Protein AF-0000000076018151 (afdb_homodimer)

Secondary structure (DSSP, 8-state):
----------B-GGGEEEEEEEEEETTEEEEEEEETTTTEEEEEEEEPTT--HHHHHHHHHHT-STTBPPEEEEEEE--SSS-SS-EEEEEEE--TT-BHHHHHHHHTSPPPHHHHHHHHHHHHHHHHHHHHTT---S--SGGGEEE-TT--EEE-STT-HHHHHHHHTT--SS---GGGGGGG--GGGGSTT----HHHHHHHHHHHHHHHHH-S-TTTT--HHHHHHHHHHT-----TT--TTSSTTHHHHHHHHHHHT-SSGGGSPPHHHHHHHHHHHHHTTHHHHHHHHHHHHHHHHHHHHHHHHHT-/----------B-GGGEEEEEEEEEETTEEEEEEEETTTTEEEEEEEEPTT--HHHHHHHHHHT-STTBPPEEEEEEE--SSS-SS-EEEEEEE--TT-BHHHHHHHHTSPPPHHHHHHHHHHHHHHHHHHHHTT---S--SGGGEEE-TT--EEE-STT-HHHHHHHHTT--SS---GGGGGGG--GGGGSTT----HHHHHHHHHHHHHHHHH-S-TTTT--HHHHHHHHHHT-----TT--TTSSTTHHHHHHHHHHHT-SSGGGSPPHHHHHHHHHHHHHTTHHHHHHHHHHHHHHHHHHHHHHHHHT-

pLDDT: mean 86.9, std 18.67, range [20.64, 98.94]

Organism: Dicentrarchus labrax (NCBI:txid13489)

Sequence (624 aa):
SLHICCPSQPVGNESLDKWELLGSGGFGEVYKVRHKDFGFDVAIKILRDGVCAVSLADHMKEASCEFVLRLYALYHGCPPIRETALQQGIVMEYMRRGSVQSLLDYLRGPPPWPLTFRLAHEVALGMNFLHIKKLIHHDLKPSNVLLSDELHAKIADFGLSRVSTSALNSNRETTGVDGGSYKYMPPEAFEASYKPCRAFDRYSYGILLWSIVTGKDPYSVADYSLVALRIPMGDRPDLEEIDQTKADGLEEIVKLMKSCWDKTPSARPEFKECLEVTENVLSKHRKGIRVAVNRILKRLVLLLHFISENEISLHICCPSQPVGNESLDKWELLGSGGFGEVYKVRHKDFGFDVAIKILRDGVCAVSLADHMKEASCEFVLRLYALYHGCPPIRETALQQGIVMEYMRRGSVQSLLDYLRGPPPWPLTFRLAHEVALGMNFLHIKKLIHHDLKPSNVLLSDELHAKIADFGLSRVSTSALNSNRETTGVDGGSYKYMPPEAFEASYKPCRAFDRYSYGILLWSIVTGKDPYSVADYSLVALRIPMGDRPDLEEIDQTKADGLEEIVKLMKSCWDKTPSARPEFKECLEVTENVLSKHRKGIRVAVNRILKRLVLLLHFISENEI

Nearest PDB structures (foldseek):
  4u44-assembly3_B  TM=7.809E-01  e=8.963E-16  Homo sapiens
  4zk5-assembly1_B  TM=7.636E-01  e=6.836E-16  Homo sapiens
  4u43-assembly1_B  TM=7.525E-01  e=1.717E-15  Homo sapiens
  4obp-assembly3_B  TM=7.554E-01  e=1.626E-15  Homo sapiens
  4obq-assembly1_B  TM=7.460E-01  e=1.626E-15  Homo sapiens

Foldseek 3Di:
DPPPVPAPDADEPVQWADWDWDDAWPFATKTWIDRNVVRGIWIKGWGDPQDDQVVVLVLQVLLDDPQAWHWDGKHWYDDPVDDDDITIITITHDAPQAWQLVLLVVVVWAFDPLLLLQQLQSNLVSLLSCVVSVFAFLQDARNQWGQHLLGHTHGHRGPRCVSCVVVCVPPVPPVPVIDLRLLLFALQVLDPPDDDDNLRVLSSSLQRSVCNQTSDRFPVVDDNVRSNPVRLVPDDGDCVVRPQPPAPLSVVSNVLSCQSRDNDSVSRDRSVVVNVSSVVRSVVCVVCSSVSSVVSSVVVVVVVVVVVVVVD/DPPPVPAPDADECVQWADWDWDDAWPFATKTWIDRNVVRGIWIKGWGDPQDDQVVVLVLQVLLDDPQAWHWDGKHWYDDPVDDDDITITTITHDAPQAWQLVLLVVVVWAFDPLLLLQQLQSNLVSLLSCVVSVFAFLQDAGNQWGQHLLGHTHGHRGPRCVSCVVVCVPPVPPVPVPDLRLLLAALQVLDPPDDDDNLRVLSSSLQRSVCNQTSDRFPVVDDNVRSNPVRLVPDDGDCVVRPQPPAPLSVVSNVLSCQSRDNDSVSRDRSVVVNVSSVVRSVRCVVCSSVSSVVSSVVVVVVVVVVVVVVD

Radius of gyration: 25.61 Å; Cα contacts (8 Å, |Δi|>4): 1040; chains: 2; bounding box: 66×76×64 Å

Solvent-accessible surface area (backbone atoms only — not comparable to full-atom values): 33864 Å² total; per-residue (Å²): 131,80,78,63,77,68,71,78,75,57,47,42,57,90,45,49,44,76,78,39,82,71,48,73,57,95,58,29,38,33,27,40,28,34,29,65,75,60,69,47,65,28,24,37,37,38,48,39,90,86,60,55,50,65,60,51,49,52,52,36,63,70,44,52,47,91,21,25,52,49,63,71,43,43,31,45,34,52,57,85,90,48,70,98,54,81,41,49,19,40,30,25,66,53,49,85,57,39,20,49,40,57,47,24,62,71,60,71,23,41,61,54,65,35,44,39,34,43,41,53,29,33,48,35,38,24,51,31,45,30,46,75,70,71,42,56,42,72,59,55,40,44,75,32,27,29,17,38,93,78,63,48,38,20,44,44,78,56,57,55,50,71,57,40,54,71,55,46,70,67,61,68,82,79,52,62,79,63,87,66,52,77,70,31,55,41,46,63,66,71,41,90,85,54,71,93,55,67,48,42,41,34,17,7,46,18,51,38,48,50,25,47,70,59,24,48,68,65,63,73,87,53,52,67,71,55,46,60,55,38,35,60,74,64,59,69,74,79,62,81,82,58,66,48,80,77,41,86,49,40,52,58,50,53,52,47,27,54,39,19,51,38,84,50,55,89,71,28,58,54,42,68,59,48,38,57,54,31,49,55,35,27,65,76,28,58,85,44,27,63,59,37,45,49,55,51,51,56,54,54,51,51,47,54,51,47,49,58,54,67,75,97,132,82,78,65,76,69,73,78,74,56,46,41,56,90,44,47,44,76,78,39,82,72,47,74,56,95,58,30,38,34,26,40,29,35,29,65,74,62,69,46,66,26,22,36,38,39,48,39,89,88,59,57,51,66,60,52,50,51,52,35,62,71,44,51,46,90,23,24,54,49,62,72,42,43,31,46,34,53,55,86,91,47,70,98,53,79,42,48,18,40,30,26,66,54,49,86,58,39,20,49,39,56,46,23,61,71,60,72,24,43,62,55,65,36,45,36,35,44,42,54,29,32,48,35,40,25,52,30,44,29,46,76,70,73,44,57,44,74,60,54,40,43,75,32,26,30,17,39,95,79,62,46,37,20,44,43,77,56,56,56,50,70,56,40,55,69,54,48,70,68,60,69,81,78,53,60,79,62,89,64,54,77,72,31,56,40,44,62,69,70,41,90,83,54,70,91,53,66,48,43,42,32,17,7,45,16,49,38,48,51,25,46,69,58,24,48,67,65,62,73,86,53,52,67,71,54,46,60,55,38,36,60,73,63,60,69,76,80,62,82,80,58,65,48,81,79,42,85,48,40,52,60,50,54,51,48,27,54,41,18,50,39,82,51,54,89,69,29,58,55,42,68,59,50,40,57,54,30,49,56,34,29,65,76,28,57,86,44,28,65,58,39,43,50,54,52,51,57,53,55,52,52,47,54,52,49,48,57,52,65,73,96

Structure (mmCIF, N/CA/C/O backbone):
data_AF-0000000076018151-model_v1
#
loop_
_entity.id
_entity.type
_entity.pdbx_description
1 polymer 'Protein kinase domain-containing protein'
#
loop_
_atom_site.group_PDB
_atom_site.id
_atom_site.type_symbol
_atom_site.label_atom_id
_atom_site.label_alt_id
_atom_site.label_comp_id
_atom_site.label_asym_id
_atom_site.label_entity_id
_atom_site.label_seq_id
_atom_site.pdbx_PDB_ins_code
_atom_site.Cartn_x
_atom_site.Cartn_y
_atom_site.Cartn_z
_atom_site.occupancy
_atom_site.B_iso_or_equiv
_atom_site.auth_seq_id
_atom_site.auth_comp_id
_atom_site.auth_asym_id
_atom_site.auth_atom_id
_atom_site.pdbx_PDB_model_num
ATOM 1 N N . SER A 1 1 ? 2.973 23.438 -25.719 1 20.64 1 SER A N 1
ATOM 2 C CA . SER A 1 1 ? 4.184 22.922 -25.109 1 20.64 1 SER A CA 1
ATOM 3 C C . SER A 1 1 ? 3.902 21.625 -24.359 1 20.64 1 SER A C 1
ATOM 5 O O . SER A 1 1 ? 3.072 21.594 -23.438 1 20.64 1 SER A O 1
ATOM 7 N N . LEU A 1 2 ? 3.891 20.5 -25.016 1 21.12 2 LEU A N 1
ATOM 8 C CA . LEU A 1 2 ? 3.619 19.094 -24.672 1 21.12 2 LEU A CA 1
ATOM 9 C C . LEU A 1 2 ? 4.359 18.688 -23.406 1 21.12 2 LEU A C 1
ATOM 11 O O . LEU A 1 2 ? 5.594 18.703 -23.375 1 21.12 2 LEU A O 1
ATOM 15 N N . HIS A 1 3 ? 3.91 19.031 -22.281 1 27.03 3 HIS A N 1
ATOM 16 C CA . HIS A 1 3 ? 4.531 18.703 -21 1 27.03 3 HIS A CA 1
ATOM 17 C C . HIS A 1 3 ? 5.031 17.266 -20.969 1 27.03 3 HIS A C 1
ATOM 19 O O . HIS A 1 3 ? 4.238 16.328 -21.078 1 27.03 3 HIS A O 1
ATOM 25 N N . ILE A 1 4 ? 6.051 16.984 -21.719 1 27.95 4 ILE A N 1
ATOM 26 C CA . ILE A 1 4 ? 6.848 15.766 -21.641 1 27.95 4 ILE A CA 1
ATOM 27 C C . ILE A 1 4 ? 6.969 15.312 -20.188 1 27.95 4 ILE A C 1
ATOM 29 O O . ILE A 1 4 ? 7.414 16.078 -19.328 1 27.95 4 ILE A O 1
ATOM 33 N N . CYS A 1 5 ? 6.074 14.523 -19.766 1 34.31 5 CYS A N 1
ATOM 34 C CA . CYS A 1 5 ? 6.281 13.922 -18.453 1 34.31 5 CYS A CA 1
ATOM 35 C C . CYS A 1 5 ? 7.758 13.664 -18.203 1 34.31 5 CYS A C 1
ATOM 37 O O . CYS A 1 5 ? 8.398 12.922 -18.938 1 34.31 5 CYS A O 1
ATOM 39 N N . CYS A 1 6 ? 8.578 14.617 -18.078 1 36.34 6 CYS A N 1
ATOM 40 C CA . CYS A 1 6 ? 9.977 14.383 -17.719 1 36.34 6 CYS A CA 1
ATOM 41 C C . CYS A 1 6 ? 10.109 13.133 -16.859 1 36.34 6 CYS A C 1
ATOM 43 O O . CYS A 1 6 ? 9.453 13.008 -15.82 1 36.34 6 CYS A O 1
ATOM 45 N N . PRO A 1 7 ? 10.469 11.984 -17.391 1 48.41 7 PRO A N 1
ATOM 46 C CA . PRO A 1 7 ? 10.773 10.797 -16.578 1 48.41 7 PRO A CA 1
ATOM 47 C C . PRO A 1 7 ? 11.461 11.133 -15.266 1 48.41 7 PRO A C 1
ATOM 49 O O . PRO A 1 7 ? 12.258 12.07 -15.203 1 48.41 7 PRO A O 1
ATOM 52 N N . SER A 1 8 ? 10.773 11.016 -14.078 1 62.09 8 SER A N 1
ATOM 53 C CA . SER A 1 8 ? 11.438 11.203 -12.797 1 62.09 8 SER A CA 1
ATOM 54 C C . SER A 1 8 ? 12.898 10.781 -12.859 1 62.09 8 SER A C 1
ATOM 56 O O . SER A 1 8 ? 13.242 9.812 -13.539 1 62.09 8 SER A O 1
ATOM 58 N N . GLN A 1 9 ? 13.859 11.664 -12.656 1 77.19 9 GLN A N 1
ATOM 59 C CA . GLN A 1 9 ? 15.297 11.422 -12.562 1 77.19 9 GLN A CA 1
ATOM 60 C C . GLN A 1 9 ? 15.594 10.133 -11.805 1 77.19 9 GLN A C 1
ATOM 62 O O . GLN A 1 9 ? 15.016 9.883 -10.742 1 77.19 9 GLN A O 1
ATOM 67 N N . PRO A 1 10 ? 16.344 9.312 -12.477 1 90.06 10 PRO A N 1
ATOM 68 C CA . PRO A 1 10 ? 16.703 8.078 -11.781 1 90.06 10 PRO A CA 1
ATOM 69 C C . PRO A 1 10 ? 17.422 8.336 -10.461 1 90.06 10 PRO A C 1
ATOM 71 O O . PRO A 1 10 ? 18.016 9.398 -10.273 1 90.06 10 PRO A O 1
ATOM 74 N N . VAL A 1 11 ? 17.297 7.457 -9.594 1 94.25 11 VAL A N 1
ATOM 75 C CA . VAL A 1 11 ? 17.984 7.508 -8.297 1 94.25 11 VAL A CA 1
ATOM 76 C C . VAL A 1 11 ? 19.438 7.078 -8.453 1 94.25 11 VAL A C 1
ATOM 78 O O . VAL A 1 11 ? 19.719 6.074 -9.109 1 94.25 11 VAL A O 1
ATOM 81 N N . GLY A 1 12 ? 20.344 7.887 -7.965 1 93.69 12 GLY A N 1
ATOM 82 C CA . GLY A 1 12 ? 21.766 7.559 -7.965 1 93.69 12 GLY A CA 1
ATOM 83 C C . GLY A 1 12 ? 22.297 7.207 -6.59 1 93.69 12 GLY A C 1
ATOM 84 O O . GLY A 1 12 ? 21.562 7.273 -5.602 1 93.69 12 GLY A O 1
ATOM 85 N N . ASN A 1 13 ? 23.516 6.844 -6.551 1 93.31 13 ASN A N 1
ATOM 86 C CA . ASN A 1 13 ? 24.156 6.379 -5.324 1 93.31 13 ASN A CA 1
ATOM 87 C C . ASN A 1 13 ? 24.172 7.469 -4.254 1 93.31 13 ASN A C 1
ATOM 89 O O . ASN A 1 13 ? 24.188 7.168 -3.057 1 93.31 13 ASN A O 1
ATOM 93 N N . GLU A 1 14 ? 24.109 8.688 -4.648 1 92.88 14 GLU A N 1
ATOM 94 C CA . GLU A 1 14 ? 24.219 9.805 -3.717 1 92.88 14 GLU A CA 1
ATOM 95 C C . GLU A 1 14 ? 23.062 9.82 -2.727 1 92.88 14 GLU A C 1
ATOM 97 O O . GLU A 1 14 ? 23.188 10.336 -1.613 1 92.88 14 GLU A O 1
ATOM 102 N N . SER A 1 15 ? 21.969 9.195 -3.127 1 94.88 15 SER A N 1
ATOM 103 C CA . SER A 1 15 ? 20.781 9.203 -2.285 1 94.88 15 SER A CA 1
ATOM 104 C C . SER A 1 15 ? 20.641 7.895 -1.514 1 94.88 15 SER A C 1
ATOM 106 O O . SER A 1 15 ? 19.641 7.684 -0.817 1 94.88 15 SER A O 1
ATOM 108 N N . LEU A 1 16 ? 21.641 7.059 -1.622 1 96.06 16 LEU A N 1
ATOM 109 C CA . LEU A 1 16 ? 21.469 5.691 -1.134 1 96.06 16 LEU A CA 1
ATOM 110 C C . LEU A 1 16 ? 22.594 5.324 -0.157 1 96.06 16 LEU A C 1
ATOM 112 O O . LEU A 1 16 ? 23.734 5.746 -0.327 1 96.06 16 LEU A O 1
ATOM 116 N N . ASP A 1 17 ? 22.219 4.547 0.859 1 94.75 17 ASP A N 1
ATOM 117 C CA . ASP A 1 17 ? 23.188 4.055 1.83 1 94.75 17 ASP A CA 1
ATOM 118 C C . ASP A 1 17 ? 22.75 2.713 2.41 1 94.75 17 ASP A C 1
ATOM 120 O O . ASP A 1 17 ? 21.672 2.211 2.088 1 94.75 17 ASP A O 1
ATOM 124 N N . LYS A 1 18 ? 23.703 1.979 3.09 1 95.25 18 LYS A N 1
ATOM 125 C CA . LYS A 1 18 ? 23.438 0.753 3.836 1 95.25 18 LYS A CA 1
ATOM 126 C C . LYS A 1 18 ? 22.938 -0.353 2.918 1 95.25 18 LYS A C 1
ATOM 128 O O . LYS A 1 18 ? 21.891 -0.958 3.182 1 95.25 18 LYS A O 1
ATOM 133 N N . TRP A 1 19 ? 23.719 -0.643 1.956 1 94.94 19 TRP A N 1
ATOM 134 C CA . TRP A 1 19 ? 23.375 -1.682 0.994 1 94.94 19 TRP A CA 1
ATOM 135 C C . TRP A 1 19 ? 23.5 -3.068 1.614 1 94.94 19 TRP A C 1
ATOM 137 O O . TRP A 1 19 ? 24.531 -3.387 2.219 1 94.94 19 TRP A O 1
ATOM 147 N N . GLU A 1 20 ? 22.484 -3.871 1.544 1 94.81 20 GLU A N 1
ATOM 148 C CA . GLU A 1 20 ? 22.484 -5.266 1.973 1 94.81 20 GLU A CA 1
ATOM 149 C C . GLU A 1 20 ? 21.953 -6.18 0.875 1 94.81 20 GLU A C 1
ATOM 151 O O . GLU A 1 20 ? 20.844 -5.977 0.374 1 94.81 20 GLU A O 1
ATOM 156 N N . LEU A 1 21 ? 22.656 -7.16 0.492 1 92.69 21 LEU A N 1
ATOM 157 C CA . LEU A 1 21 ? 22.219 -8.109 -0.529 1 92.69 21 LEU A CA 1
ATOM 158 C C . LEU A 1 21 ? 21.109 -9.008 0.003 1 92.69 21 LEU A C 1
ATOM 160 O O . LEU A 1 21 ? 21.281 -9.656 1.041 1 92.69 21 LEU A O 1
ATOM 164 N N . LEU A 1 22 ? 20.016 -8.961 -0.625 1 91.81 22 LEU A N 1
ATOM 165 C CA . LEU A 1 22 ? 18.891 -9.805 -0.232 1 91.81 22 LEU A CA 1
ATOM 166 C C . LEU A 1 22 ? 18.922 -11.141 -0.969 1 91.81 22 LEU A C 1
ATOM 168 O O . LEU A 1 22 ? 18.578 -12.172 -0.398 1 91.81 22 LEU A O 1
ATOM 172 N N . GLY A 1 23 ? 19.203 -11.078 -2.234 1 86.44 23 GLY A N 1
ATOM 173 C CA . GLY A 1 23 ? 19.25 -12.297 -3.023 1 86.44 23 GLY A CA 1
ATOM 174 C C . GLY A 1 23 ? 19.625 -12.055 -4.473 1 86.44 23 GLY A C 1
ATOM 175 O O . GLY A 1 23 ? 19.797 -10.906 -4.891 1 86.44 23 GLY A O 1
ATOM 176 N N . SER A 1 24 ? 19.906 -13.18 -5.098 1 83.19 24 SER A N 1
ATOM 177 C CA . SER A 1 24 ? 20.25 -13.164 -6.516 1 83.19 24 SER A CA 1
ATOM 178 C C . SER A 1 24 ? 19.453 -14.211 -7.285 1 83.19 24 SER A C 1
ATOM 180 O O . SER A 1 24 ? 19.062 -15.242 -6.73 1 83.19 24 SER A O 1
ATOM 182 N N . GLY A 1 25 ? 19.062 -13.805 -8.461 1 73.38 25 GLY A N 1
ATOM 183 C CA . GLY A 1 25 ? 18.359 -14.758 -9.305 1 73.38 25 GLY A CA 1
ATOM 184 C C . GLY A 1 25 ? 18.625 -14.555 -10.781 1 73.38 25 GLY A C 1
ATOM 185 O O . GLY A 1 25 ? 19.594 -13.883 -11.156 1 73.38 25 GLY A O 1
ATOM 186 N N . GLY A 1 26 ? 17.828 -15.227 -11.617 1 70.06 26 GLY A N 1
ATOM 187 C CA . GLY A 1 26 ? 18 -15.227 -13.055 1 70.06 26 GLY A CA 1
ATOM 188 C C . GLY A 1 26 ? 17.969 -13.828 -13.656 1 70.06 26 GLY A C 1
ATOM 189 O O . GLY A 1 26 ? 18.594 -13.578 -14.688 1 70.06 26 GLY A O 1
ATOM 190 N N . PHE A 1 27 ? 17.375 -12.961 -12.945 1 77.06 27 PHE A N 1
ATOM 191 C CA . PHE A 1 27 ? 17.188 -11.656 -13.562 1 77.06 27 PHE A CA 1
ATOM 192 C C . PHE A 1 27 ? 18.062 -10.609 -12.898 1 77.06 27 PHE A C 1
ATOM 194 O O . PHE A 1 27 ? 18.125 -9.461 -13.344 1 77.06 27 PHE A O 1
ATOM 201 N N . GLY A 1 28 ? 18.672 -10.977 -11.875 1 83 28 GLY A N 1
ATOM 202 C CA . GLY A 1 28 ? 19.594 -10.023 -11.266 1 83 28 GLY A CA 1
ATOM 203 C C . GLY A 1 28 ? 19.688 -10.164 -9.758 1 83 28 GLY A C 1
ATOM 204 O O . GLY A 1 28 ? 19.438 -11.242 -9.211 1 83 28 GLY A O 1
ATOM 205 N N . GLU A 1 29 ? 20.219 -9.102 -9.219 1 90.38 29 GLU A N 1
ATOM 206 C CA . GLU A 1 29 ? 20.422 -9.047 -7.773 1 90.38 29 GLU A CA 1
ATOM 207 C C . GLU A 1 29 ? 19.5 -8.023 -7.125 1 90.38 29 GLU A C 1
ATOM 209 O O . GLU A 1 29 ? 19.234 -6.961 -7.699 1 90.38 29 GLU A O 1
ATOM 214 N N . VAL A 1 30 ? 19.047 -8.367 -5.957 1 94.56 30 VAL A N 1
ATOM 215 C CA . VAL A 1 30 ? 18.172 -7.469 -5.215 1 94.56 30 VAL A CA 1
ATOM 216 C C . VAL A 1 30 ? 18.844 -7.047 -3.914 1 94.56 30 VAL A C 1
ATOM 218 O O . VAL A 1 30 ? 19.406 -7.883 -3.201 1 94.56 30 VAL A O 1
ATOM 221 N N . TYR A 1 31 ? 18.812 -5.781 -3.619 1 95 31 TYR A N 1
ATOM 222 C CA . TYR A 1 31 ? 19.422 -5.207 -2.422 1 95 31 TYR A CA 1
ATOM 223 C C . TYR A 1 31 ? 18.375 -4.477 -1.58 1 95 31 TYR A C 1
ATOM 225 O O . TYR A 1 31 ? 17.484 -3.811 -2.119 1 95 31 TYR A O 1
ATOM 233 N N . LYS A 1 32 ? 18.453 -4.625 -0.286 1 97.44 32 LYS A N 1
ATOM 234 C CA . LYS A 1 32 ? 17.859 -3.66 0.629 1 97.44 32 LYS A CA 1
ATOM 235 C C . LYS A 1 32 ? 18.75 -2.432 0.792 1 97.44 32 LYS A C 1
ATOM 237 O O . LYS A 1 32 ? 19.938 -2.559 1.07 1 97.44 32 LYS A O 1
ATOM 242 N N . VAL A 1 33 ? 18.219 -1.254 0.599 1 97.31 33 VAL A N 1
ATOM 243 C CA . VAL A 1 33 ? 19 -0.023 0.616 1 97.31 33 VAL A CA 1
ATOM 244 C C . VAL A 1 33 ? 18.234 1.068 1.357 1 97.31 33 VAL A C 1
ATOM 246 O O . VAL A 1 33 ? 17.016 1.197 1.197 1 97.31 33 VAL A O 1
ATOM 249 N N . ARG A 1 34 ? 18.906 1.828 2.162 1 97.62 34 ARG A N 1
ATOM 250 C CA . ARG A 1 34 ? 18.312 3.012 2.768 1 97.62 34 ARG A CA 1
ATOM 251 C C . ARG A 1 34 ? 18.297 4.18 1.786 1 97.62 34 ARG A C 1
ATOM 253 O O . ARG A 1 34 ? 19.344 4.613 1.307 1 97.62 34 ARG A O 1
ATOM 260 N N . HIS A 1 35 ? 17.156 4.598 1.383 1 97.31 35 HIS A N 1
ATOM 261 C CA . HIS A 1 35 ? 17.062 5.84 0.624 1 97.31 35 HIS A CA 1
ATOM 262 C C . HIS A 1 35 ? 17.109 7.055 1.546 1 97.31 35 HIS A C 1
ATOM 264 O O . HIS A 1 35 ? 16.109 7.383 2.193 1 97.31 35 HIS A O 1
ATOM 270 N N . LYS A 1 36 ? 18.078 7.789 1.549 1 96.06 36 LYS A N 1
ATOM 271 C CA . LYS A 1 36 ? 18.328 8.852 2.516 1 96.06 36 LYS A CA 1
ATOM 272 C C . LYS A 1 36 ? 17.312 9.984 2.359 1 96.06 36 LYS A C 1
ATOM 274 O O . LYS A 1 36 ? 16.891 10.578 3.35 1 96.06 36 LYS A O 1
ATOM 279 N N . ASP A 1 37 ? 16.922 10.219 1.212 1 94.94 37 ASP A N 1
ATOM 280 C CA . ASP A 1 37 ? 16 11.32 0.961 1 94.94 37 ASP A CA 1
ATOM 281 C C . ASP A 1 37 ? 14.57 10.922 1.278 1 94.94 37 ASP A C 1
ATOM 283 O O . ASP A 1 37 ? 13.82 11.695 1.881 1 94.94 37 ASP A O 1
ATOM 287 N N . PHE A 1 38 ? 14.219 9.68 0.855 1 95.56 38 PHE A N 1
ATOM 288 C CA . PHE A 1 38 ? 12.875 9.211 1.154 1 95.56 38 PHE A CA 1
ATOM 289 C C . PHE A 1 38 ? 12.688 9.031 2.654 1 95.56 38 PHE A C 1
ATOM 291 O O . PHE A 1 38 ? 11.578 9.188 3.172 1 95.56 38 PHE A O 1
ATOM 298 N N . GLY A 1 39 ? 13.734 8.602 3.346 1 96.06 39 GLY A N 1
ATOM 299 C CA . GLY A 1 39 ? 13.68 8.391 4.785 1 96.06 39 GLY A CA 1
ATOM 300 C C . GLY A 1 39 ? 13.266 6.98 5.16 1 96.06 39 GLY A C 1
ATOM 301 O O . GLY A 1 39 ? 12.961 6.707 6.324 1 96.06 39 GLY A O 1
ATOM 302 N N . PHE A 1 40 ? 13.188 6.09 4.172 1 95.94 40 PHE A N 1
ATOM 303 C CA . PHE A 1 40 ? 12.844 4.707 4.477 1 95.94 40 PHE A CA 1
ATOM 304 C C . PHE A 1 40 ? 13.609 3.746 3.572 1 95.94 40 PHE A C 1
ATOM 306 O O . PHE A 1 40 ? 14.25 4.168 2.611 1 95.94 40 PHE A O 1
ATOM 313 N N . ASP A 1 41 ? 13.602 2.48 3.92 1 96.81 41 ASP A N 1
ATOM 314 C CA . ASP A 1 41 ? 14.297 1.441 3.168 1 96.81 41 ASP A CA 1
ATOM 315 C C . ASP A 1 41 ? 13.555 1.102 1.879 1 96.81 41 ASP A C 1
ATOM 317 O O . ASP A 1 41 ? 12.32 1.068 1.858 1 96.81 41 ASP A O 1
ATOM 321 N N . VAL A 1 42 ? 14.297 0.863 0.831 1 97.75 42 VAL A N 1
ATOM 322 C CA . VAL A 1 42 ? 13.773 0.413 -0.456 1 97.75 42 VAL A CA 1
ATOM 323 C C . VAL A 1 42 ? 14.523 -0.839 -0.908 1 97.75 42 VAL A C 1
ATOM 325 O O . VAL A 1 42 ? 15.547 -1.203 -0.323 1 97.75 42 VAL A O 1
ATOM 328 N N . ALA A 1 43 ? 13.961 -1.556 -1.836 1 97.31 43 ALA A N 1
ATOM 329 C CA . ALA A 1 43 ? 14.656 -2.629 -2.537 1 97.31 43 ALA A CA 1
ATOM 330 C C . ALA A 1 43 ? 15.109 -2.176 -3.926 1 97.31 43 ALA A C 1
ATOM 332 O O . ALA A 1 43 ? 14.359 -1.507 -4.641 1 97.31 43 ALA A O 1
ATOM 333 N N . ILE A 1 44 ? 16.344 -2.486 -4.289 1 96.31 44 ILE A N 1
ATOM 334 C CA . ILE A 1 44 ? 16.844 -2.205 -5.625 1 96.31 44 ILE A CA 1
ATOM 335 C C . ILE A 1 44 ? 17.203 -3.514 -6.328 1 96.31 44 ILE A C 1
ATOM 337 O O . ILE A 1 44 ? 18.031 -4.289 -5.836 1 96.31 44 ILE A O 1
ATOM 341 N N . LYS A 1 45 ? 16.547 -3.77 -7.395 1 94.38 45 LYS A N 1
ATOM 342 C CA . LYS A 1 45 ? 16.891 -4.895 -8.258 1 94.38 45 LYS A CA 1
ATOM 343 C C . LYS A 1 45 ? 17.797 -4.445 -9.406 1 94.38 45 LYS A C 1
ATOM 345 O O . LYS A 1 45 ? 17.375 -3.672 -10.266 1 94.38 45 LYS A O 1
ATOM 350 N N . ILE A 1 46 ? 18.969 -4.891 -9.383 1 92.38 46 ILE A N 1
ATOM 351 C CA . ILE A 1 46 ? 19.906 -4.637 -10.477 1 92.38 46 ILE A CA 1
ATOM 352 C C . ILE A 1 46 ? 19.688 -5.668 -11.586 1 92.38 46 ILE A C 1
ATOM 354 O O . ILE A 1 46 ? 19.844 -6.871 -11.359 1 92.38 46 ILE A O 1
ATOM 358 N N . LEU A 1 47 ? 19.375 -5.16 -12.711 1 88.38 47 LEU A N 1
ATOM 359 C CA . LEU A 1 47 ? 18.953 -6.047 -13.789 1 88.38 47 LEU A CA 1
ATOM 360 C C . LEU A 1 47 ? 20.156 -6.488 -14.625 1 88.38 47 LEU A C 1
ATOM 362 O O . LEU A 1 47 ? 21.062 -5.699 -14.875 1 88.38 47 LEU A O 1
ATOM 366 N N . ARG A 1 48 ? 20.094 -7.715 -14.969 1 82.94 48 ARG A N 1
ATOM 367 C CA . ARG A 1 48 ? 21.125 -8.25 -15.844 1 82.94 48 ARG A CA 1
ATOM 368 C C . ARG A 1 48 ? 21 -7.66 -17.25 1 82.94 48 ARG A C 1
ATOM 370 O O . ARG A 1 48 ? 19.984 -7.074 -17.594 1 82.94 48 ARG A O 1
ATOM 377 N N . ASP A 1 49 ? 22.016 -7.895 -17.969 1 75.75 49 ASP A N 1
ATOM 378 C CA . ASP A 1 49 ? 22.062 -7.383 -19.344 1 75.75 49 ASP A CA 1
ATOM 379 C C . ASP A 1 49 ? 20.906 -7.945 -20.172 1 75.75 49 ASP A C 1
ATOM 381 O O . ASP A 1 49 ? 20.531 -9.109 -20 1 75.75 49 ASP A O 1
ATOM 385 N N . GLY A 1 50 ? 20.266 -7.145 -20.938 1 74.44 50 GLY A N 1
ATOM 386 C CA . GLY A 1 50 ? 19.188 -7.598 -21.797 1 74.44 50 GLY A CA 1
ATOM 387 C C . GLY A 1 50 ? 17.812 -7.227 -21.297 1 74.44 50 GLY A C 1
ATOM 388 O O . GLY A 1 50 ? 16.828 -7.262 -22.047 1 74.44 50 GLY A O 1
ATOM 389 N N . VAL A 1 51 ? 17.797 -7 -20.031 1 77.38 51 VAL A N 1
ATOM 390 C CA . VAL A 1 51 ? 16.516 -6.574 -19.484 1 77.38 51 VAL A CA 1
ATOM 391 C C . VAL A 1 51 ? 16.422 -5.051 -19.516 1 77.38 51 VAL A C 1
ATOM 393 O O . VAL A 1 51 ? 17.312 -4.355 -19.031 1 77.38 51 VAL A O 1
ATOM 396 N N . CYS A 1 52 ? 15.422 -4.609 -20.125 1 82.19 52 CYS A N 1
ATOM 397 C CA . CYS A 1 52 ? 15.219 -3.166 -20.203 1 82.19 52 CYS A CA 1
ATOM 398 C C . CYS A 1 52 ? 14.531 -2.637 -18.953 1 82.19 52 CYS A C 1
ATOM 400 O O . CYS A 1 52 ? 13.328 -2.848 -18.766 1 82.19 52 CYS A O 1
ATOM 402 N N . ALA A 1 53 ? 15.234 -1.944 -18.219 1 86.38 53 ALA A N 1
ATOM 403 C CA . ALA A 1 53 ? 14.727 -1.401 -16.969 1 86.38 53 ALA A CA 1
ATOM 404 C C . ALA A 1 53 ? 13.555 -0.456 -17.203 1 86.38 53 ALA A C 1
ATOM 406 O O . ALA A 1 53 ? 12.578 -0.456 -16.453 1 86.38 53 ALA A O 1
ATOM 407 N N . VAL A 1 54 ? 13.617 0.241 -18.234 1 87.5 54 VAL A N 1
ATOM 408 C CA . VAL A 1 54 ? 12.602 1.246 -18.531 1 87.5 54 VAL A CA 1
ATOM 409 C C . VAL A 1 54 ? 11.281 0.561 -18.859 1 87.5 54 VAL A C 1
ATOM 411 O O . VAL A 1 54 ? 10.227 0.97 -18.359 1 87.5 54 VAL A O 1
ATOM 414 N N . SER A 1 55 ? 11.367 -0.462 -19.609 1 87.31 55 SER A N 1
ATOM 415 C CA . SER A 1 55 ? 10.164 -1.204 -19.969 1 87.31 55 SER A CA 1
ATOM 416 C C . SER A 1 55 ? 9.508 -1.828 -18.75 1 87.31 55 SER A C 1
ATOM 418 O O . SER A 1 55 ? 8.289 -1.758 -18.578 1 87.31 55 SER A O 1
ATOM 420 N N . LEU A 1 56 ? 10.328 -2.389 -17.953 1 88.44 56 LEU A N 1
ATOM 421 C CA . LEU A 1 56 ? 9.82 -2.988 -16.719 1 88.44 56 LEU A CA 1
ATOM 422 C C . LEU A 1 56 ? 9.172 -1.935 -15.828 1 88.44 56 LEU A C 1
ATOM 424 O O . LEU A 1 56 ? 8.086 -2.156 -15.289 1 88.44 56 LEU A O 1
ATOM 428 N N . ALA A 1 57 ? 9.797 -0.815 -15.68 1 90 57 ALA A N 1
ATOM 429 C CA . ALA A 1 57 ? 9.266 0.281 -14.867 1 90 57 ALA A CA 1
ATOM 430 C C . ALA A 1 57 ? 7.914 0.75 -15.398 1 90 57 ALA A C 1
ATOM 432 O O . ALA A 1 57 ? 6.996 1.021 -14.625 1 90 57 ALA A O 1
ATOM 433 N N . ASP A 1 58 ? 7.832 0.826 -16.656 1 89.06 58 ASP A N 1
ATOM 434 C CA . ASP A 1 58 ? 6.582 1.257 -17.281 1 89.06 58 ASP A CA 1
ATOM 435 C C . ASP A 1 58 ? 5.453 0.273 -16.969 1 89.06 58 ASP A C 1
ATOM 437 O O . ASP A 1 58 ? 4.332 0.682 -16.672 1 89.06 58 ASP A O 1
ATOM 441 N N . HIS A 1 59 ? 5.785 -0.989 -17.047 1 90.12 59 HIS A N 1
ATOM 442 C CA . HIS A 1 59 ? 4.797 -2.012 -16.719 1 90.12 59 HIS A CA 1
ATOM 443 C C . HIS A 1 59 ? 4.355 -1.914 -15.266 1 90.12 59 HIS A C 1
ATOM 445 O O . HIS A 1 59 ? 3.17 -2.045 -14.961 1 90.12 59 HIS A O 1
ATOM 451 N N . MET A 1 60 ? 5.289 -1.668 -14.438 1 91.31 60 MET A N 1
ATOM 452 C CA . MET A 1 60 ? 4.98 -1.581 -13.016 1 91.31 60 MET A CA 1
ATOM 453 C C . MET A 1 60 ? 4.141 -0.343 -12.719 1 91.31 60 MET A C 1
ATOM 455 O O . MET A 1 60 ? 3.248 -0.383 -11.867 1 91.31 60 MET A O 1
ATOM 459 N N . LYS A 1 61 ? 4.441 0.705 -13.391 1 88.75 61 LYS A N 1
ATOM 460 C CA . LYS A 1 61 ? 3.635 1.913 -13.234 1 88.75 61 LYS A CA 1
ATOM 461 C C . LYS A 1 61 ? 2.191 1.667 -13.664 1 88.75 61 LYS A C 1
ATOM 463 O O . LYS A 1 61 ? 1.256 2.09 -12.984 1 88.75 61 LYS A O 1
ATOM 468 N N . GLU A 1 62 ? 2.049 0.953 -14.68 1 88.19 62 GLU A N 1
ATOM 469 C CA . GLU A 1 62 ? 0.724 0.649 -15.203 1 88.19 62 GLU A CA 1
ATOM 470 C C . GLU A 1 62 ? -0.041 -0.287 -14.273 1 88.19 62 GLU A C 1
ATOM 472 O O . GLU A 1 62 ? -1.265 -0.189 -14.156 1 88.19 62 GLU A O 1
ATOM 477 N N . ALA A 1 63 ? 0.712 -1.105 -13.602 1 91.25 63 ALA A N 1
ATOM 478 C CA . ALA A 1 63 ? 0.096 -2.127 -12.758 1 91.25 63 ALA A CA 1
ATOM 479 C C . ALA A 1 63 ? 0.065 -1.688 -11.297 1 91.25 63 ALA A C 1
ATOM 481 O O . ALA A 1 63 ? 0.01 -2.525 -10.391 1 91.25 63 ALA A O 1
ATOM 482 N N . SER A 1 64 ? 0.115 -0.432 -11.094 1 90.5 64 SER A N 1
ATOM 483 C CA . SER A 1 64 ? 0.146 0.07 -9.727 1 90.5 64 SER A CA 1
ATOM 484 C C . SER A 1 64 ? -1.16 -0.23 -9 1 90.5 64 SER A C 1
ATOM 486 O O . SER A 1 64 ? -2.219 0.278 -9.375 1 90.5 64 SER A O 1
ATOM 488 N N . CYS A 1 65 ? -1.111 -1.072 -7.992 1 92.88 65 CYS A N 1
ATOM 489 C CA . CYS A 1 65 ? -2.236 -1.422 -7.133 1 92.88 65 CYS A CA 1
ATOM 490 C C . CYS A 1 65 ? -1.751 -2.004 -5.809 1 92.88 65 CYS A C 1
ATOM 492 O O . CYS A 1 65 ? -0.573 -2.336 -5.668 1 92.88 65 CYS A O 1
ATOM 494 N N . GLU A 1 66 ? -2.633 -2.143 -4.887 1 94 66 GLU A N 1
ATOM 495 C CA . GLU A 1 66 ? -2.297 -2.586 -3.537 1 94 66 GLU A CA 1
ATOM 496 C C . GLU A 1 66 ? -1.734 -4.004 -3.547 1 94 66 GLU A C 1
ATOM 498 O O . GLU A 1 66 ? -1.054 -4.414 -2.604 1 94 66 GLU A O 1
ATOM 503 N N . PHE A 1 67 ? -1.986 -4.73 -4.562 1 97.19 67 PHE A N 1
ATOM 504 C CA . PHE A 1 67 ? -1.655 -6.148 -4.566 1 97.19 67 PHE A CA 1
ATOM 505 C C . PHE A 1 67 ? -0.485 -6.43 -5.504 1 97.19 67 PHE A C 1
ATOM 507 O O . PHE A 1 67 ? -0.152 -7.586 -5.758 1 97.19 67 PHE A O 1
ATOM 514 N N . VAL A 1 68 ? 0.069 -5.387 -6.035 1 96.31 68 VAL A N 1
ATOM 515 C CA . VAL A 1 68 ? 1.257 -5.453 -6.883 1 96.31 68 VAL A CA 1
ATOM 516 C C . VAL A 1 68 ? 2.375 -4.617 -6.27 1 96.31 68 VAL A C 1
ATOM 518 O O . VAL A 1 68 ? 2.131 -3.514 -5.77 1 96.31 68 VAL A O 1
ATOM 521 N N . LEU A 1 69 ? 3.537 -5.125 -6.324 1 96.19 69 LEU A N 1
ATOM 522 C CA . LEU A 1 69 ? 4.699 -4.461 -5.738 1 96.19 69 LEU A CA 1
ATOM 523 C C . LEU A 1 69 ? 4.879 -3.064 -6.32 1 96.19 69 LEU A C 1
ATOM 525 O O . LEU A 1 69 ? 4.809 -2.879 -7.539 1 96.19 69 LEU A O 1
ATOM 529 N N . ARG A 1 70 ? 5.191 -2.133 -5.508 1 95.06 70 ARG A N 1
ATOM 530 C CA . ARG A 1 70 ? 5.238 -0.729 -5.906 1 95.06 70 ARG A CA 1
ATOM 531 C C . ARG A 1 70 ? 6.605 -0.364 -6.469 1 95.06 70 ARG A C 1
ATOM 533 O O . ARG A 1 70 ? 7.637 -0.748 -5.91 1 95.06 70 ARG A O 1
ATOM 540 N N . LEU A 1 71 ? 6.578 0.398 -7.516 1 94.69 71 LEU A N 1
ATOM 541 C CA . LEU A 1 71 ? 7.766 1.015 -8.094 1 94.69 71 LEU A CA 1
ATOM 542 C C . LEU A 1 71 ? 7.949 2.438 -7.578 1 94.69 71 LEU A C 1
ATOM 544 O O . LEU A 1 71 ? 6.98 3.193 -7.473 1 94.69 71 LEU A O 1
ATOM 548 N N . TYR A 1 72 ? 9.18 2.789 -7.27 1 94.88 72 TYR A N 1
ATOM 549 C CA . TYR A 1 72 ? 9.445 4.164 -6.863 1 94.88 72 TYR A CA 1
ATOM 550 C C . TYR A 1 72 ? 10.195 4.926 -7.949 1 94.88 72 TYR A C 1
ATOM 552 O O . TYR A 1 72 ? 9.93 6.109 -8.18 1 94.88 72 TYR A O 1
ATOM 560 N N . ALA A 1 73 ? 11.164 4.195 -8.602 1 94.06 73 ALA A N 1
ATOM 561 C CA . ALA A 1 73 ? 12.031 4.895 -9.547 1 94.06 73 ALA A CA 1
ATOM 562 C C . ALA A 1 73 ? 12.938 3.912 -10.289 1 94.06 73 ALA A C 1
ATOM 564 O O . ALA A 1 73 ? 12.953 2.717 -9.977 1 94.06 73 ALA A O 1
ATOM 565 N N . LEU A 1 74 ? 13.578 4.438 -11.297 1 95 74 LEU A N 1
ATOM 566 C CA . LEU A 1 74 ? 14.703 3.734 -11.891 1 95 74 LEU A CA 1
ATOM 567 C C . LEU A 1 74 ? 15.984 3.982 -11.094 1 95 74 LEU A C 1
ATOM 569 O O . LEU A 1 74 ? 16.125 5.016 -10.438 1 95 74 LEU A O 1
ATOM 573 N N . TYR A 1 75 ? 16.828 3.076 -11.078 1 95.5 75 TYR A N 1
ATOM 574 C CA . TYR A 1 75 ? 18.172 3.219 -10.508 1 95.5 75 TYR A CA 1
ATOM 575 C C . TYR A 1 75 ? 19.219 3.307 -11.602 1 95.5 75 TYR A C 1
ATOM 577 O O . TYR A 1 75 ? 19.172 2.559 -12.578 1 95.5 75 TYR A O 1
ATOM 585 N N . HIS A 1 76 ? 20.062 4.207 -11.508 1 93.75 76 HIS A N 1
ATOM 586 C CA . HIS A 1 76 ? 21.234 4.344 -12.375 1 93.75 76 HIS A CA 1
ATOM 587 C C . HIS A 1 76 ? 22.484 4.723 -11.57 1 93.75 76 HIS A C 1
ATOM 589 O O . HIS A 1 76 ? 22.578 5.84 -11.062 1 93.75 76 HIS A O 1
ATOM 595 N N . GLY A 1 77 ? 23.359 3.824 -11.414 1 92.19 77 GLY A N 1
ATOM 596 C CA . GLY A 1 77 ? 24.547 4.09 -10.625 1 92.19 77 GLY A CA 1
ATOM 597 C C . GLY A 1 77 ? 25.453 2.879 -10.484 1 92.19 77 GLY A C 1
ATOM 598 O O . GLY A 1 77 ? 25.328 1.914 -11.242 1 92.19 77 GLY A O 1
ATOM 599 N N . CYS A 1 78 ? 26.469 2.998 -9.617 1 89.75 78 CYS A N 1
ATOM 600 C CA . CYS A 1 78 ? 27.406 1.919 -9.32 1 89.75 78 CYS A CA 1
ATOM 601 C C . CYS A 1 78 ? 27.188 1.386 -7.906 1 89.75 78 CYS A C 1
ATOM 603 O O . CYS A 1 78 ? 27.625 2.002 -6.934 1 89.75 78 CYS A O 1
ATOM 605 N N . PRO A 1 79 ? 26.562 0.269 -7.879 1 86.06 79 PRO A N 1
ATOM 606 C CA . PRO A 1 79 ? 26.391 -0.278 -6.531 1 86.06 79 PRO A CA 1
ATOM 607 C C . PRO A 1 79 ? 27.719 -0.539 -5.832 1 86.06 79 PRO A C 1
ATOM 609 O O . PRO A 1 79 ? 28.719 -0.868 -6.484 1 86.06 79 PRO A O 1
ATOM 612 N N . PRO A 1 80 ? 27.797 -0.207 -4.547 1 77.44 80 PRO A N 1
ATOM 613 C CA . PRO A 1 80 ? 29.078 -0.304 -3.85 1 77.44 80 PRO A CA 1
ATOM 614 C C . PRO A 1 80 ? 29.688 -1.708 -3.908 1 77.44 80 PRO A C 1
ATOM 616 O O . PRO A 1 80 ? 30.906 -1.863 -3.887 1 77.44 80 PRO A O 1
ATOM 619 N N . ILE A 1 81 ? 28.875 -2.717 -3.811 1 67.38 81 ILE A N 1
ATOM 620 C CA . ILE A 1 81 ? 29.422 -4.062 -3.701 1 67.38 81 ILE A CA 1
ATOM 621 C C . ILE A 1 81 ? 29.938 -4.52 -5.066 1 67.38 81 ILE A C 1
ATOM 623 O O . ILE A 1 81 ? 30.734 -5.453 -5.152 1 67.38 81 ILE A O 1
ATOM 627 N N . ARG A 1 82 ? 29.328 -3.959 -6.012 1 63.44 82 ARG A N 1
ATOM 628 C CA . ARG A 1 82 ? 29.797 -4.395 -7.328 1 63.44 82 ARG A CA 1
ATOM 629 C C . ARG A 1 82 ? 30.734 -3.367 -7.945 1 63.44 82 ARG A C 1
ATOM 631 O O . ARG A 1 82 ? 30.703 -2.189 -7.586 1 63.44 82 ARG A O 1
ATOM 638 N N . GLU A 1 83 ? 31.656 -3.803 -8.633 1 62.38 83 GLU A N 1
ATOM 639 C CA . GLU A 1 83 ? 32.75 -3.133 -9.336 1 62.38 83 GLU A CA 1
ATOM 640 C C . GLU A 1 83 ? 32.25 -1.854 -10.016 1 62.38 83 GLU A C 1
ATOM 642 O O . GLU A 1 83 ? 31.062 -1.555 -10 1 62.38 83 GLU A O 1
ATOM 647 N N . THR A 1 84 ? 33.094 -1.118 -10.875 1 64 84 THR A N 1
ATOM 648 C CA . THR A 1 84 ? 33.312 0.194 -11.477 1 64 84 THR A CA 1
ATOM 649 C C . THR A 1 84 ? 32.344 0.418 -12.633 1 64 84 THR A C 1
ATOM 651 O O . THR A 1 84 ? 32.375 1.462 -13.281 1 64 84 THR A O 1
ATOM 654 N N . ALA A 1 85 ? 31.219 -0.463 -12.82 1 79 85 ALA A N 1
ATOM 655 C CA . ALA A 1 85 ? 30.453 -0.16 -14.023 1 79 85 ALA A CA 1
ATOM 656 C C . ALA A 1 85 ? 29.062 0.375 -13.664 1 79 85 ALA A C 1
ATOM 658 O O . ALA A 1 85 ? 28.469 -0.046 -12.672 1 79 85 ALA A O 1
ATOM 659 N N . LEU A 1 86 ? 28.578 1.309 -14.406 1 86.25 86 LEU A N 1
ATOM 660 C CA . LEU A 1 86 ? 27.25 1.877 -14.312 1 86.25 86 LEU A CA 1
ATOM 661 C C . LEU A 1 86 ? 26.188 0.81 -14.555 1 86.25 86 LEU A C 1
ATOM 663 O O . LEU A 1 86 ? 26.266 0.053 -15.523 1 86.25 86 LEU A O 1
ATOM 667 N N . GLN A 1 87 ? 25.375 0.64 -13.602 1 89.56 87 GLN A N 1
ATOM 668 C CA . GLN A 1 87 ? 24.297 -0.347 -13.68 1 89.56 87 GLN A CA 1
ATOM 669 C C . GLN A 1 87 ? 22.922 0.327 -13.688 1 89.56 87 GLN A C 1
ATOM 671 O O . GLN A 1 87 ? 22.797 1.479 -13.266 1 89.56 87 GLN A O 1
ATOM 676 N N . GLN A 1 88 ? 21.969 -0.418 -14.258 1 91.56 88 GLN A N 1
ATOM 677 C CA . GLN A 1 88 ? 20.562 -0.009 -14.25 1 91.56 88 GLN A CA 1
ATOM 678 C C . GLN A 1 88 ? 19.719 -0.974 -13.43 1 91.56 88 GLN A C 1
ATOM 680 O O . GLN A 1 88 ? 20.016 -2.17 -13.367 1 91.56 88 GLN A O 1
ATOM 685 N N . GLY A 1 89 ? 18.734 -0.396 -12.789 1 94 89 GLY A N 1
ATOM 686 C CA . GLY A 1 89 ? 17.828 -1.204 -11.992 1 94 89 GLY A CA 1
ATOM 687 C C . GLY A 1 89 ? 16.516 -0.507 -11.703 1 94 89 GLY A C 1
ATOM 688 O O . GLY A 1 89 ? 16.172 0.494 -12.336 1 94 89 GLY A O 1
ATOM 689 N N . ILE A 1 90 ? 15.773 -1.151 -10.828 1 94.75 90 ILE A N 1
ATOM 690 C CA . ILE A 1 90 ? 14.492 -0.591 -10.414 1 94.75 90 ILE A CA 1
ATOM 691 C C . ILE A 1 90 ? 14.461 -0.432 -8.898 1 94.75 90 ILE A C 1
ATOM 693 O O . ILE A 1 90 ? 14.938 -1.305 -8.164 1 94.75 90 ILE A O 1
ATOM 697 N N . VAL A 1 91 ? 14.023 0.707 -8.422 1 96.38 91 VAL A N 1
ATOM 698 C CA . VAL A 1 91 ? 13.805 0.997 -7.004 1 96.38 91 VAL A CA 1
ATOM 699 C C . VAL A 1 91 ? 12.359 0.688 -6.633 1 96.38 91 VAL A C 1
ATOM 701 O O . VAL A 1 91 ? 11.43 1.274 -7.188 1 96.38 91 VAL A O 1
ATOM 704 N N . MET A 1 92 ? 12.18 -0.229 -5.672 1 96.56 92 MET A N 1
ATOM 705 C CA . MET A 1 92 ? 10.828 -0.678 -5.34 1 96.56 92 MET A CA 1
ATOM 706 C C . MET A 1 92 ? 10.656 -0.822 -3.832 1 96.56 92 MET A C 1
ATOM 708 O O . MET A 1 92 ? 11.594 -0.585 -3.07 1 96.56 92 MET A O 1
ATOM 712 N N . GLU A 1 93 ? 9.438 -1.072 -3.496 1 96.69 93 GLU A N 1
ATOM 713 C CA . GLU A 1 93 ? 9.094 -1.263 -2.092 1 96.69 93 GLU A CA 1
ATOM 714 C C . GLU A 1 93 ? 9.852 -2.439 -1.489 1 96.69 93 GLU A C 1
ATOM 716 O O . GLU A 1 93 ? 9.984 -3.49 -2.119 1 96.69 93 GLU A O 1
ATOM 721 N N . TYR A 1 94 ? 10.477 -2.18 -0.327 1 97.12 94 TYR A N 1
ATOM 722 C CA . TYR A 1 94 ? 11.133 -3.256 0.41 1 97.12 94 TYR A CA 1
ATOM 723 C C . TYR A 1 94 ? 10.133 -4.016 1.271 1 97.12 94 TYR A C 1
ATOM 725 O O . TYR A 1 94 ? 9.461 -3.426 2.121 1 97.12 94 TYR A O 1
ATOM 733 N N . MET A 1 95 ? 10.023 -5.32 1.017 1 96.5 95 MET A N 1
ATOM 734 C CA . MET A 1 95 ? 9.109 -6.195 1.746 1 96.5 95 MET A CA 1
ATOM 735 C C . MET A 1 95 ? 9.859 -7.012 2.795 1 96.5 95 MET A C 1
ATOM 737 O O . MET A 1 95 ? 10.43 -8.055 2.482 1 96.5 95 MET A O 1
ATOM 741 N N . ARG A 1 96 ? 9.711 -6.645 4.016 1 92.06 96 ARG A N 1
ATOM 742 C CA . ARG A 1 96 ? 10.555 -7.129 5.105 1 92.06 96 ARG A CA 1
ATOM 743 C C . ARG A 1 96 ? 10.211 -8.57 5.465 1 92.06 96 ARG A C 1
ATOM 745 O O . ARG A 1 96 ? 11.07 -9.32 5.922 1 92.06 96 ARG A O 1
ATOM 752 N N . ARG A 1 97 ? 8.992 -9.016 5.18 1 94.88 97 ARG A N 1
ATOM 753 C CA . ARG A 1 97 ? 8.555 -10.336 5.625 1 94.88 97 ARG A CA 1
ATOM 754 C C . ARG A 1 97 ? 8.883 -11.398 4.586 1 94.88 97 ARG A C 1
ATOM 756 O O . ARG A 1 97 ? 8.469 -12.555 4.715 1 94.88 97 ARG A O 1
ATOM 763 N N . GLY A 1 98 ? 9.602 -10.969 3.518 1 94.56 98 GLY A N 1
ATOM 764 C CA . GLY A 1 98 ? 9.984 -11.945 2.504 1 94.56 98 GLY A CA 1
ATOM 765 C C . GLY A 1 98 ? 8.844 -12.336 1.59 1 94.56 98 GLY A C 1
ATOM 766 O O . GLY A 1 98 ? 8.039 -11.484 1.194 1 94.56 98 GLY A O 1
ATOM 767 N N . SER A 1 99 ? 8.867 -13.602 1.185 1 96.38 99 SER A N 1
ATOM 768 C CA . SER A 1 99 ? 7.906 -14.109 0.21 1 96.38 99 SER A CA 1
ATOM 769 C C . SER A 1 99 ? 7.016 -15.18 0.821 1 96.38 99 SER A C 1
ATOM 771 O O . SER A 1 99 ? 7.242 -15.617 1.951 1 96.38 99 SER A O 1
ATOM 773 N N . VAL A 1 100 ? 5.973 -15.555 0.094 1 98.12 100 VAL A N 1
ATOM 774 C CA . VAL A 1 100 ? 5.164 -16.703 0.48 1 98.12 100 VAL A CA 1
ATOM 775 C C . VAL A 1 100 ? 6.047 -17.938 0.597 1 98.12 100 VAL A C 1
ATOM 777 O O . VAL A 1 100 ? 5.871 -18.766 1.506 1 98.12 100 VAL A O 1
ATOM 780 N N . GLN A 1 101 ? 7.074 -18.047 -0.298 1 96.19 101 GLN A N 1
ATOM 781 C CA . GLN A 1 101 ? 7.992 -19.188 -0.214 1 96.19 101 GLN A CA 1
ATOM 782 C C . GLN A 1 101 ? 8.719 -19.203 1.127 1 96.19 101 GLN A C 1
ATOM 784 O O . GLN A 1 101 ? 8.766 -20.234 1.8 1 96.19 101 GLN A O 1
ATOM 789 N N . SER A 1 102 ? 9.312 -18.094 1.54 1 94.94 102 SER A N 1
ATOM 790 C CA . SER A 1 102 ? 10.047 -18.031 2.799 1 94.94 102 SER A CA 1
ATOM 791 C C . SER A 1 102 ? 9.125 -18.297 3.988 1 94.94 102 SER A C 1
ATOM 793 O O . SER A 1 102 ? 9.547 -18.875 4.988 1 94.94 102 SER A O 1
ATOM 795 N N . LEU A 1 103 ? 7.871 -17.844 3.906 1 96.75 103 LEU A N 1
ATOM 796 C CA . LEU A 1 103 ? 6.895 -18.109 4.957 1 96.75 103 LEU A CA 1
ATOM 797 C C . LEU A 1 103 ? 6.633 -19.609 5.086 1 96.75 103 LEU A C 1
ATOM 799 O O . LEU A 1 103 ? 6.664 -20.156 6.188 1 96.75 103 LEU A O 1
ATOM 803 N N . LEU A 1 104 ? 6.395 -20.25 3.951 1 96.81 104 LEU A N 1
ATOM 804 C CA . LEU A 1 104 ? 6.121 -21.672 3.959 1 96.81 104 LEU A CA 1
ATOM 805 C C . LEU A 1 104 ? 7.316 -22.453 4.488 1 96.81 104 LEU A C 1
ATOM 807 O O . LEU A 1 104 ? 7.156 -23.406 5.262 1 96.81 104 LEU A O 1
ATOM 811 N N . ASP A 1 105 ? 8.508 -22.047 4.094 1 94.88 105 ASP A N 1
ATOM 812 C CA . ASP A 1 105 ? 9.734 -22.672 4.582 1 94.88 105 ASP A CA 1
ATOM 813 C C . ASP A 1 105 ? 9.859 -22.516 6.094 1 94.88 105 ASP A C 1
ATOM 815 O O . ASP A 1 105 ? 10.242 -23.469 6.789 1 94.88 105 ASP A O 1
ATOM 819 N N . TYR A 1 106 ? 9.555 -21.359 6.527 1 93.81 106 TYR A N 1
ATOM 820 C CA . TYR A 1 106 ? 9.664 -21.062 7.953 1 93.81 106 TYR A CA 1
ATOM 821 C C . TYR A 1 106 ? 8.672 -21.891 8.758 1 93.81 106 TYR A C 1
ATOM 823 O O . TYR A 1 106 ? 9.016 -22.438 9.812 1 93.81 106 TYR A O 1
ATOM 831 N N . LEU A 1 107 ? 7.469 -22 8.227 1 95.31 107 LEU A N 1
ATOM 832 C CA . LEU A 1 107 ? 6.395 -22.688 8.945 1 95.31 107 LEU A CA 1
ATOM 833 C C . LEU A 1 107 ? 6.547 -24.203 8.852 1 95.31 107 LEU A C 1
ATOM 835 O O . LEU A 1 107 ? 5.949 -24.938 9.633 1 95.31 107 LEU A O 1
ATOM 839 N N . ARG A 1 108 ? 7.328 -24.641 7.852 1 95 108 ARG A N 1
ATOM 840 C CA . ARG A 1 108 ? 7.395 -26.062 7.547 1 95 108 ARG A CA 1
ATOM 841 C C . ARG A 1 108 ? 6 -26.672 7.449 1 95 108 ARG A C 1
ATOM 843 O O . ARG A 1 108 ? 5.73 -27.719 8.039 1 95 108 ARG A O 1
ATOM 850 N N . GLY A 1 109 ? 5.141 -25.938 6.844 1 95.06 109 GLY A N 1
ATOM 851 C CA . GLY A 1 109 ? 3.73 -26.266 6.695 1 95.06 109 GLY A CA 1
ATOM 852 C C . GLY A 1 109 ? 2.895 -25.109 6.203 1 95.06 109 GLY A C 1
ATOM 853 O O . GLY A 1 109 ? 3.434 -24.047 5.848 1 95.06 109 GLY A O 1
ATOM 854 N N . PRO A 1 110 ? 1.582 -25.344 6.102 1 96.56 110 PRO A N 1
ATOM 855 C CA . PRO A 1 110 ? 0.714 -24.266 5.621 1 96.56 110 PRO A CA 1
ATOM 856 C C . PRO A 1 110 ? 0.47 -23.188 6.68 1 96.56 110 PRO A C 1
ATOM 858 O O . PRO A 1 110 ? 0.581 -23.453 7.879 1 96.56 110 PRO A O 1
ATOM 861 N N . PRO A 1 111 ? 0.132 -21.969 6.23 1 97.88 111 PRO A N 1
ATOM 862 C CA . PRO A 1 111 ? -0.344 -20.969 7.184 1 97.88 111 PRO A CA 1
ATOM 863 C C . PRO A 1 111 ? -1.701 -21.312 7.785 1 97.88 111 PRO A C 1
ATOM 865 O O . PRO A 1 111 ? -2.387 -22.219 7.285 1 97.88 111 PRO A O 1
ATOM 868 N N . PRO A 1 112 ? -2.08 -20.609 8.914 1 98.12 112 PRO A N 1
ATOM 869 C CA . PRO A 1 112 ? -3.461 -20.766 9.375 1 98.12 112 PRO A CA 1
ATOM 870 C C . PRO A 1 112 ? -4.484 -20.484 8.281 1 98.12 112 PRO A C 1
ATOM 872 O O . PRO A 1 112 ? -4.254 -19.625 7.422 1 98.12 112 PRO A O 1
ATOM 875 N N . TRP A 1 113 ? -5.605 -21.109 8.312 1 98.38 113 TRP A N 1
ATOM 876 C CA . TRP A 1 113 ? -6.57 -21.141 7.219 1 98.38 113 TRP A CA 1
ATOM 877 C C . TRP A 1 113 ? -7.023 -19.734 6.848 1 98.38 113 TRP A C 1
ATOM 879 O O . TRP A 1 113 ? -7.066 -19.375 5.668 1 98.38 113 TRP A O 1
ATOM 889 N N . PRO A 1 114 ? -7.336 -18.828 7.812 1 98.62 114 PRO A N 1
ATOM 890 C CA . PRO A 1 114 ? -7.734 -17.469 7.418 1 98.62 114 PRO A CA 1
ATOM 891 C C . PRO A 1 114 ? -6.668 -16.766 6.582 1 98.62 114 PRO A C 1
ATOM 893 O O . PRO A 1 114 ? -6.996 -16.062 5.617 1 98.62 114 PRO A O 1
ATOM 896 N N . LEU A 1 115 ? -5.414 -16.969 6.984 1 98.62 115 LEU A N 1
ATOM 897 C CA . LEU A 1 115 ? -4.324 -16.375 6.23 1 98.62 115 LEU A CA 1
ATOM 898 C C . LEU A 1 115 ? -4.16 -17.047 4.871 1 98.62 115 LEU A C 1
ATOM 900 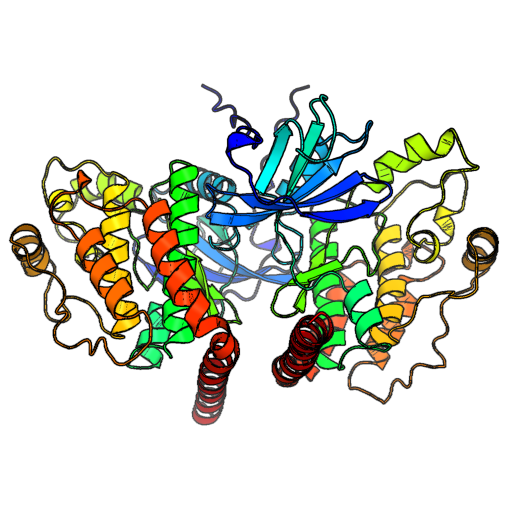O O . LEU A 1 115 ? -3.904 -16.375 3.867 1 98.62 115 LEU A O 1
ATOM 904 N N . THR A 1 116 ? -4.301 -18.359 4.809 1 98.75 116 THR A N 1
ATOM 905 C CA . THR A 1 116 ? -4.27 -19.109 3.555 1 98.75 116 THR A CA 1
ATOM 906 C C . THR A 1 116 ? -5.262 -18.516 2.553 1 98.75 116 THR A C 1
ATOM 908 O O . THR A 1 116 ? -4.902 -18.234 1.408 1 98.75 116 THR A O 1
ATOM 911 N N . PHE A 1 117 ? -6.445 -18.297 3.02 1 98.88 117 PHE A N 1
ATOM 912 C CA . PHE A 1 117 ? -7.508 -17.828 2.133 1 98.88 117 PHE A CA 1
ATOM 913 C C . PHE A 1 117 ? -7.305 -16.359 1.761 1 98.88 117 PHE A C 1
ATOM 915 O O . PHE A 1 117 ? -7.637 -15.953 0.648 1 98.88 117 PHE A O 1
ATOM 922 N N . ARG A 1 118 ? -6.766 -15.586 2.65 1 98.75 118 ARG A N 1
ATOM 923 C CA . ARG A 1 118 ? -6.441 -14.211 2.303 1 98.75 118 ARG A CA 1
ATOM 924 C C . ARG A 1 118 ? -5.387 -14.156 1.204 1 98.75 118 ARG A C 1
ATOM 926 O O . ARG A 1 118 ? -5.527 -13.398 0.239 1 98.75 118 ARG A O 1
ATOM 933 N N . LEU A 1 119 ? -4.332 -14.945 1.414 1 98.88 119 LEU A N 1
ATOM 934 C CA . LEU A 1 119 ? -3.273 -14.977 0.41 1 98.88 119 LEU A CA 1
ATOM 935 C C . LEU A 1 119 ? -3.822 -15.414 -0.943 1 98.88 119 LEU A C 1
ATOM 937 O O . LEU A 1 119 ? -3.516 -14.805 -1.97 1 98.88 119 LEU A O 1
ATOM 941 N N . ALA A 1 120 ? -4.652 -16.438 -0.924 1 98.94 120 ALA A N 1
ATOM 942 C CA . ALA A 1 120 ? -5.273 -16.922 -2.156 1 98.94 120 ALA A CA 1
ATOM 943 C C . ALA A 1 120 ? -6.031 -15.805 -2.863 1 98.94 120 ALA A C 1
ATOM 945 O O . ALA A 1 120 ? -5.891 -15.617 -4.074 1 98.94 120 ALA A O 1
ATOM 946 N N . HIS A 1 121 ? -6.77 -15.078 -2.123 1 98.94 121 HIS A N 1
ATOM 947 C CA . HIS A 1 121 ? -7.621 -14.023 -2.668 1 98.94 121 HIS A CA 1
ATOM 948 C C . HIS A 1 121 ? -6.789 -12.844 -3.152 1 98.94 121 HIS A C 1
ATOM 950 O O . HIS A 1 121 ? -7.004 -12.336 -4.258 1 98.94 121 HIS A O 1
ATOM 956 N N . GLU A 1 122 ? -5.836 -12.414 -2.359 1 98.81 122 GLU A N 1
ATOM 957 C CA . GLU A 1 122 ? -5.051 -11.227 -2.688 1 98.81 122 GLU A CA 1
ATOM 958 C C . GLU A 1 122 ? -4.164 -11.469 -3.904 1 98.81 122 GLU A C 1
ATOM 960 O O . GLU A 1 122 ? -3.943 -10.57 -4.711 1 98.81 122 GLU A O 1
ATOM 965 N N . VAL A 1 123 ? -3.666 -12.68 -4.055 1 98.94 123 VAL A N 1
ATOM 966 C CA . VAL A 1 123 ? -2.916 -13.023 -5.258 1 98.94 123 VAL A CA 1
ATOM 967 C C . VAL A 1 123 ? -3.83 -12.945 -6.48 1 98.94 123 VAL A C 1
ATOM 969 O O . VAL A 1 123 ? -3.449 -12.406 -7.516 1 98.94 123 VAL A O 1
ATOM 972 N N . ALA A 1 124 ? -5.016 -13.492 -6.32 1 98.88 124 ALA A N 1
ATOM 973 C CA . ALA A 1 124 ? -5.973 -13.438 -7.422 1 98.88 124 ALA A CA 1
ATOM 974 C C . ALA A 1 124 ? -6.297 -11.992 -7.793 1 98.88 124 ALA A C 1
ATOM 976 O O . ALA A 1 124 ? -6.414 -11.656 -8.977 1 98.88 124 ALA A O 1
ATOM 977 N N . LEU A 1 125 ? -6.453 -11.148 -6.836 1 98.69 125 LEU A N 1
ATOM 978 C CA . LEU A 1 125 ? -6.723 -9.734 -7.082 1 98.69 125 LEU A CA 1
ATOM 979 C C . LEU A 1 125 ? -5.582 -9.094 -7.871 1 98.69 125 LEU A C 1
ATOM 981 O O . LEU A 1 125 ? -5.824 -8.398 -8.859 1 98.69 125 LEU A O 1
ATOM 985 N N . GLY A 1 126 ? -4.355 -9.344 -7.414 1 98.44 126 GLY A N 1
ATOM 986 C CA . GLY A 1 126 ? -3.197 -8.805 -8.109 1 98.44 126 GLY A CA 1
ATOM 987 C C . GLY A 1 126 ? -3.086 -9.289 -9.547 1 98.44 126 GLY A C 1
ATOM 988 O O . GLY A 1 126 ? -2.857 -8.492 -10.453 1 98.44 126 GLY A O 1
ATOM 989 N N . MET A 1 127 ? -3.297 -10.547 -9.727 1 98.5 127 MET A N 1
ATOM 990 C CA . MET A 1 127 ? -3.199 -11.125 -11.062 1 98.5 127 MET A CA 1
ATOM 991 C C . MET A 1 127 ? -4.32 -10.625 -11.961 1 98.5 127 MET A C 1
ATOM 993 O O . MET A 1 127 ? -4.102 -10.352 -13.148 1 98.5 127 MET A O 1
ATOM 997 N N . ASN A 1 128 ? -5.496 -10.57 -11.398 1 98.19 128 ASN A N 1
ATOM 998 C CA . ASN A 1 128 ? -6.613 -9.992 -12.148 1 98.19 128 ASN A CA 1
ATOM 999 C C . ASN A 1 128 ? -6.293 -8.586 -12.641 1 98.19 128 ASN A C 1
ATOM 1001 O O . ASN A 1 128 ? -6.555 -8.25 -13.797 1 98.19 128 ASN A O 1
ATOM 1005 N N . PHE A 1 129 ? -5.715 -7.801 -11.812 1 96.69 129 PHE A N 1
ATOM 1006 C CA . PHE A 1 129 ? -5.375 -6.426 -12.156 1 96.69 129 PHE A CA 1
ATOM 1007 C C . PHE A 1 129 ? -4.336 -6.391 -13.273 1 96.69 129 PHE A C 1
ATOM 1009 O O . PHE A 1 129 ? -4.465 -5.617 -14.219 1 96.69 129 PHE A O 1
ATOM 1016 N N . LEU A 1 130 ? -3.322 -7.215 -13.18 1 96.25 130 LEU A N 1
ATOM 1017 C CA . LEU A 1 130 ? -2.332 -7.32 -14.25 1 96.25 130 LEU A CA 1
ATOM 1018 C C . LEU A 1 130 ? -3.004 -7.637 -15.578 1 96.25 130 LEU A C 1
ATOM 1020 O O . LEU A 1 130 ? -2.727 -6.988 -16.594 1 96.25 130 LEU A O 1
ATOM 1024 N N . HIS A 1 131 ? -3.871 -8.562 -15.539 1 96.56 131 HIS A N 1
ATOM 1025 C CA . HIS A 1 131 ? -4.5 -9.023 -16.766 1 96.56 131 HIS A CA 1
ATOM 1026 C C . HIS A 1 131 ? -5.414 -7.949 -17.359 1 96.56 131 HIS A C 1
ATOM 1028 O O . HIS A 1 131 ? -5.52 -7.816 -18.578 1 96.56 131 HIS A O 1
ATOM 1034 N N . ILE A 1 132 ? -6.09 -7.215 -16.484 1 93.56 132 ILE A N 1
ATOM 1035 C CA . ILE A 1 132 ? -6.918 -6.102 -16.922 1 93.56 132 ILE A CA 1
ATOM 1036 C C . ILE A 1 132 ? -6.059 -5.078 -17.672 1 93.56 132 ILE A C 1
ATOM 1038 O O . ILE A 1 132 ? -6.504 -4.477 -18.641 1 93.56 132 ILE A O 1
ATOM 1042 N N . LYS A 1 133 ? -4.789 -4.91 -17.234 1 91.81 133 LYS A N 1
ATOM 1043 C CA . LYS A 1 133 ? -3.855 -3.982 -17.859 1 91.81 133 LYS A CA 1
ATOM 1044 C C . LYS A 1 133 ? -3.121 -4.645 -19.031 1 91.81 133 LYS A C 1
ATOM 1046 O O . LYS A 1 133 ? -2.137 -4.105 -19.531 1 91.81 133 LYS A O 1
ATOM 1051 N N . LYS A 1 134 ? -3.514 -5.891 -19.344 1 92.62 134 LYS A N 1
ATOM 1052 C CA . LYS A 1 134 ? -2.98 -6.66 -20.453 1 92.62 134 LYS A CA 1
ATOM 1053 C C . LYS A 1 134 ? -1.522 -7.039 -20.219 1 92.62 134 LYS A C 1
ATOM 1055 O O . LYS A 1 134 ? -0.722 -7.066 -21.156 1 92.62 134 LYS A O 1
ATOM 1060 N N . LEU A 1 135 ? -1.237 -7.215 -19.016 1 93.44 135 LEU A N 1
ATOM 1061 C CA . LEU A 1 135 ? 0.08 -7.703 -18.625 1 93.44 135 LEU A CA 1
ATOM 1062 C C . LEU A 1 135 ? 0.014 -9.172 -18.203 1 93.44 135 LEU A C 1
ATOM 1064 O O . LEU A 1 135 ? -0.949 -9.594 -17.562 1 93.44 135 LEU A O 1
ATOM 1068 N N . ILE A 1 136 ? 0.991 -9.898 -18.625 1 94.19 136 ILE A N 1
ATOM 1069 C CA . ILE A 1 136 ? 1.121 -11.305 -18.25 1 94.19 136 ILE A CA 1
ATOM 1070 C C . ILE A 1 136 ? 2.287 -11.469 -17.266 1 94.19 136 ILE A C 1
ATOM 1072 O O . ILE A 1 136 ? 3.365 -10.906 -17.484 1 94.19 136 ILE A O 1
ATOM 1076 N N . HIS A 1 137 ? 2.066 -12.195 -16.219 1 95.31 137 HIS A N 1
ATOM 1077 C CA . HIS A 1 137 ? 3.135 -12.414 -15.242 1 95.31 137 HIS A CA 1
ATOM 1078 C C . HIS A 1 137 ? 4.199 -13.359 -15.797 1 95.31 137 HIS A C 1
ATOM 1080 O O . HIS A 1 137 ? 5.355 -12.969 -15.961 1 95.31 137 HIS A O 1
ATOM 1086 N N . HIS A 1 138 ? 3.809 -14.648 -16.094 1 93.69 138 HIS A N 1
ATOM 1087 C CA . HIS A 1 138 ? 4.559 -15.68 -16.797 1 93.69 138 HIS A CA 1
ATOM 1088 C C . HIS A 1 138 ? 5.539 -16.375 -15.859 1 93.69 138 HIS A C 1
ATOM 1090 O O . HIS A 1 138 ? 6.387 -17.156 -16.312 1 93.69 138 HIS A O 1
ATOM 1096 N N . ASP A 1 139 ? 5.465 -16.125 -14.516 1 93.25 139 ASP A N 1
ATOM 1097 C CA . ASP A 1 139 ? 6.289 -16.828 -13.539 1 93.25 139 ASP A CA 1
ATOM 1098 C C . ASP A 1 139 ? 5.68 -16.719 -12.141 1 93.25 139 ASP A C 1
ATOM 1100 O O . ASP A 1 139 ? 6.383 -16.422 -11.172 1 93.25 139 ASP A O 1
ATOM 1104 N N . LEU A 1 140 ? 4.406 -16.844 -12.031 1 96.81 140 LEU A N 1
ATOM 1105 C CA . LEU A 1 140 ? 3.734 -16.797 -10.734 1 96.81 140 LEU A CA 1
ATOM 1106 C C . LEU A 1 140 ? 4.078 -18.031 -9.914 1 96.81 140 LEU A C 1
ATOM 1108 O O . LEU A 1 140 ? 3.846 -19.156 -10.344 1 96.81 140 LEU A O 1
ATOM 1112 N N . LYS A 1 141 ? 4.707 -17.844 -8.781 1 97 141 LYS A N 1
ATOM 1113 C CA . LYS A 1 141 ? 5.125 -18.859 -7.816 1 97 141 LYS A CA 1
ATOM 1114 C C . LYS A 1 141 ? 5.324 -18.25 -6.43 1 97 141 LYS A C 1
ATOM 1116 O O . LYS A 1 141 ? 5.328 -17.016 -6.285 1 97 141 LYS A O 1
ATOM 1121 N N . PRO A 1 142 ? 5.43 -19.031 -5.391 1 97.75 142 PRO A N 1
ATOM 1122 C CA . PRO A 1 142 ? 5.477 -18.5 -4.023 1 97.75 142 PRO A CA 1
ATOM 1123 C C . PRO A 1 142 ? 6.621 -17.516 -3.807 1 97.75 142 PRO A C 1
ATOM 1125 O O . PRO A 1 142 ? 6.48 -16.562 -3.047 1 97.75 142 PRO A O 1
ATOM 1128 N N . SER A 1 143 ? 7.766 -17.656 -4.496 1 95.06 143 SER A N 1
ATOM 1129 C CA . SER A 1 143 ? 8.922 -16.797 -4.293 1 95.06 143 SER A CA 1
ATOM 1130 C C . SER A 1 143 ? 8.703 -15.422 -4.926 1 95.06 143 SER A C 1
ATOM 1132 O O . SER A 1 143 ? 9.43 -14.469 -4.633 1 95.06 143 SER A O 1
ATOM 1134 N N . ASN A 1 144 ? 7.641 -15.328 -5.801 1 95.56 144 ASN A N 1
ATOM 1135 C CA . ASN A 1 144 ? 7.355 -14.078 -6.484 1 95.56 144 ASN A CA 1
ATOM 1136 C C . ASN A 1 144 ? 6.121 -13.391 -5.906 1 95.56 144 ASN A C 1
ATOM 1138 O O . ASN A 1 144 ? 5.555 -12.492 -6.535 1 95.56 144 ASN A O 1
ATOM 1142 N N . VAL A 1 145 ? 5.633 -13.867 -4.797 1 98.25 145 VAL A N 1
ATOM 1143 C CA . VAL A 1 145 ? 4.605 -13.219 -3.994 1 98.25 145 VAL A CA 1
ATOM 1144 C C . VAL A 1 145 ? 5.195 -12.758 -2.664 1 98.25 145 VAL A C 1
ATOM 1146 O O . VAL A 1 145 ? 5.441 -13.578 -1.771 1 98.25 145 VAL A O 1
ATOM 1149 N N . LEU A 1 146 ? 5.398 -11.5 -2.57 1 98 146 LEU A N 1
ATOM 1150 C CA . LEU A 1 146 ? 6.035 -10.945 -1.383 1 98 146 LEU A CA 1
ATOM 1151 C C . LEU A 1 146 ? 4.992 -10.562 -0.335 1 98 146 LEU A C 1
ATOM 1153 O O . LEU A 1 146 ? 3.797 -10.508 -0.634 1 98 146 LEU A O 1
ATOM 1157 N N . LEU A 1 147 ? 5.477 -10.391 0.921 1 98.06 147 LEU A N 1
ATOM 1158 C CA . LEU A 1 147 ? 4.555 -10.18 2.031 1 98.06 147 LEU A CA 1
ATOM 1159 C C . LEU A 1 147 ? 4.859 -8.875 2.754 1 98.06 147 LEU A C 1
ATOM 1161 O O . LEU A 1 147 ? 6.02 -8.586 3.064 1 98.06 147 LEU A O 1
ATOM 1165 N N . SER A 1 148 ? 3.791 -8.133 3 1 96.5 148 SER A N 1
ATOM 1166 C CA . SER A 1 148 ? 3.918 -6.918 3.799 1 96.5 148 SER A CA 1
ATOM 1167 C C . SER A 1 148 ? 4.152 -7.242 5.27 1 96.5 148 SER A C 1
ATOM 1169 O O . SER A 1 148 ? 4.172 -8.414 5.652 1 96.5 148 SER A O 1
ATOM 1171 N N . ASP A 1 149 ? 4.27 -6.195 6.086 1 93.56 149 ASP A N 1
ATOM 1172 C CA . ASP A 1 149 ? 4.484 -6.352 7.52 1 93.56 149 ASP A CA 1
ATOM 1173 C C . ASP A 1 149 ? 3.311 -7.074 8.18 1 93.56 149 ASP A C 1
ATOM 1175 O O . ASP A 1 149 ? 3.488 -7.785 9.172 1 93.56 149 ASP A O 1
ATOM 1179 N N . GLU A 1 150 ? 2.123 -6.918 7.57 1 95.44 150 GLU A N 1
ATOM 1180 C CA . GLU A 1 150 ? 0.926 -7.566 8.102 1 95.44 150 GLU A CA 1
ATOM 1181 C C . GLU A 1 150 ? 0.535 -8.773 7.258 1 95.44 150 GLU A C 1
ATOM 1183 O O . GLU A 1 150 ? -0.616 -9.219 7.289 1 95.44 150 GLU A O 1
ATOM 1188 N N . LEU A 1 151 ? 1.454 -9.219 6.352 1 97.56 151 LEU A N 1
ATOM 1189 C CA . LEU A 1 151 ? 1.379 -10.469 5.602 1 97.56 151 LEU A CA 1
ATOM 1190 C C . LEU A 1 151 ? 0.339 -10.375 4.488 1 97.56 151 LEU A C 1
ATOM 1192 O O . LEU A 1 151 ? -0.311 -11.375 4.156 1 97.56 151 LEU A O 1
ATOM 1196 N N . HIS A 1 152 ? 0.106 -9.172 4.008 1 98.19 152 HIS A N 1
ATOM 1197 C CA . HIS A 1 152 ? -0.613 -9.039 2.746 1 98.19 152 HIS A CA 1
ATOM 1198 C C . HIS A 1 152 ? 0.26 -9.461 1.567 1 98.19 152 HIS A C 1
ATOM 1200 O O . HIS A 1 152 ? 1.46 -9.18 1.546 1 98.19 152 HIS A O 1
ATOM 1206 N N . ALA A 1 153 ? -0.331 -10.008 0.586 1 98.62 153 ALA A N 1
ATOM 1207 C CA . ALA A 1 153 ? 0.387 -10.484 -0.591 1 98.62 153 ALA A CA 1
ATOM 1208 C C . ALA A 1 153 ? 0.569 -9.375 -1.617 1 98.62 153 ALA A C 1
ATOM 1210 O O . ALA A 1 153 ? -0.353 -8.594 -1.864 1 98.62 153 ALA A O 1
ATOM 1211 N N . LYS A 1 154 ? 1.738 -9.281 -2.221 1 98.25 154 LYS A N 1
ATOM 1212 C CA . LYS A 1 154 ? 2.023 -8.414 -3.359 1 98.25 154 LYS A CA 1
ATOM 1213 C C . LYS A 1 154 ? 2.754 -9.18 -4.465 1 98.25 154 LYS A C 1
ATOM 1215 O O . LYS A 1 154 ? 3.758 -9.844 -4.203 1 98.25 154 LYS A O 1
ATOM 1220 N N . ILE A 1 155 ? 2.232 -9.062 -5.645 1 98 155 ILE A N 1
ATOM 1221 C CA . ILE A 1 155 ? 2.816 -9.727 -6.805 1 98 155 ILE A CA 1
ATOM 1222 C C . ILE A 1 155 ? 4.121 -9.031 -7.195 1 98 155 ILE A C 1
ATOM 1224 O O . ILE A 1 155 ? 4.172 -7.805 -7.285 1 98 155 ILE A O 1
ATOM 1228 N N . ALA A 1 156 ? 5.145 -9.773 -7.367 1 95.12 156 ALA A N 1
ATOM 1229 C CA . ALA A 1 156 ? 6.445 -9.234 -7.758 1 95.12 156 ALA A CA 1
ATOM 1230 C C . ALA A 1 156 ? 6.996 -9.961 -8.984 1 95.12 156 ALA A C 1
ATOM 1232 O O . ALA A 1 156 ? 6.461 -11 -9.391 1 95.12 156 ALA A O 1
ATOM 1233 N N . ASP A 1 157 ? 7.934 -9.344 -9.711 1 90.75 157 ASP A N 1
ATOM 1234 C CA . ASP A 1 157 ? 8.758 -9.93 -10.766 1 90.75 157 ASP A CA 1
ATOM 1235 C C . ASP A 1 157 ? 7.902 -10.406 -11.938 1 90.75 157 ASP A C 1
ATOM 1237 O O . ASP A 1 157 ? 8.125 -11.492 -12.469 1 90.75 157 ASP A O 1
ATOM 1241 N N . PHE A 1 158 ? 6.961 -9.633 -12.281 1 89.31 158 PHE A N 1
ATOM 1242 C CA . PHE A 1 158 ? 6.176 -9.977 -13.461 1 89.31 158 PHE A CA 1
ATOM 1243 C C . PHE A 1 158 ? 6.801 -9.391 -14.719 1 89.31 158 PHE A C 1
ATOM 1245 O O . PHE A 1 158 ? 7.461 -8.352 -14.664 1 89.31 158 PHE A O 1
ATOM 1252 N N . GLY A 1 159 ? 6.609 -10.039 -15.828 1 77.06 159 GLY A N 1
ATOM 1253 C CA . GLY A 1 159 ? 7.016 -9.547 -17.141 1 77.06 159 GLY A CA 1
ATOM 1254 C C . GLY A 1 159 ? 8.492 -9.75 -17.406 1 77.06 159 GLY A C 1
ATOM 1255 O O . GLY A 1 159 ? 9.008 -9.273 -18.422 1 77.06 159 GLY A O 1
ATOM 1256 N N . LEU A 1 160 ? 9.188 -10.391 -16.516 1 70.94 160 LEU A N 1
ATOM 1257 C CA . LEU A 1 160 ? 10.633 -10.531 -16.672 1 70.94 160 LEU A CA 1
ATOM 1258 C C . LEU A 1 160 ? 10.969 -11.781 -17.484 1 70.94 160 LEU A C 1
ATOM 1260 O O . LEU A 1 160 ? 12.039 -11.867 -18.094 1 70.94 160 LEU A O 1
ATOM 1264 N N . SER A 1 161 ? 10.133 -12.797 -17.375 1 59.38 161 SER A N 1
ATOM 1265 C CA . SER A 1 161 ? 10.422 -14.07 -18.031 1 59.38 161 SER A CA 1
ATOM 1266 C C . SER A 1 161 ? 10.328 -13.938 -19.547 1 59.38 161 SER A C 1
ATOM 1268 O O . SER A 1 161 ? 10.914 -14.734 -20.281 1 59.38 161 SER A O 1
ATOM 1270 N N . ARG A 1 162 ? 9.5 -13.094 -20.078 1 55.09 162 ARG A N 1
ATOM 1271 C CA . ARG A 1 162 ? 9.414 -12.961 -21.531 1 55.09 162 ARG A CA 1
ATOM 1272 C C . ARG A 1 162 ? 10.758 -12.578 -22.125 1 55.09 162 ARG A C 1
ATOM 1274 O O . ARG A 1 162 ? 11.039 -12.875 -23.281 1 55.09 162 ARG A O 1
ATOM 1281 N N . VAL A 1 163 ? 11.5 -12 -21.188 1 46.06 163 VAL A N 1
ATOM 1282 C CA . VAL A 1 163 ? 12.805 -11.594 -21.703 1 46.06 163 VAL A CA 1
ATOM 1283 C C . VAL A 1 163 ? 13.703 -12.812 -21.875 1 46.06 163 VAL A C 1
ATOM 1285 O O . VAL A 1 163 ? 14.516 -12.875 -22.797 1 46.06 163 VAL A O 1
ATOM 1288 N N . SER A 1 164 ? 13.375 -13.812 -21.016 1 42.28 164 SER A N 1
ATOM 1289 C CA . SER A 1 164 ? 14.273 -14.961 -21.062 1 42.28 164 SER A CA 1
ATOM 1290 C C . SER A 1 164 ? 14.016 -15.828 -22.281 1 42.28 164 SER A C 1
ATOM 1292 O O . SER A 1 164 ? 14.898 -16.562 -22.719 1 42.28 164 SER A O 1
ATOM 1294 N N . THR A 1 165 ? 12.742 -15.938 -22.703 1 39.75 165 THR A N 1
ATOM 1295 C CA . THR A 1 165 ? 12.57 -16.875 -23.812 1 3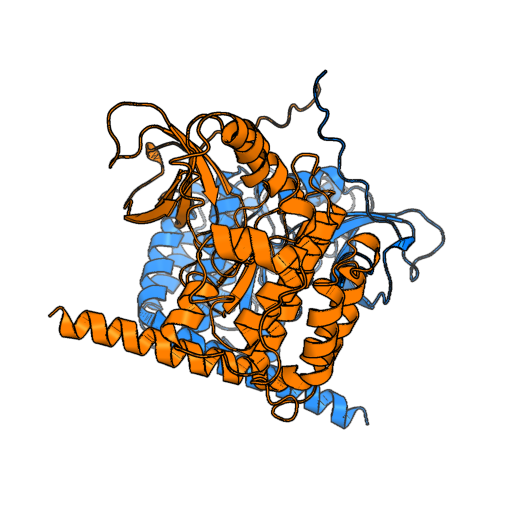9.75 165 THR A CA 1
ATOM 1296 C C . THR A 1 165 ? 13.367 -16.406 -25.031 1 39.75 165 THR A C 1
ATOM 1298 O O . THR A 1 165 ? 13.828 -17.219 -25.828 1 39.75 165 THR A O 1
ATOM 1301 N N . SER A 1 166 ? 13.391 -15.117 -25.203 1 37.56 166 SER A N 1
ATOM 1302 C CA . SER A 1 166 ? 14.281 -14.875 -26.328 1 37.56 166 SER A CA 1
ATOM 1303 C C . SER A 1 166 ? 15.703 -15.336 -26.016 1 37.56 166 SER A C 1
ATOM 1305 O O . SER A 1 166 ? 16.453 -15.703 -26.938 1 37.56 166 SER A O 1
ATOM 1307 N N . ALA A 1 167 ? 16.047 -15.227 -24.719 1 36.34 167 ALA A N 1
ATOM 1308 C CA . ALA A 1 167 ? 17.391 -15.68 -24.391 1 36.34 167 ALA A CA 1
ATOM 1309 C C . ALA A 1 167 ? 17.438 -17.203 -24.219 1 36.34 167 ALA A C 1
ATOM 1311 O O . ALA A 1 167 ? 18.516 -17.781 -24.078 1 36.34 167 ALA A O 1
ATOM 1312 N N . LEU A 1 168 ? 16.281 -17.766 -23.859 1 36.53 168 LEU A N 1
ATOM 1313 C CA . LEU A 1 168 ? 16.281 -19.219 -23.75 1 36.53 168 LEU A CA 1
ATOM 1314 C C . LEU A 1 168 ? 16.578 -19.875 -25.094 1 36.53 168 LEU A C 1
ATOM 1316 O O . LEU A 1 168 ? 16.906 -21.062 -25.141 1 36.53 168 LEU A O 1
ATOM 1320 N N . ASN A 1 169 ? 16.172 -19.359 -26.188 1 35.28 169 ASN A N 1
ATOM 1321 C CA . ASN A 1 169 ? 16.516 -20.094 -27.406 1 35.28 169 ASN A CA 1
ATOM 1322 C C . ASN A 1 169 ? 18.016 -20.297 -27.531 1 35.28 169 ASN A C 1
ATOM 1324 O O . ASN A 1 169 ? 18.484 -21.109 -28.344 1 35.28 169 ASN A O 1
ATOM 1328 N N . SER A 1 170 ? 18.859 -19.344 -27.188 1 34.41 170 SER A N 1
ATOM 1329 C CA . SER A 1 170 ? 20.234 -19.672 -27.516 1 34.41 170 SER A CA 1
ATOM 1330 C C . SER A 1 170 ? 20.781 -20.781 -26.609 1 34.41 170 SER A C 1
ATOM 1332 O O . SER A 1 170 ? 21.516 -21.656 -27.078 1 34.41 170 SER A O 1
ATOM 1334 N N . ASN A 1 171 ? 21.422 -20.672 -25.375 1 33.47 171 ASN A N 1
ATOM 1335 C CA . ASN A 1 171 ? 22.172 -21.688 -24.641 1 33.47 171 ASN A CA 1
ATOM 1336 C C . ASN A 1 171 ? 21.266 -22.531 -23.766 1 33.47 171 ASN A C 1
ATOM 1338 O O . ASN A 1 171 ? 20.828 -22.094 -22.703 1 33.47 171 ASN A O 1
ATOM 1342 N N . ARG A 1 172 ? 20.469 -23.531 -24.203 1 37.09 172 ARG A N 1
ATOM 1343 C CA . ARG A 1 172 ? 19.672 -24.609 -23.656 1 37.09 172 ARG A CA 1
ATOM 1344 C C . ARG A 1 172 ? 20.25 -25.109 -22.328 1 37.09 172 ARG A C 1
ATOM 1346 O O . ARG A 1 172 ? 19.516 -25.594 -21.469 1 37.09 172 ARG A O 1
ATOM 1353 N N . GLU A 1 173 ? 21.562 -25.531 -22.391 1 36 173 GLU A N 1
ATOM 1354 C CA . GLU A 1 173 ? 22.234 -26.297 -21.359 1 36 173 GLU A CA 1
ATOM 1355 C C . GLU A 1 173 ? 22.125 -25.641 -20 1 36 173 GLU A C 1
ATOM 1357 O O . GLU A 1 173 ? 21.922 -26.312 -18.984 1 36 173 GLU A O 1
ATOM 1362 N N . THR A 1 174 ? 22.891 -24.516 -19.859 1 33.03 174 THR A N 1
ATOM 1363 C CA . THR A 1 174 ? 23.141 -23.891 -18.562 1 33.03 174 THR A CA 1
ATOM 1364 C C . THR A 1 174 ? 21.906 -23.125 -18.094 1 33.03 174 THR A C 1
ATOM 1366 O O . THR A 1 174 ? 22.016 -22.188 -17.312 1 33.03 174 THR A O 1
ATOM 1369 N N . THR A 1 175 ? 20.875 -22.969 -18.953 1 35.06 175 THR A N 1
ATOM 1370 C CA . THR A 1 175 ? 19.75 -22.234 -18.375 1 35.06 175 THR A CA 1
ATOM 1371 C C . THR A 1 175 ? 19.297 -22.859 -17.062 1 35.06 175 THR A C 1
ATOM 1373 O O . THR A 1 175 ? 18.719 -23.953 -17.047 1 35.06 175 THR A O 1
ATOM 1376 N N . GLY A 1 176 ? 20.141 -23.203 -16.281 1 35.84 176 GLY A N 1
ATOM 1377 C CA . GLY A 1 176 ? 19.703 -23.422 -14.914 1 35.84 176 GLY A CA 1
ATOM 1378 C C . GLY A 1 176 ? 18.312 -22.891 -14.633 1 35.84 176 GLY A C 1
ATOM 1379 O O . GLY A 1 176 ? 18.094 -21.688 -14.672 1 35.84 176 GLY A O 1
ATOM 1380 N N . VAL A 1 177 ? 17.234 -23.453 -15.422 1 44.47 177 VAL A N 1
ATOM 1381 C CA . VAL A 1 177 ? 15.875 -23.188 -14.977 1 44.47 177 VAL A CA 1
ATOM 1382 C C . VAL A 1 177 ? 15.883 -22.766 -13.508 1 44.47 177 VAL A C 1
ATOM 1384 O O . VAL A 1 177 ? 16.078 -23.594 -12.617 1 44.47 177 VAL A O 1
ATOM 1387 N N . ASP A 1 178 ? 16.5 -21.875 -13.117 1 49.53 178 ASP A N 1
ATOM 1388 C CA . ASP A 1 178 ? 16.75 -21.25 -11.828 1 49.53 178 ASP A CA 1
ATOM 1389 C C . ASP A 1 178 ? 15.445 -20.891 -11.125 1 49.53 178 ASP A C 1
ATOM 1391 O O . ASP A 1 178 ? 14.469 -20.516 -11.773 1 49.53 178 ASP A O 1
ATOM 1395 N N . GLY A 1 179 ? 15.195 -21.484 -9.984 1 63.06 179 GLY A N 1
ATOM 1396 C CA . GLY A 1 179 ? 14.398 -21.062 -8.844 1 63.06 179 GLY A CA 1
ATOM 1397 C C . GLY A 1 179 ? 13.078 -21.797 -8.727 1 63.06 179 GLY A C 1
ATOM 1398 O O . GLY A 1 179 ? 12.172 -21.344 -8.031 1 63.06 179 GLY A O 1
ATOM 1399 N N . GLY A 1 180 ? 12.914 -23.047 -9.609 1 82 180 GLY A N 1
ATOM 1400 C CA . GLY A 1 180 ? 11.734 -23.875 -9.398 1 82 180 GLY A CA 1
ATOM 1401 C C . GLY A 1 180 ? 10.531 -23.406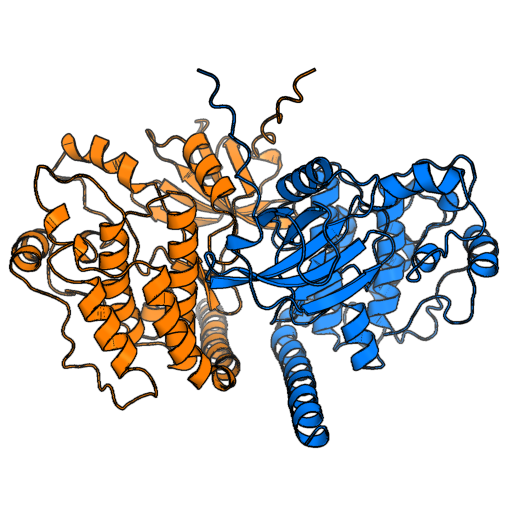 -10.195 1 82 180 GLY A C 1
ATOM 1402 O O . GLY A 1 180 ? 9.414 -23.891 -9.977 1 82 180 GLY A O 1
ATOM 1403 N N . SER A 1 181 ? 10.773 -22.578 -11.297 1 89.38 181 SER A N 1
ATOM 1404 C CA . SER A 1 181 ? 9.672 -22.016 -12.07 1 89.38 181 SER A CA 1
ATOM 1405 C C . SER A 1 181 ? 8.977 -23.078 -12.906 1 89.38 181 SER A C 1
ATOM 1407 O O . SER A 1 181 ? 7.758 -23.016 -13.102 1 89.38 181 SER A O 1
ATOM 1409 N N . TYR A 1 182 ? 9.758 -24.078 -13.391 1 91.38 182 TYR A N 1
ATOM 1410 C CA . TYR A 1 182 ? 9.227 -25.109 -14.281 1 91.38 182 TYR A CA 1
ATOM 1411 C C . TYR A 1 182 ? 8.125 -25.906 -13.586 1 91.38 182 TYR A C 1
ATOM 1413 O O . TYR A 1 182 ? 7.25 -26.469 -14.25 1 91.38 182 TYR A O 1
ATOM 1421 N N . LYS A 1 183 ? 8.141 -25.875 -12.297 1 95.06 183 LYS A N 1
ATOM 1422 C CA . LYS A 1 183 ? 7.156 -26.641 -11.531 1 95.06 183 LYS A CA 1
ATOM 1423 C C . LYS A 1 183 ? 5.785 -25.984 -11.594 1 95.06 183 LYS A C 1
ATOM 1425 O O . LYS A 1 183 ? 4.773 -26.594 -11.258 1 95.06 183 LYS A O 1
ATOM 1430 N N . TYR A 1 184 ? 5.734 -24.75 -12.039 1 95.81 184 TYR A N 1
ATOM 1431 C CA . TYR A 1 184 ? 4.496 -23.984 -12.062 1 95.81 184 TYR A CA 1
ATOM 1432 C C . TYR A 1 184 ? 4.047 -23.703 -13.492 1 95.81 184 TYR A C 1
ATOM 1434 O O . TYR A 1 184 ? 3.078 -22.984 -13.719 1 95.81 184 TYR A O 1
ATOM 1442 N N . MET A 1 185 ? 4.68 -24.328 -14.477 1 94.88 185 MET A N 1
ATOM 1443 C CA . MET A 1 185 ? 4.391 -24.125 -15.891 1 94.88 185 MET A CA 1
ATOM 1444 C C . MET A 1 185 ? 3.273 -25.047 -16.359 1 94.88 185 MET A C 1
ATOM 1446 O O . MET A 1 185 ? 3.213 -26.203 -15.969 1 94.88 185 MET A O 1
ATOM 1450 N N . PRO A 1 186 ? 2.486 -24.516 -17.234 1 96.44 186 PRO A N 1
ATOM 1451 C CA . PRO A 1 186 ? 1.417 -25.344 -17.797 1 96.44 186 PRO A CA 1
ATOM 1452 C C . PRO A 1 186 ? 1.924 -26.328 -18.844 1 96.44 186 PRO A C 1
ATOM 1454 O O . PRO A 1 186 ? 3.02 -26.156 -19.391 1 96.44 186 PRO A O 1
ATOM 1457 N N . PRO A 1 187 ? 1.161 -27.359 -19.156 1 96.06 187 PRO A N 1
ATOM 1458 C CA . PRO A 1 187 ? 1.577 -28.391 -20.109 1 96.06 187 PRO A CA 1
ATOM 1459 C C . PRO A 1 187 ? 1.966 -27.812 -21.469 1 96.06 187 PRO A C 1
ATOM 1461 O O . PRO A 1 187 ? 2.963 -28.234 -22.047 1 96.06 187 PRO A O 1
ATOM 1464 N N . GLU A 1 188 ? 1.209 -26.812 -22 1 94.69 188 GLU A N 1
ATOM 1465 C CA . GLU A 1 188 ? 1.44 -26.281 -23.344 1 94.69 188 GLU A CA 1
ATOM 1466 C C . GLU A 1 188 ? 2.754 -25.5 -23.422 1 94.69 188 GLU A C 1
ATOM 1468 O O . GLU A 1 188 ? 3.299 -25.297 -24.5 1 94.69 188 GLU A O 1
ATOM 1473 N N . ALA A 1 189 ? 3.279 -25.062 -22.297 1 92.62 189 ALA A N 1
ATOM 1474 C CA . ALA A 1 189 ? 4.496 -24.25 -22.266 1 92.62 189 ALA A CA 1
ATOM 1475 C C . ALA A 1 189 ? 5.727 -25.109 -22.562 1 92.62 189 ALA A C 1
ATOM 1477 O O . ALA A 1 189 ? 6.809 -24.578 -22.828 1 92.62 189 ALA A O 1
ATOM 1478 N N . PHE A 1 190 ? 5.629 -26.453 -22.484 1 91 190 PHE A N 1
ATOM 1479 C CA . PHE A 1 190 ? 6.746 -27.359 -22.734 1 91 190 PHE A CA 1
ATOM 14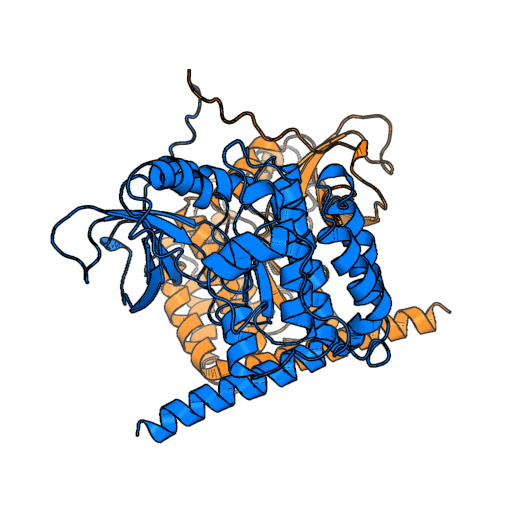80 C C . PHE A 1 190 ? 6.828 -27.703 -24.219 1 91 190 PHE A C 1
ATOM 1482 O O . PHE A 1 190 ? 7.746 -28.406 -24.641 1 91 190 PHE A O 1
ATOM 1489 N N . GLU A 1 191 ? 5.879 -27.141 -24.953 1 89.25 191 GLU A N 1
ATOM 1490 C CA . GLU A 1 191 ? 5.891 -27.344 -26.391 1 89.25 191 GLU A CA 1
ATOM 1491 C C . GLU A 1 191 ? 6.785 -26.328 -27.094 1 89.25 191 GLU A C 1
ATOM 1493 O O . GLU A 1 191 ? 6.852 -25.156 -26.672 1 89.25 191 GLU A O 1
ATOM 1498 N N . ALA A 1 192 ? 7.305 -26.688 -28.172 1 81.38 192 ALA A N 1
ATOM 1499 C CA . ALA A 1 192 ? 8.25 -25.844 -28.906 1 81.38 192 ALA A CA 1
ATOM 1500 C C . ALA A 1 192 ? 7.547 -24.641 -29.516 1 81.38 192 ALA A C 1
ATOM 1502 O O . ALA A 1 192 ? 8.125 -23.547 -29.578 1 81.38 192 ALA A O 1
ATOM 1503 N N . SER A 1 193 ? 6.375 -24.672 -29.906 1 82.56 193 SER A N 1
ATOM 1504 C CA . SER A 1 193 ? 5.656 -23.609 -30.609 1 82.56 193 SER A CA 1
ATOM 1505 C C . SER A 1 193 ? 4.828 -22.781 -29.641 1 82.56 193 SER A C 1
ATOM 1507 O O . SER A 1 193 ? 4.031 -21.938 -30.062 1 82.56 193 SER A O 1
ATOM 1509 N N . TYR A 1 194 ? 5.152 -22.844 -28.453 1 82.56 194 TYR A N 1
ATOM 1510 C CA . TYR A 1 194 ? 4.297 -22.203 -27.453 1 82.56 194 TYR A CA 1
ATOM 1511 C C . TYR A 1 194 ? 4.496 -20.688 -27.453 1 82.56 194 TYR A C 1
ATOM 1513 O O . TYR A 1 194 ? 5.629 -20.203 -27.516 1 82.56 194 TYR A O 1
ATOM 1521 N N . LYS A 1 195 ? 3.26 -19.984 -27.422 1 81.31 195 LYS A N 1
ATOM 1522 C CA . LYS A 1 195 ? 3.244 -18.531 -27.219 1 81.31 195 LYS A CA 1
ATOM 1523 C C . LYS A 1 195 ? 2.621 -18.172 -25.875 1 81.31 195 LYS A C 1
ATOM 1525 O O . LYS A 1 195 ? 1.528 -18.641 -25.547 1 81.31 195 LYS A O 1
ATOM 1530 N N . PRO A 1 196 ? 3.326 -17.375 -25.203 1 78.5 196 PRO A N 1
ATOM 1531 C CA . PRO A 1 196 ? 2.812 -17 -23.891 1 78.5 196 PRO A CA 1
ATOM 1532 C C . PRO A 1 196 ? 1.436 -16.344 -23.953 1 78.5 196 PRO A C 1
ATOM 1534 O O . PRO A 1 196 ? 1.169 -15.555 -24.859 1 78.5 196 PRO A O 1
ATOM 1537 N N . CYS A 1 197 ? 0.558 -16.812 -23.031 1 86.81 197 CYS A N 1
ATOM 1538 C CA . CYS A 1 197 ? -0.766 -16.203 -22.938 1 86.81 197 CYS A CA 1
ATOM 1539 C C . CYS A 1 197 ? -1.237 -16.156 -21.484 1 86.81 197 CYS A C 1
ATOM 1541 O O . CYS A 1 197 ? -0.561 -16.656 -20.594 1 86.81 197 CYS A O 1
ATOM 1543 N N . ARG A 1 198 ? -2.33 -15.555 -21.266 1 92.19 198 ARG A N 1
ATOM 1544 C CA . ARG A 1 198 ? -2.875 -15.297 -19.938 1 92.19 198 ARG A CA 1
ATOM 1545 C C . ARG A 1 198 ? -3.215 -16.609 -19.219 1 92.19 198 ARG A C 1
ATOM 1547 O O . ARG A 1 198 ? -3.182 -16.672 -18 1 92.19 198 ARG A O 1
ATOM 1554 N N . ALA A 1 199 ? -3.5 -17.609 -20 1 96.44 199 ALA A N 1
ATOM 1555 C CA . ALA A 1 199 ? -3.877 -18.891 -19.422 1 96.44 199 ALA A CA 1
ATOM 1556 C C . ALA A 1 199 ? -2.711 -19.516 -18.656 1 96.44 199 ALA A C 1
ATOM 1558 O O . ALA A 1 199 ? -2.916 -20.344 -17.781 1 96.44 199 ALA A O 1
ATOM 1559 N N . PHE A 1 200 ? -1.477 -19.172 -19 1 96.12 200 PHE A N 1
ATOM 1560 C CA . PHE A 1 200 ? -0.284 -19.609 -18.281 1 96.12 200 PHE A CA 1
ATOM 1561 C C . PHE A 1 200 ? -0.373 -19.219 -16.797 1 96.12 200 PHE A C 1
ATOM 1563 O O . PHE A 1 200 ? -0.185 -20.047 -15.922 1 96.12 200 PHE A O 1
ATOM 1570 N N . ASP A 1 201 ? -0.728 -17.969 -16.609 1 98 201 ASP A N 1
ATOM 1571 C CA . ASP A 1 201 ? -0.82 -17.422 -15.258 1 98 201 ASP A CA 1
ATOM 1572 C C . ASP A 1 201 ? -1.907 -18.141 -14.453 1 98 201 ASP A C 1
ATOM 1574 O O . ASP A 1 201 ? -1.753 -18.359 -13.25 1 98 201 ASP A O 1
ATOM 1578 N N . ARG A 1 202 ? -2.977 -18.484 -15.125 1 98.75 202 ARG A N 1
ATOM 1579 C CA . ARG A 1 202 ? -4.094 -19.141 -14.461 1 98.75 202 ARG A CA 1
ATOM 1580 C C . ARG A 1 202 ? -3.697 -20.547 -13.992 1 98.75 202 ARG A C 1
ATOM 1582 O O . ARG A 1 202 ? -4.07 -20.969 -12.898 1 98.75 202 ARG A O 1
ATOM 1589 N N . TYR A 1 203 ? -2.928 -21.188 -14.812 1 98.5 203 TYR A N 1
ATOM 1590 C CA . TYR A 1 203 ? -2.385 -22.484 -14.414 1 98.5 203 TYR A CA 1
ATOM 1591 C C . TYR A 1 203 ? -1.466 -22.359 -13.211 1 98.5 203 TYR A C 1
ATOM 1593 O O . TYR A 1 203 ? -1.634 -23.062 -12.211 1 98.5 203 TYR A O 1
ATOM 1601 N N . SER A 1 204 ? -0.496 -21.453 -13.312 1 98.12 204 SER A N 1
ATOM 1602 C CA . SER A 1 204 ? 0.466 -21.234 -12.242 1 98.12 204 SER A CA 1
ATOM 1603 C C . SER A 1 204 ? -0.238 -20.906 -10.93 1 98.12 204 SER A C 1
ATOM 1605 O O . SER A 1 204 ? 0.215 -21.312 -9.852 1 98.12 204 SER A O 1
ATOM 1607 N N . TYR A 1 205 ? -1.356 -20.188 -11.062 1 98.88 205 TYR A N 1
ATOM 1608 C CA . TYR A 1 205 ? -2.135 -19.844 -9.883 1 98.88 205 TYR A CA 1
ATOM 1609 C C . TYR A 1 205 ? -2.695 -21.094 -9.203 1 98.88 205 TYR A C 1
ATOM 1611 O O . TYR A 1 205 ? -2.656 -21.203 -7.98 1 98.88 205 TYR A O 1
ATOM 1619 N N . GLY A 1 206 ? -3.215 -21.984 -9.945 1 98.88 206 GLY A N 1
ATOM 1620 C CA . GLY A 1 206 ? -3.697 -23.234 -9.383 1 98.88 206 GLY A CA 1
ATOM 1621 C C . GLY A 1 206 ? -2.633 -24 -8.609 1 98.88 206 GLY A C 1
ATOM 1622 O O . GLY A 1 206 ? -2.889 -24.484 -7.512 1 98.88 206 GLY A O 1
ATOM 1623 N N . ILE A 1 207 ? -1.426 -24.047 -9.18 1 98.62 207 ILE A N 1
ATOM 1624 C CA . ILE A 1 207 ? -0.321 -24.734 -8.531 1 98.62 207 ILE A CA 1
ATOM 1625 C C . ILE A 1 207 ? 0.103 -23.984 -7.277 1 98.62 207 ILE A C 1
ATOM 1627 O O . ILE A 1 207 ? 0.378 -24.594 -6.238 1 98.62 207 ILE A O 1
ATOM 1631 N N . LEU A 1 208 ? 0.141 -22.688 -7.34 1 98.75 208 LEU A N 1
ATOM 1632 C CA . LEU A 1 208 ? 0.463 -21.844 -6.188 1 98.75 208 LEU A CA 1
ATOM 1633 C C . LEU A 1 208 ? -0.524 -22.078 -5.051 1 98.75 208 LEU A C 1
ATOM 1635 O O . LEU A 1 208 ? -0.129 -22.156 -3.885 1 98.75 208 LEU A O 1
ATOM 1639 N N . LEU A 1 209 ? -1.826 -22.156 -5.395 1 98.81 209 LEU A N 1
ATOM 1640 C CA . LEU A 1 209 ? -2.834 -22.453 -4.383 1 98.81 209 LEU A CA 1
ATOM 1641 C C . LEU A 1 209 ? -2.512 -23.75 -3.643 1 98.81 209 LEU A C 1
ATOM 1643 O O . LEU A 1 209 ? -2.621 -23.812 -2.416 1 98.81 209 LEU A O 1
ATOM 1647 N N . TRP A 1 210 ? -2.119 -24.734 -4.398 1 98.69 210 TRP A N 1
ATOM 1648 C CA . TRP A 1 210 ? -1.764 -26 -3.787 1 98.69 210 TRP A CA 1
ATOM 1649 C C . TRP A 1 210 ? -0.617 -25.828 -2.797 1 98.69 210 TRP A C 1
ATOM 1651 O O . TRP A 1 210 ? -0.667 -26.359 -1.682 1 98.69 210 TRP A O 1
ATOM 1661 N N . SER A 1 211 ? 0.369 -25.094 -3.186 1 98.25 211 SER A N 1
ATOM 1662 C CA . SER A 1 211 ? 1.522 -24.859 -2.322 1 98.25 211 SER A CA 1
ATOM 1663 C C . SER A 1 211 ? 1.115 -24.141 -1.042 1 98.25 211 SER A C 1
ATOM 1665 O O . SER A 1 211 ? 1.573 -24.5 0.047 1 98.25 211 SER A O 1
ATOM 1667 N N . ILE A 1 212 ? 0.239 -23.141 -1.156 1 98.56 212 ILE A N 1
ATOM 1668 C CA . ILE A 1 212 ? -0.191 -22.375 -0 1 98.56 212 ILE A CA 1
ATOM 1669 C C . ILE A 1 212 ? -1.021 -23.25 0.933 1 98.56 212 ILE A C 1
ATOM 1671 O O . ILE A 1 212 ? -0.851 -23.203 2.154 1 98.56 212 ILE A O 1
ATOM 1675 N N . VAL A 1 213 ? -1.869 -24.094 0.375 1 98.5 213 VAL A N 1
ATOM 1676 C CA . VAL A 1 213 ? -2.805 -24.922 1.135 1 98.5 213 VAL A CA 1
ATOM 1677 C C . VAL A 1 213 ? -2.049 -26.031 1.852 1 98.5 213 VAL A C 1
ATOM 1679 O O . VAL A 1 213 ? -2.391 -26.391 2.979 1 98.5 213 VAL A O 1
ATOM 1682 N N . THR A 1 214 ? -0.947 -26.547 1.192 1 97.75 214 THR A N 1
ATOM 1683 C CA . THR A 1 214 ? -0.276 -27.719 1.743 1 97.75 214 THR A CA 1
ATOM 1684 C C . THR A 1 214 ? 0.988 -27.328 2.496 1 97.75 214 THR A C 1
ATOM 1686 O O . THR A 1 214 ? 1.475 -28.062 3.348 1 97.75 214 THR A O 1
ATOM 1689 N N . GLY A 1 215 ? 1.519 -26.125 2.094 1 97.25 215 GLY A N 1
ATOM 1690 C CA . GLY A 1 215 ? 2.805 -25.719 2.633 1 97.25 215 GLY A CA 1
ATOM 1691 C C . GLY A 1 215 ? 3.977 -26.453 2.018 1 97.25 215 GLY A C 1
ATOM 1692 O O . GLY A 1 215 ? 5.066 -26.484 2.588 1 97.25 215 GLY A O 1
ATOM 1693 N N . LYS A 1 216 ? 3.756 -27.062 0.821 1 95.88 216 LYS A N 1
ATOM 1694 C CA . LYS A 1 216 ? 4.766 -27.922 0.214 1 95.88 216 LYS A CA 1
ATOM 1695 C C . LYS A 1 216 ? 5.16 -27.422 -1.17 1 95.88 216 LYS A C 1
ATOM 1697 O O . LYS A 1 216 ? 4.469 -26.578 -1.75 1 95.88 216 LYS A O 1
ATOM 1702 N N . ASP A 1 217 ? 6.289 -27.875 -1.663 1 94.44 217 ASP A N 1
ATOM 1703 C CA . ASP A 1 217 ? 6.715 -27.656 -3.041 1 94.44 217 ASP A CA 1
ATOM 1704 C C . ASP A 1 217 ? 6.098 -28.688 -3.98 1 94.44 217 ASP A C 1
ATOM 1706 O O . ASP A 1 217 ? 6.129 -29.891 -3.697 1 94.44 217 ASP A O 1
ATOM 1710 N N . PRO A 1 218 ? 5.551 -28.172 -5.016 1 95.94 218 PRO A N 1
ATOM 1711 C CA . PRO A 1 218 ? 5.008 -29.156 -5.949 1 95.94 218 PRO A CA 1
ATOM 1712 C C . PRO A 1 218 ? 6.098 -30 -6.617 1 95.94 218 PRO A C 1
ATOM 1714 O O . PRO A 1 218 ? 7.203 -29.516 -6.855 1 95.94 218 PRO A O 1
ATOM 1717 N N . TYR A 1 219 ? 5.832 -31.219 -6.836 1 93.88 219 TYR A N 1
ATOM 1718 C CA . TYR A 1 219 ? 6.715 -32.156 -7.531 1 93.88 219 TYR A CA 1
ATOM 1719 C C . TYR A 1 219 ? 8.086 -32.219 -6.863 1 93.88 219 TYR A C 1
ATOM 1721 O O . TYR A 1 219 ? 9.117 -32.125 -7.535 1 93.88 219 TYR A O 1
ATOM 1729 N N . SER A 1 220 ? 8.203 -32.188 -5.609 1 85.12 220 SER A N 1
ATOM 1730 C CA . SER A 1 220 ? 9.398 -31.953 -4.797 1 85.12 220 SER A CA 1
ATOM 1731 C C . SER A 1 220 ? 10.539 -32.875 -5.211 1 85.12 220 SER A C 1
ATOM 1733 O O . SER A 1 220 ? 11.711 -32.469 -5.133 1 85.12 220 SER A O 1
ATOM 1735 N N . VAL A 1 221 ? 10.352 -34 -5.754 1 82.38 221 VAL A N 1
ATOM 1736 C CA . VAL A 1 221 ? 11.43 -34.938 -6.047 1 82.38 221 VAL A CA 1
ATOM 1737 C C . VAL A 1 221 ? 11.703 -34.938 -7.551 1 82.38 221 VAL A C 1
ATOM 1739 O O . VAL A 1 221 ? 12.609 -35.625 -8.016 1 82.38 221 VAL A O 1
ATOM 1742 N N . ALA A 1 222 ? 11.016 -34.094 -8.242 1 85.5 222 ALA A N 1
ATOM 1743 C CA . ALA A 1 222 ? 11.125 -34.188 -9.695 1 85.5 222 ALA A CA 1
ATOM 1744 C C . ALA A 1 222 ? 12.047 -33.094 -10.234 1 85.5 222 ALA A C 1
ATOM 1746 O O . ALA A 1 222 ? 11.992 -31.953 -9.797 1 85.5 222 ALA A O 1
ATOM 1747 N N . ASP A 1 223 ? 12.906 -33.5 -11.047 1 87.12 223 ASP A N 1
ATOM 1748 C CA . ASP A 1 223 ? 13.719 -32.531 -11.766 1 87.12 223 ASP A CA 1
ATOM 1749 C C . ASP A 1 223 ? 13 -32 -13 1 87.12 223 ASP A C 1
ATOM 1751 O O . ASP A 1 223 ? 11.852 -32.375 -13.258 1 87.12 223 ASP A O 1
ATOM 1755 N N . TYR A 1 224 ? 13.594 -31.125 -13.727 1 87.38 224 TYR A N 1
ATOM 1756 C CA . TYR A 1 224 ? 12.984 -30.469 -14.875 1 87.38 224 TYR A CA 1
ATOM 1757 C C . TYR A 1 224 ? 12.516 -31.484 -15.906 1 87.38 224 TYR A C 1
ATOM 1759 O O . TYR A 1 224 ? 11.391 -31.391 -16.406 1 87.38 224 TYR A O 1
ATOM 1767 N N . SER A 1 225 ? 13.461 -32.375 -16.219 1 89.69 225 SER A N 1
ATOM 1768 C CA . SER A 1 225 ? 13.156 -33.344 -17.266 1 89.69 225 SER A CA 1
ATOM 1769 C C . SER A 1 225 ? 11.898 -34.156 -16.938 1 89.69 225 SER A C 1
ATOM 1771 O O . SER A 1 225 ? 11.055 -34.375 -17.812 1 89.69 225 SER A O 1
ATOM 1773 N N . LEU A 1 226 ? 11.852 -34.531 -15.75 1 90.88 226 LEU A N 1
ATOM 1774 C CA . LEU A 1 226 ? 10.695 -35.344 -15.32 1 90.88 226 LEU A CA 1
ATOM 1775 C C . LEU A 1 226 ? 9.43 -34.5 -15.344 1 90.88 226 LEU A C 1
ATOM 1777 O O . LEU A 1 226 ? 8.383 -34.938 -15.82 1 90.88 226 LEU A O 1
ATOM 1781 N N . VAL A 1 227 ? 9.492 -33.312 -14.898 1 90.88 227 VAL A N 1
ATOM 1782 C CA . VAL A 1 227 ? 8.344 -32.406 -14.867 1 90.88 227 VAL A CA 1
ATOM 1783 C C . VAL A 1 227 ? 7.891 -32.094 -16.297 1 90.88 227 VAL A C 1
ATOM 1785 O O . VAL A 1 227 ? 6.695 -32.125 -16.594 1 90.88 227 VAL A O 1
ATOM 1788 N N . ALA A 1 228 ? 8.828 -31.828 -17.141 1 89.94 228 ALA A N 1
ATOM 1789 C CA . ALA A 1 228 ? 8.555 -31.484 -18.547 1 89.94 228 ALA A CA 1
ATOM 1790 C C . ALA A 1 228 ? 7.875 -32.656 -19.266 1 89.94 228 ALA A C 1
ATOM 1792 O O . ALA A 1 228 ? 7.082 -32.438 -20.188 1 89.94 228 ALA A O 1
ATOM 1793 N N . LEU A 1 229 ? 8.195 -33.844 -18.844 1 92.25 229 LEU A N 1
ATOM 1794 C CA . LEU A 1 229 ? 7.609 -35.031 -19.453 1 92.25 229 LEU A CA 1
ATOM 1795 C C . LEU A 1 229 ? 6.227 -35.312 -18.859 1 92.25 229 LEU A C 1
ATOM 1797 O O . LEU A 1 229 ? 5.273 -35.531 -19.609 1 92.25 229 LEU A O 1
ATOM 1801 N N . ARG A 1 230 ? 6.09 -35.219 -17.578 1 95.56 230 ARG A N 1
ATOM 1802 C CA . ARG A 1 230 ? 4.938 -35.75 -16.875 1 95.56 230 ARG A CA 1
ATOM 1803 C C . ARG A 1 230 ? 3.781 -34.781 -16.859 1 95.56 230 ARG A C 1
ATOM 1805 O O . ARG A 1 230 ? 2.615 -35.156 -16.922 1 95.56 230 ARG A O 1
ATOM 1812 N N . ILE A 1 231 ? 4 -33.5 -16.781 1 95.5 231 ILE A N 1
ATOM 1813 C CA . ILE A 1 231 ? 2.943 -32.5 -16.703 1 95.5 231 ILE A CA 1
ATOM 1814 C C . ILE A 1 231 ? 2.1 -32.531 -17.969 1 95.5 231 ILE A C 1
ATOM 1816 O O . ILE A 1 231 ? 0.869 -32.562 -17.906 1 95.5 231 ILE A O 1
ATOM 1820 N N . PRO A 1 232 ? 2.746 -32.531 -19.141 1 95.25 232 PRO A N 1
ATOM 1821 C CA . PRO A 1 232 ? 1.939 -32.656 -20.359 1 95.25 232 PRO A CA 1
ATOM 1822 C C . PRO A 1 232 ? 1.136 -33.938 -20.406 1 95.25 232 PRO A C 1
ATOM 1824 O O . PRO A 1 232 ? 0.069 -34 -21.031 1 95.25 232 PRO A O 1
ATOM 1827 N N . MET A 1 233 ? 1.603 -34.969 -19.688 1 96.12 233 MET A N 1
ATOM 1828 C CA . MET A 1 233 ? 0.928 -36.281 -19.688 1 96.12 233 MET A CA 1
ATOM 1829 C C . MET A 1 233 ? -0.225 -36.281 -18.688 1 96.12 233 MET A C 1
ATOM 1831 O O . MET A 1 233 ? -0.996 -37.25 -18.625 1 96.12 233 MET A O 1
ATOM 1835 N N . GLY A 1 234 ? -0.296 -35.219 -17.812 1 95.88 234 GLY A N 1
ATOM 1836 C CA . GLY A 1 234 ? -1.487 -35.125 -16.984 1 95.88 234 GLY A CA 1
ATOM 1837 C C . GLY A 1 234 ? -1.178 -35 -15.508 1 95.88 234 GLY A C 1
ATOM 1838 O O . GLY A 1 234 ? -2.076 -34.781 -14.695 1 95.88 234 GLY A O 1
ATOM 1839 N N . ASP A 1 235 ? 0.096 -35.156 -15.156 1 96 235 ASP A N 1
ATOM 1840 C CA . ASP A 1 235 ? 0.456 -35.094 -13.742 1 96 235 ASP A CA 1
ATOM 1841 C C . ASP A 1 235 ? 0.157 -33.719 -13.156 1 96 235 ASP A C 1
ATOM 1843 O O . ASP A 1 235 ? 0.381 -32.688 -13.812 1 96 235 ASP A O 1
ATOM 1847 N N . ARG A 1 236 ? -0.397 -33.719 -12.031 1 97.5 236 ARG A N 1
ATOM 1848 C CA . ARG A 1 236 ? -0.634 -32.562 -11.18 1 97.5 236 ARG A CA 1
ATOM 1849 C C . ARG A 1 236 ? -0.312 -32.875 -9.727 1 97.5 236 ARG A C 1
ATOM 1851 O O . ARG A 1 236 ? -0.148 -34.031 -9.352 1 97.5 236 ARG A O 1
ATOM 1858 N N . PRO A 1 237 ? -0.158 -31.797 -8.883 1 95.81 237 PRO A N 1
ATOM 1859 C CA . PRO A 1 237 ? 0.116 -32.062 -7.473 1 95.81 237 PRO A CA 1
ATOM 1860 C C . PRO A 1 237 ? -0.984 -32.875 -6.809 1 95.81 237 PRO A C 1
ATOM 1862 O O . PRO A 1 237 ? -2.158 -32.75 -7.168 1 95.81 237 PRO A O 1
ATOM 1865 N N . ASP A 1 238 ? -0.605 -33.656 -5.809 1 94.25 238 ASP A N 1
ATOM 1866 C CA . ASP A 1 238 ? -1.494 -34.594 -5.156 1 94.25 238 ASP A CA 1
ATOM 1867 C C . ASP A 1 238 ? -2.52 -33.875 -4.277 1 94.25 238 ASP A C 1
ATOM 1869 O O . ASP A 1 238 ? -2.152 -33.125 -3.396 1 94.25 238 ASP A O 1
ATOM 1873 N N . LEU A 1 239 ? -3.758 -34.219 -4.496 1 95.88 239 LEU A N 1
ATOM 1874 C CA . LEU A 1 239 ? -4.832 -33.562 -3.734 1 95.88 239 LEU A CA 1
ATOM 1875 C C . LEU A 1 239 ? -5.285 -34.469 -2.59 1 95.88 239 LEU A C 1
ATOM 1877 O O . LEU A 1 239 ? -5.996 -34.031 -1.688 1 95.88 239 LEU A O 1
ATOM 1881 N N . GLU A 1 240 ? -4.805 -35.688 -2.582 1 92.19 240 GLU A N 1
ATOM 1882 C CA . GLU A 1 240 ? -5.281 -36.656 -1.617 1 92.19 240 GLU A CA 1
ATOM 1883 C C . GLU A 1 240 ? -4.879 -36.281 -0.195 1 92.19 240 GLU A C 1
ATOM 1885 O O . GLU A 1 240 ? -5.59 -36.594 0.762 1 92.19 240 GLU A O 1
ATOM 1890 N N . GLU A 1 241 ? -3.811 -35.625 -0.087 1 89.19 241 GLU A N 1
ATOM 1891 C CA . GLU A 1 241 ? -3.32 -35.281 1.245 1 89.19 241 GLU A CA 1
ATOM 1892 C C . GLU A 1 241 ? -4.086 -34.094 1.834 1 89.19 241 GLU A C 1
ATOM 1894 O O . GLU A 1 241 ? -3.99 -33.812 3.031 1 89.19 241 GLU A O 1
ATOM 1899 N N . ILE A 1 242 ? -4.891 -33.438 1.012 1 96.31 242 ILE A N 1
ATOM 1900 C CA . ILE A 1 242 ? -5.641 -32.281 1.497 1 96.31 242 ILE A CA 1
ATOM 1901 C C . ILE A 1 242 ? -6.953 -32.75 2.129 1 96.31 242 ILE A C 1
ATOM 1903 O O . ILE A 1 242 ? -7.852 -33.219 1.429 1 96.31 242 ILE A O 1
ATOM 1907 N N . ASP A 1 243 ? -7.039 -32.656 3.461 1 96.19 243 ASP A N 1
ATOM 1908 C CA . ASP A 1 243 ? -8.312 -32.906 4.137 1 96.19 243 ASP A CA 1
ATOM 1909 C C . ASP A 1 243 ? -9.25 -31.703 3.975 1 96.19 243 ASP A C 1
ATOM 1911 O O . ASP A 1 243 ? -9.164 -30.734 4.73 1 96.19 243 ASP A O 1
ATOM 1915 N N . GLN A 1 244 ? -10.125 -31.766 3.066 1 95.94 244 GLN A N 1
ATOM 1916 C CA . GLN A 1 244 ? -10.953 -30.656 2.625 1 95.94 244 GLN A CA 1
ATOM 1917 C C . GLN A 1 244 ? -11.984 -30.281 3.686 1 95.94 244 GLN A C 1
ATOM 1919 O O . GLN A 1 244 ? -12.656 -29.25 3.572 1 95.94 244 GLN A O 1
ATOM 1924 N N . THR A 1 245 ? -12.078 -31.047 4.773 1 95.88 245 THR A N 1
ATOM 1925 C CA . THR A 1 245 ? -13.031 -30.781 5.844 1 95.88 245 THR A CA 1
ATOM 1926 C C . THR A 1 245 ? -12.406 -29.891 6.918 1 95.88 245 THR A C 1
ATOM 1928 O O . THR A 1 245 ? -13.094 -29.422 7.824 1 95.88 245 THR A O 1
ATOM 1931 N N . LYS A 1 246 ? -11.195 -29.641 6.75 1 96.44 246 LYS A N 1
ATOM 1932 C CA . LYS A 1 246 ? -10.438 -28.969 7.805 1 96.44 246 LYS A CA 1
ATOM 1933 C C . LYS A 1 246 ? -10.828 -27.5 7.922 1 96.44 246 LYS A C 1
ATOM 1935 O O . LYS A 1 246 ? -10.555 -26.859 8.938 1 96.44 246 LYS A O 1
ATOM 1940 N N . ALA A 1 247 ? -11.453 -26.953 6.906 1 97.62 247 ALA A N 1
ATOM 1941 C CA . ALA A 1 247 ? -11.867 -25.547 6.945 1 97.62 247 ALA A CA 1
ATOM 1942 C C . ALA A 1 247 ? -13.047 -25.297 6.012 1 97.62 247 ALA A C 1
ATOM 1944 O O . ALA A 1 247 ? -13.109 -25.875 4.918 1 97.62 247 ALA A O 1
ATOM 1945 N N . ASP A 1 248 ? -13.828 -24.359 6.441 1 97.94 248 ASP A N 1
ATOM 1946 C CA . ASP A 1 248 ? -14.938 -23.953 5.586 1 97.94 248 ASP A CA 1
ATOM 1947 C C . ASP A 1 248 ? -14.445 -23.328 4.285 1 97.94 248 ASP A C 1
ATOM 1949 O O . ASP A 1 248 ? -13.664 -22.375 4.305 1 97.94 248 ASP A O 1
ATOM 1953 N N . GLY A 1 249 ? -14.836 -23.891 3.127 1 98.31 249 GLY A N 1
ATOM 1954 C CA . GLY A 1 249 ? -14.477 -23.312 1.843 1 98.31 249 GLY A CA 1
ATOM 1955 C C . GLY A 1 249 ? -13.281 -23.984 1.194 1 98.31 249 GLY A C 1
ATOM 1956 O O . GLY A 1 249 ? -12.961 -23.719 0.037 1 98.31 249 GLY A O 1
ATOM 1957 N N . LEU A 1 250 ? -12.609 -24.906 1.936 1 98.56 250 LEU A N 1
ATOM 1958 C CA . LEU A 1 250 ? -11.438 -25.578 1.396 1 98.56 250 LEU A CA 1
ATOM 1959 C C . LEU A 1 250 ? -11.797 -26.406 0.169 1 98.56 250 LEU A C 1
ATOM 1961 O O . LEU A 1 250 ? -11.023 -26.484 -0.788 1 98.56 250 LEU A O 1
ATOM 1965 N N . GLU A 1 251 ? -13 -27.016 0.209 1 98.38 251 GLU A N 1
ATOM 1966 C CA . GLU A 1 251 ? -13.469 -27.797 -0.938 1 98.38 251 GLU A CA 1
ATOM 1967 C C . GLU A 1 251 ? -13.57 -26.922 -2.188 1 98.38 251 GLU A C 1
ATOM 1969 O O . GLU A 1 251 ? -13.188 -27.344 -3.279 1 98.38 251 GLU A O 1
ATOM 1974 N N . GLU A 1 252 ? -14.078 -25.719 -2.023 1 98.75 252 GLU A N 1
ATOM 1975 C CA . GLU A 1 252 ? -14.211 -24.766 -3.133 1 98.75 252 GLU A CA 1
ATOM 1976 C C . GLU A 1 252 ? -12.836 -24.391 -3.688 1 98.75 252 GLU A C 1
ATOM 1978 O O . GLU A 1 252 ? -12.672 -24.234 -4.898 1 98.75 252 GLU A O 1
ATOM 1983 N N . ILE A 1 253 ? -11.859 -24.25 -2.805 1 98.81 253 ILE A N 1
ATOM 1984 C CA . ILE A 1 253 ? -10.508 -23.875 -3.221 1 98.81 253 ILE A CA 1
ATOM 1985 C C . ILE A 1 253 ? -9.875 -25.031 -3.986 1 98.81 253 ILE A C 1
ATOM 1987 O O . ILE A 1 253 ? -9.203 -24.828 -4.996 1 98.81 253 ILE A O 1
ATOM 1991 N N . VAL A 1 254 ? -10.078 -26.266 -3.516 1 98.69 254 VAL A N 1
ATOM 1992 C CA . VAL A 1 254 ? -9.539 -27.438 -4.195 1 98.69 254 VAL A CA 1
ATOM 1993 C C . VAL A 1 254 ? -10.156 -27.547 -5.59 1 98.69 254 VAL A C 1
ATOM 1995 O O . VAL A 1 254 ? -9.445 -27.812 -6.562 1 98.69 254 VAL A O 1
ATOM 1998 N N . LYS A 1 255 ? -11.461 -27.297 -5.688 1 98.62 255 LYS A N 1
ATOM 1999 C CA . LYS A 1 255 ? -12.125 -27.297 -6.988 1 98.62 255 LYS A CA 1
ATOM 2000 C C . LYS A 1 255 ? -11.547 -26.219 -7.906 1 98.62 255 LYS A C 1
ATOM 2002 O O . LYS A 1 255 ? -11.359 -26.453 -9.102 1 98.62 255 LYS A O 1
ATOM 2007 N N . LEU A 1 256 ? -11.273 -25.109 -7.336 1 98.88 256 LEU A N 1
ATOM 2008 C CA . LEU A 1 256 ? -10.688 -24 -8.094 1 98.88 256 LEU A CA 1
ATOM 2009 C C . LEU A 1 256 ? -9.305 -24.375 -8.617 1 98.88 256 LEU A C 1
ATOM 2011 O O . LEU A 1 256 ? -8.969 -24.094 -9.766 1 98.88 256 LEU A O 1
ATOM 2015 N N . MET A 1 257 ? -8.461 -25.047 -7.809 1 98.5 257 MET A N 1
ATOM 2016 C CA . MET A 1 257 ? -7.148 -25.547 -8.234 1 98.5 257 MET A CA 1
ATOM 2017 C C . MET A 1 257 ? -7.266 -26.391 -9.492 1 98.5 257 MET A C 1
ATOM 2019 O O . MET A 1 257 ? -6.582 -26.141 -10.484 1 98.5 257 MET A O 1
ATOM 2023 N N . LYS A 1 258 ? -8.148 -27.281 -9.391 1 98.31 258 LYS A N 1
ATOM 2024 C CA . LYS A 1 258 ? -8.336 -28.219 -10.484 1 98.31 258 LYS A CA 1
ATOM 2025 C C . LYS A 1 258 ? -8.773 -27.516 -11.758 1 98.31 258 LYS A C 1
ATOM 2027 O O . LYS A 1 258 ? -8.297 -27.844 -12.852 1 98.31 258 LYS A O 1
ATOM 2032 N N . SER A 1 259 ? -9.672 -26.578 -11.578 1 98.75 259 SER A N 1
ATOM 2033 C CA . SER A 1 259 ? -10.125 -25.812 -12.734 1 98.75 259 SER A CA 1
ATOM 2034 C C . SER A 1 259 ? -8.992 -25 -13.336 1 98.75 259 SER A C 1
ATOM 2036 O O . SER A 1 259 ? -8.852 -24.922 -14.562 1 98.75 259 SER A O 1
ATOM 2038 N N . CYS A 1 260 ? -8.172 -24.422 -12.547 1 98.81 260 CYS A N 1
ATOM 2039 C CA . CYS A 1 260 ? -7.082 -23.562 -12.992 1 98.81 260 CYS A CA 1
ATOM 2040 C C . CYS A 1 260 ? -6.012 -24.359 -13.711 1 98.81 260 CYS A C 1
ATOM 2042 O O . CYS A 1 260 ? -5.391 -23.875 -14.656 1 98.81 260 CYS A O 1
ATOM 2044 N N . TRP A 1 261 ? -5.773 -25.594 -13.195 1 98.38 261 TRP A N 1
ATOM 2045 C CA . TRP A 1 261 ? -4.648 -26.312 -13.781 1 98.38 261 TRP A CA 1
ATOM 2046 C C . TRP A 1 261 ? -5.125 -27.328 -14.812 1 98.38 261 TRP A C 1
ATOM 2048 O O . TRP A 1 261 ? -4.434 -28.312 -15.102 1 98.38 261 TRP A O 1
ATOM 2058 N N . ASP A 1 262 ? -6.355 -27.094 -15.352 1 98.19 262 ASP A N 1
ATOM 2059 C CA . ASP A 1 262 ? -6.855 -27.906 -16.453 1 98.19 262 ASP A CA 1
ATOM 2060 C C . ASP A 1 262 ? -5.824 -27.984 -17.578 1 98.19 262 ASP A C 1
ATOM 2062 O O . ASP A 1 262 ? -5.105 -27.031 -17.844 1 98.19 262 ASP A O 1
ATOM 2066 N N . LYS A 1 263 ? -5.777 -29.109 -18.234 1 96.94 263 LYS A N 1
ATOM 2067 C CA . LYS A 1 263 ? -4.84 -29.328 -19.328 1 96.94 263 LYS A CA 1
ATOM 2068 C C . LYS A 1 263 ? -5.105 -28.375 -20.484 1 96.94 263 LYS A C 1
ATOM 2070 O O . LYS A 1 263 ? -4.172 -27.922 -21.156 1 96.94 263 LYS A O 1
ATOM 2075 N N . THR A 1 264 ? -6.355 -28.031 -20.719 1 96.5 264 THR A N 1
ATOM 2076 C CA . THR A 1 264 ? -6.77 -27.172 -21.812 1 96.5 264 THR A CA 1
ATOM 2077 C C . THR A 1 264 ? -6.766 -25.703 -21.391 1 96.5 264 THR A C 1
ATOM 2079 O O . THR A 1 264 ? -7.539 -25.312 -20.516 1 96.5 264 THR A O 1
ATOM 2082 N N . PRO A 1 265 ? -5.98 -24.906 -22 1 96.88 265 PRO A N 1
ATOM 2083 C CA . PRO A 1 265 ? -5.855 -23.516 -21.594 1 96.88 265 PRO A CA 1
ATOM 2084 C C . PRO A 1 265 ? -7.195 -22.781 -21.594 1 96.88 265 PRO A C 1
ATOM 2086 O O . PRO A 1 265 ? -7.492 -22.031 -20.656 1 96.88 265 PRO A O 1
ATOM 2089 N N . SER A 1 266 ? -8.078 -22.969 -22.578 1 96.5 266 SER A N 1
ATOM 2090 C CA . SER A 1 266 ? -9.32 -22.219 -22.719 1 96.5 266 SER A CA 1
ATOM 2091 C C . SER A 1 266 ? -10.336 -22.625 -21.656 1 96.5 266 SER A C 1
ATOM 2093 O O . SER A 1 266 ? -11.344 -21.938 -21.453 1 96.5 266 SER A O 1
ATOM 2095 N N . ALA A 1 267 ? -10.086 -23.75 -21 1 98 267 ALA A N 1
ATOM 2096 C CA . ALA A 1 267 ? -11.008 -24.234 -19.984 1 98 267 ALA A CA 1
ATOM 2097 C C . ALA A 1 267 ? -10.68 -23.641 -18.609 1 98 267 ALA A C 1
ATOM 2099 O O . ALA A 1 267 ? -11.477 -23.75 -17.672 1 98 267 ALA A O 1
ATOM 2100 N N . ARG A 1 268 ? -9.547 -23 -18.5 1 98.69 268 ARG A N 1
ATOM 2101 C CA . ARG A 1 268 ? -9.133 -22.422 -17.234 1 98.69 268 ARG A CA 1
ATOM 2102 C C . ARG A 1 268 ? -9.891 -21.125 -16.953 1 98.69 268 ARG A C 1
ATOM 2104 O O . ARG A 1 268 ? -10.062 -20.297 -17.844 1 98.69 268 ARG A O 1
ATOM 2111 N N . PRO A 1 269 ? -10.344 -20.953 -15.742 1 98.69 269 PRO A N 1
ATOM 2112 C CA . PRO A 1 269 ? -11.109 -19.75 -15.422 1 98.69 269 PRO A CA 1
ATOM 2113 C C . PRO A 1 269 ? -10.266 -18.469 -15.477 1 98.69 269 PRO A C 1
ATOM 2115 O O . PRO A 1 269 ? -9.086 -18.5 -15.117 1 98.69 269 PRO A O 1
ATOM 2118 N N . GLU A 1 270 ? -10.875 -17.375 -15.883 1 98.25 270 GLU A N 1
ATOM 2119 C CA . GLU A 1 270 ? -10.234 -16.078 -15.742 1 98.25 270 GLU A CA 1
ATOM 2120 C C . GLU A 1 270 ? -10.125 -15.672 -14.273 1 98.25 270 GLU A C 1
ATOM 2122 O O . GLU A 1 270 ? -10.867 -16.172 -13.43 1 98.25 270 GLU A O 1
ATOM 2127 N N . PHE A 1 271 ? -9.258 -14.805 -14.023 1 98.56 271 PHE A N 1
ATOM 2128 C CA . PHE A 1 271 ? -9.055 -14.414 -12.641 1 98.56 271 PHE A CA 1
ATOM 2129 C C . PHE A 1 271 ? -10.312 -13.781 -12.062 1 98.56 271 PHE A C 1
ATOM 2131 O O . PHE A 1 271 ? -10.602 -13.93 -10.875 1 98.56 271 PHE A O 1
ATOM 2138 N N . LYS A 1 272 ? -11.102 -13.109 -12.844 1 97.25 272 LYS A N 1
ATOM 2139 C CA . LYS A 1 272 ? -12.359 -12.555 -12.375 1 97.25 272 LYS A CA 1
ATOM 2140 C C . LYS A 1 272 ? -13.25 -13.633 -11.766 1 97.25 272 LYS A C 1
ATOM 2142 O O . LYS A 1 272 ? -13.906 -13.406 -10.75 1 97.25 272 LYS A O 1
ATOM 2147 N N . GLU A 1 273 ? -13.25 -14.789 -12.383 1 98.19 273 GLU A N 1
ATOM 2148 C CA . GLU A 1 273 ? -14.016 -15.922 -11.875 1 98.19 273 GLU A CA 1
ATOM 2149 C C . GLU A 1 273 ? -13.375 -16.484 -10.609 1 98.19 273 GLU A C 1
ATOM 2151 O O . GLU A 1 273 ? -14.078 -16.906 -9.688 1 98.19 273 GLU A O 1
ATOM 2156 N N . CYS A 1 274 ? -12.07 -16.516 -10.562 1 98.81 274 CYS A N 1
ATOM 2157 C CA . CYS A 1 274 ? -11.367 -16.984 -9.375 1 98.81 274 CYS A CA 1
ATOM 2158 C C . CYS A 1 274 ? -11.703 -16.109 -8.172 1 98.81 274 CYS A C 1
ATOM 2160 O O . CYS A 1 274 ? -11.852 -16.609 -7.055 1 98.81 274 CYS A O 1
ATOM 2162 N N . LEU A 1 275 ? -11.828 -14.789 -8.438 1 98.69 275 LEU A N 1
ATOM 2163 C CA . LEU A 1 275 ? -12.102 -13.828 -7.375 1 98.69 275 LEU A CA 1
ATOM 2164 C C . LEU A 1 275 ? -13.445 -14.125 -6.711 1 98.69 275 LEU A C 1
ATOM 2166 O O . LEU A 1 275 ? -13.586 -13.977 -5.496 1 98.69 275 LEU A O 1
ATOM 2170 N N . GLU A 1 276 ? -14.406 -14.57 -7.457 1 98 276 GLU A N 1
ATOM 2171 C CA . GLU A 1 276 ? -15.711 -14.898 -6.898 1 98 276 GLU A CA 1
ATOM 2172 C C . GLU A 1 276 ? -15.602 -16.016 -5.867 1 98 276 GLU A C 1
ATOM 2174 O O . GLU A 1 276 ? -16.188 -15.938 -4.785 1 98 276 GLU A O 1
ATOM 2179 N N . VAL A 1 277 ? -14.812 -16.969 -6.188 1 98.75 277 VAL A N 1
ATOM 2180 C CA . VAL A 1 277 ? -14.641 -18.125 -5.305 1 98.75 277 VAL A CA 1
ATOM 2181 C C . VAL A 1 277 ? -13.828 -17.703 -4.074 1 98.75 277 VAL A C 1
ATOM 2183 O O . VAL A 1 277 ? -14.258 -17.938 -2.939 1 98.75 277 VAL A O 1
ATOM 2186 N N . THR A 1 278 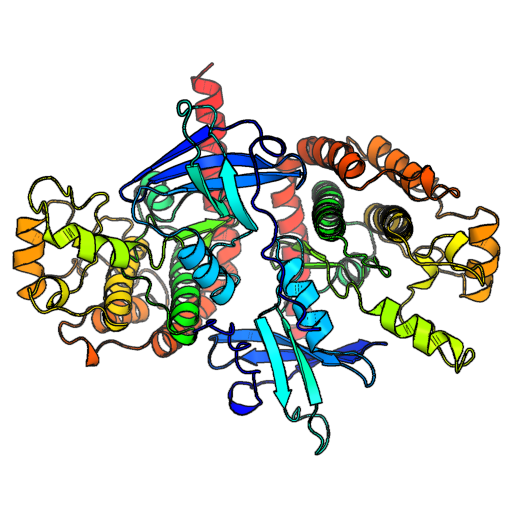? -12.75 -17.047 -4.301 1 98.81 278 THR A N 1
ATOM 2187 C CA . THR A 1 278 ? -11.828 -16.766 -3.203 1 98.81 278 THR A CA 1
ATOM 2188 C C . THR A 1 278 ? -12.406 -15.703 -2.27 1 98.81 278 THR A C 1
ATOM 2190 O O . THR A 1 278 ? -12.164 -15.734 -1.062 1 98.81 278 THR A O 1
ATOM 2193 N N . GLU A 1 279 ? -13.125 -14.742 -2.84 1 98.38 279 GLU A N 1
ATOM 2194 C CA . GLU A 1 279 ? -13.781 -13.742 -1.997 1 98.38 279 GLU A CA 1
ATOM 2195 C C . GLU A 1 279 ? -14.812 -14.391 -1.081 1 98.38 279 GLU A C 1
ATOM 2197 O O . GLU A 1 279 ? -14.898 -14.055 0.103 1 98.38 279 GLU A O 1
ATOM 2202 N N . ASN A 1 280 ? -15.594 -15.281 -1.628 1 98.44 280 ASN A N 1
ATOM 2203 C CA . ASN A 1 280 ? -16.609 -15.984 -0.843 1 98.44 280 ASN A CA 1
ATOM 2204 C C . ASN A 1 280 ? -15.977 -16.797 0.28 1 98.44 280 ASN A C 1
ATOM 2206 O O . ASN A 1 280 ? -16.438 -16.766 1.421 1 98.44 280 ASN A O 1
ATOM 2210 N N . VAL A 1 281 ? -14.938 -17.5 -0.016 1 98.75 281 VAL A N 1
ATOM 2211 C CA . VAL A 1 281 ? -14.266 -18.328 0.982 1 98.75 281 VAL A CA 1
ATOM 2212 C C . VAL A 1 281 ? -13.648 -17.438 2.059 1 98.75 281 VAL A C 1
ATOM 2214 O O . VAL A 1 281 ? -13.773 -17.719 3.254 1 98.75 281 VAL A O 1
ATOM 2217 N N . LEU A 1 282 ? -13.008 -16.344 1.618 1 98.5 282 LEU A N 1
ATOM 2218 C CA . LEU A 1 282 ? -12.383 -15.438 2.564 1 98.5 282 LEU A CA 1
ATOM 2219 C C . LEU A 1 282 ? -13.414 -14.828 3.506 1 98.5 282 LEU A C 1
ATOM 2221 O O . LEU A 1 282 ? -13.141 -14.633 4.691 1 98.5 282 LEU A O 1
ATOM 2225 N N . SER A 1 283 ? -14.586 -14.555 2.975 1 97.56 283 SER A N 1
ATOM 2226 C CA . SER A 1 283 ? -15.641 -13.93 3.771 1 97.56 283 SER A CA 1
ATOM 2227 C C . SER A 1 283 ? -16.031 -14.805 4.953 1 97.56 283 SER A C 1
ATOM 2229 O O . SER A 1 283 ? -16.484 -14.305 5.988 1 97.56 283 SER A O 1
ATOM 2231 N N . LYS A 1 284 ? -15.789 -16.094 4.871 1 97.69 284 LYS A N 1
ATOM 2232 C CA . LYS A 1 284 ? -16.125 -17.031 5.934 1 97.69 284 LYS A CA 1
ATOM 2233 C C . LYS A 1 284 ? -15.078 -17 7.043 1 97.69 284 LYS A C 1
ATOM 2235 O O . LYS A 1 284 ? -15.305 -17.531 8.133 1 97.69 284 LYS A O 1
ATOM 2240 N N . HIS A 1 285 ? -13.984 -16.375 6.754 1 97.62 285 HIS A N 1
ATOM 2241 C CA . HIS A 1 285 ? -12.859 -16.484 7.676 1 97.62 285 HIS A CA 1
ATOM 2242 C C . HIS A 1 285 ? -12.352 -15.102 8.086 1 97.62 285 HIS A C 1
ATOM 2244 O O . HIS A 1 285 ? -11.266 -14.977 8.656 1 97.62 285 HIS A O 1
ATOM 2250 N N . ARG A 1 286 ? -13.086 -14.055 7.793 1 93.31 286 ARG A N 1
ATOM 2251 C CA . ARG A 1 286 ? -12.641 -12.68 7.996 1 93.31 286 ARG A CA 1
ATOM 2252 C C . ARG A 1 286 ? -12.328 -12.414 9.469 1 93.31 286 ARG A C 1
ATOM 2254 O O . ARG A 1 286 ? -11.375 -11.711 9.789 1 93.31 286 ARG A O 1
ATOM 2261 N N . LYS A 1 287 ? -13.062 -13.008 10.359 1 90.12 287 LYS A N 1
ATOM 2262 C CA . LYS A 1 287 ? -12.938 -12.758 11.789 1 90.12 287 LYS A CA 1
ATOM 2263 C C . LYS A 1 287 ? -11.641 -13.352 12.344 1 90.12 287 LYS A C 1
ATOM 2265 O O . LYS A 1 287 ? -11.102 -12.859 13.336 1 90.12 287 LYS A O 1
ATOM 2270 N N . GLY A 1 288 ? -11.133 -14.344 11.633 1 95.06 288 GLY A N 1
ATOM 2271 C CA . GLY A 1 288 ? -9.969 -15.039 12.156 1 95.06 288 GLY A CA 1
ATOM 2272 C C . GLY A 1 288 ? -8.664 -14.531 11.562 1 95.06 288 GLY A C 1
ATOM 2273 O O . GLY A 1 288 ? -7.582 -14.953 11.984 1 95.06 288 GLY A O 1
ATOM 2274 N N . ILE A 1 289 ? -8.75 -13.594 10.68 1 95.44 289 ILE A N 1
ATOM 2275 C CA . ILE A 1 289 ? -7.566 -13.195 9.922 1 95.44 289 ILE A CA 1
ATOM 2276 C C . ILE A 1 289 ? -6.566 -12.508 10.844 1 95.44 289 ILE A C 1
ATOM 2278 O O . ILE A 1 289 ? -5.375 -12.812 10.828 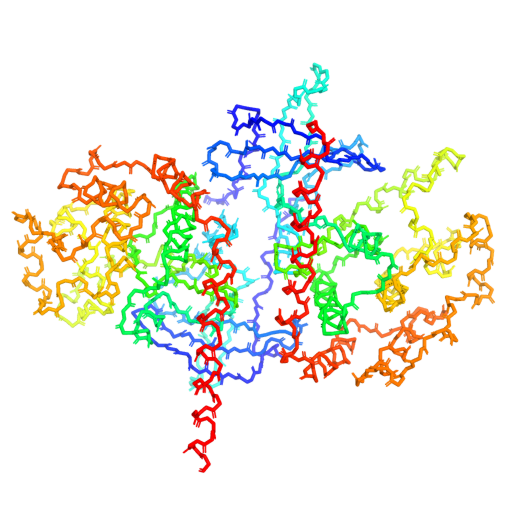1 95.44 289 ILE A O 1
ATOM 2282 N N . ARG A 1 290 ? -7.035 -11.578 11.609 1 92.81 290 ARG A N 1
ATOM 2283 C CA . ARG A 1 290 ? -6.141 -10.836 12.492 1 92.81 290 ARG A CA 1
ATOM 2284 C C . ARG A 1 290 ? -5.441 -11.758 13.477 1 92.81 290 ARG A C 1
ATOM 2286 O O . ARG A 1 290 ? -4.242 -11.617 13.727 1 92.81 290 ARG A O 1
ATOM 2293 N N . VAL A 1 291 ? -6.203 -12.688 14.023 1 94 291 VAL A N 1
ATOM 2294 C CA . VAL A 1 291 ? -5.652 -13.664 14.969 1 94 291 VAL A CA 1
ATOM 2295 C C . VAL A 1 291 ? -4.59 -14.508 14.266 1 94 291 VAL A C 1
ATOM 2297 O O . VAL A 1 291 ? -3.516 -14.75 14.82 1 94 291 VAL A O 1
ATOM 2300 N N . ALA A 1 292 ? -4.879 -14.938 13.062 1 97 292 ALA A N 1
ATOM 2301 C CA . ALA A 1 292 ? -3.955 -15.758 12.297 1 97 292 ALA A CA 1
ATOM 2302 C C . ALA A 1 292 ? -2.666 -15.008 11.992 1 97 292 ALA A C 1
ATOM 2304 O O . ALA A 1 292 ? -1.568 -15.539 12.172 1 97 292 ALA A O 1
ATOM 2305 N N . VAL A 1 293 ? -2.777 -13.766 11.594 1 96.25 293 VAL A N 1
ATOM 2306 C CA . VAL A 1 293 ? -1.626 -12.938 11.25 1 96.25 293 VAL A CA 1
ATOM 2307 C C . VAL A 1 293 ? -0.776 -12.695 12.5 1 96.25 293 VAL A C 1
ATOM 2309 O O . VAL A 1 293 ? 0.448 -12.836 12.461 1 96.25 293 VAL A O 1
ATOM 2312 N N . ASN A 1 294 ? -1.432 -12.398 13.609 1 92.62 294 ASN A N 1
ATOM 2313 C CA . ASN A 1 294 ? -0.709 -12.133 14.852 1 92.62 294 ASN A CA 1
ATOM 2314 C C . ASN A 1 294 ? 0.041 -13.375 15.336 1 92.62 294 ASN A C 1
ATOM 2316 O O . ASN A 1 294 ? 1.155 -13.266 15.852 1 92.62 294 ASN A O 1
ATOM 2320 N N . ARG A 1 295 ? -0.586 -14.438 15.188 1 93.56 295 ARG A N 1
ATOM 2321 C CA . ARG A 1 295 ? 0.052 -15.695 15.578 1 93.56 295 ARG A CA 1
ATOM 2322 C C . ARG A 1 295 ? 1.346 -15.914 14.805 1 93.56 295 ARG A C 1
ATOM 2324 O O . ARG A 1 295 ? 2.371 -16.266 15.383 1 93.56 295 ARG A O 1
ATOM 2331 N N . ILE A 1 296 ? 1.314 -15.656 13.531 1 95.56 296 ILE A N 1
ATOM 2332 C CA . ILE A 1 296 ? 2.477 -15.867 12.68 1 95.56 296 ILE A CA 1
ATOM 2333 C C . ILE A 1 296 ? 3.553 -14.836 13 1 95.56 296 ILE A C 1
ATOM 2335 O O . ILE A 1 296 ? 4.73 -15.172 13.125 1 95.56 296 ILE A O 1
ATOM 2339 N N . LEU A 1 297 ? 3.143 -13.602 13.188 1 92.44 297 LEU A N 1
ATOM 2340 C CA . LEU A 1 297 ? 4.102 -12.531 13.43 1 92.44 297 LEU A CA 1
ATOM 2341 C C . LEU A 1 297 ? 4.801 -12.719 14.773 1 92.44 297 LEU A C 1
ATOM 2343 O O . LEU A 1 297 ? 5.98 -12.375 14.914 1 92.44 297 LEU A O 1
ATOM 2347 N N . LYS A 1 298 ? 4.113 -13.203 15.773 1 88.5 298 LYS A N 1
ATOM 2348 C CA . LYS A 1 298 ? 4.727 -13.508 17.062 1 88.5 298 LYS A CA 1
ATOM 2349 C C . LYS A 1 298 ? 5.805 -14.578 16.922 1 88.5 298 LYS A C 1
ATOM 2351 O O . LYS A 1 298 ? 6.84 -14.508 17.594 1 88.5 298 LYS A O 1
ATOM 2356 N N . ARG A 1 299 ? 5.562 -15.477 16.016 1 87.25 299 ARG A N 1
ATOM 2357 C CA . ARG A 1 299 ? 6.523 -16.562 15.789 1 87.25 299 ARG A CA 1
ATOM 2358 C C . ARG A 1 299 ? 7.75 -16.047 15.039 1 87.25 299 ARG A C 1
ATOM 2360 O O . ARG A 1 299 ? 8.867 -16.5 15.289 1 87.25 299 ARG A O 1
ATOM 2367 N N . LEU A 1 300 ? 7.547 -15.156 14.109 1 83.25 300 LEU A N 1
ATOM 2368 C CA . LEU A 1 300 ? 8.633 -14.617 13.305 1 83.25 300 LEU A CA 1
ATOM 2369 C C . LEU A 1 300 ? 9.555 -13.742 14.141 1 83.25 300 LEU A C 1
ATOM 2371 O O . LEU A 1 300 ? 10.766 -13.711 13.914 1 83.25 300 LEU A O 1
ATOM 2375 N N . VAL A 1 301 ? 9.062 -12.898 15.055 1 71.5 301 VAL A N 1
ATOM 2376 C CA . VAL A 1 301 ? 9.859 -12.039 15.922 1 71.5 301 VAL A CA 1
ATOM 2377 C C . VAL A 1 301 ? 10.664 -12.891 16.906 1 71.5 301 VAL A C 1
ATOM 2379 O O . VAL A 1 301 ? 11.82 -12.586 17.203 1 71.5 301 VAL A O 1
ATOM 2382 N N . LEU A 1 302 ? 10.023 -13.867 17.328 1 61.12 302 LEU A N 1
ATOM 2383 C CA . LEU A 1 302 ? 10.703 -14.742 18.281 1 61.12 302 LEU A CA 1
ATOM 2384 C C . LEU A 1 302 ? 11.93 -15.383 17.656 1 61.12 302 LEU A C 1
ATOM 2386 O O . LEU A 1 302 ? 12.961 -15.539 18.312 1 61.12 302 LEU A O 1
ATOM 2390 N N . LEU A 1 303 ? 11.844 -15.562 16.406 1 54.94 303 LEU A N 1
ATOM 2391 C CA . LEU A 1 303 ? 12.992 -16.156 15.727 1 54.94 303 LEU A CA 1
ATOM 2392 C C . LEU A 1 303 ? 14.109 -15.148 15.555 1 54.94 303 LEU A C 1
ATOM 2394 O O . LEU A 1 303 ? 15.289 -15.492 15.688 1 54.94 303 LEU A O 1
ATOM 2398 N N . LEU A 1 304 ? 13.688 -13.922 15.227 1 54.88 304 LEU A N 1
ATOM 2399 C CA . LEU A 1 304 ? 14.719 -12.891 15.094 1 54.88 304 LEU A CA 1
ATOM 2400 C C . LEU A 1 304 ? 15.43 -12.664 16.422 1 54.88 304 LEU A C 1
ATOM 2402 O O . LEU A 1 304 ? 16.641 -12.406 16.438 1 54.88 304 LEU A O 1
ATOM 2406 N N . HIS A 1 305 ? 14.68 -12.695 17.469 1 49.94 305 HIS A N 1
ATOM 2407 C CA . HIS A 1 305 ? 15.281 -12.562 18.797 1 49.94 305 HIS A CA 1
ATOM 2408 C C . HIS A 1 305 ? 16.172 -13.766 19.125 1 49.94 305 HIS A C 1
ATOM 2410 O O . HIS A 1 305 ? 17.234 -13.609 19.719 1 49.94 305 HIS A O 1
ATOM 2416 N N . PHE A 1 306 ? 15.703 -14.914 18.766 1 44.25 306 PHE A N 1
ATOM 2417 C CA . PHE A 1 306 ? 16.484 -16.109 19.031 1 44.25 306 PHE A CA 1
ATOM 2418 C C . PHE A 1 306 ? 17.766 -16.125 18.219 1 44.25 306 PHE A C 1
ATOM 2420 O O . PHE A 1 306 ? 18.812 -16.547 18.719 1 44.25 306 PHE A O 1
ATOM 2427 N N . ILE A 1 307 ? 17.641 -15.711 17.047 1 45.91 307 ILE A N 1
ATOM 2428 C CA . ILE A 1 307 ? 18.844 -15.648 16.234 1 45.91 307 ILE A CA 1
ATOM 2429 C C . ILE A 1 307 ? 19.797 -14.586 16.781 1 45.91 307 ILE A C 1
ATOM 2431 O O . ILE A 1 307 ? 21.016 -14.797 16.828 1 45.91 307 ILE A O 1
ATOM 2435 N N . SER A 1 308 ? 19.266 -13.453 17.094 1 43.75 308 SER A N 1
ATOM 2436 C CA . SER A 1 308 ? 20.125 -12.43 17.688 1 43.75 308 SER A CA 1
ATOM 2437 C C . SER A 1 308 ? 20.719 -12.898 19 1 43.75 308 SER A C 1
ATOM 2439 O O . SER A 1 308 ? 21.875 -12.578 19.312 1 43.75 308 SER A O 1
ATOM 2441 N N . GLU A 1 309 ? 20.047 -13.57 19.766 1 42.28 309 GLU A N 1
ATOM 2442 C CA . GLU A 1 309 ? 20.609 -14.086 21.031 1 42.28 309 GLU A CA 1
ATOM 2443 C C . GLU A 1 309 ? 21.625 -15.195 20.766 1 42.28 309 GLU A C 1
ATOM 2445 O O . GLU A 1 309 ? 22.594 -15.328 21.5 1 42.28 309 GLU A O 1
ATOM 2450 N N . ASN A 1 310 ? 21.406 -16.078 19.906 1 36.88 310 ASN A N 1
ATOM 2451 C CA . ASN A 1 310 ? 22.344 -17.156 19.656 1 36.88 310 ASN A CA 1
ATOM 2452 C C . ASN A 1 310 ? 23.562 -16.688 18.859 1 36.88 310 ASN A C 1
ATOM 2454 O O . ASN A 1 310 ? 24.5 -17.453 18.641 1 36.88 310 ASN A O 1
ATOM 2458 N N . GLU A 1 311 ? 23.5 -15.742 18.156 1 31.84 311 GLU A N 1
ATOM 2459 C CA . GLU A 1 311 ? 24.719 -15.18 17.547 1 31.84 311 GLU A CA 1
ATOM 2460 C C . GLU A 1 311 ? 25.516 -14.367 18.578 1 31.84 311 GLU A C 1
ATOM 2462 O O . GLU A 1 311 ? 26.578 -13.836 18.25 1 31.84 311 GLU A O 1
ATOM 2467 N N . ILE A 1 312 ? 24.984 -14.219 19.781 1 22.94 312 ILE A N 1
ATOM 2468 C CA . ILE A 1 312 ? 25.875 -13.766 20.844 1 22.94 312 ILE A CA 1
ATOM 2469 C C . ILE A 1 312 ? 26.516 -14.969 21.531 1 22.94 312 ILE A C 1
ATOM 2471 O O . ILE A 1 312 ? 25.812 -15.898 21.938 1 22.94 312 ILE A O 1
ATOM 2475 N N . SER B 1 1 ? 8.297 5.934 -33.5 1 20.91 1 SER B N 1
ATOM 2476 C CA . SER B 1 1 ? 6.887 5.91 -33.125 1 20.91 1 SER B CA 1
ATOM 2477 C C . SER B 1 1 ? 6.703 6.109 -31.641 1 20.91 1 SER B C 1
ATOM 2479 O O . SER B 1 1 ? 7.234 5.34 -30.828 1 20.91 1 SER B O 1
ATOM 2481 N N . LEU B 1 2 ? 6.656 7.328 -31.156 1 21.64 2 LEU B N 1
ATOM 2482 C CA . LEU B 1 2 ? 6.578 7.93 -29.828 1 21.64 2 LEU B CA 1
ATOM 2483 C C . LEU B 1 2 ? 5.473 7.277 -29 1 21.64 2 LEU B C 1
ATOM 2485 O O . LEU B 1 2 ? 4.293 7.375 -29.344 1 21.64 2 LEU B O 1
ATOM 2489 N N . HIS B 1 3 ? 5.676 6.129 -28.484 1 27.42 3 HIS B N 1
ATOM 2490 C CA . HIS B 1 3 ? 4.695 5.41 -27.672 1 27.42 3 HIS B CA 1
ATOM 2491 C C . HIS B 1 3 ? 3.99 6.344 -26.703 1 27.42 3 HIS B C 1
ATOM 2493 O O . HIS B 1 3 ? 4.625 6.906 -25.797 1 27.42 3 HIS B O 1
ATOM 2499 N N . ILE B 1 4 ? 3.199 7.227 -27.203 1 28.17 4 ILE B N 1
ATOM 2500 C CA . ILE B 1 4 ? 2.234 8.039 -26.469 1 28.17 4 ILE B CA 1
ATOM 2501 C C . ILE B 1 4 ? 1.637 7.215 -25.328 1 28.17 4 ILE B C 1
ATOM 2503 O O . ILE B 1 4 ? 1.099 6.129 -25.547 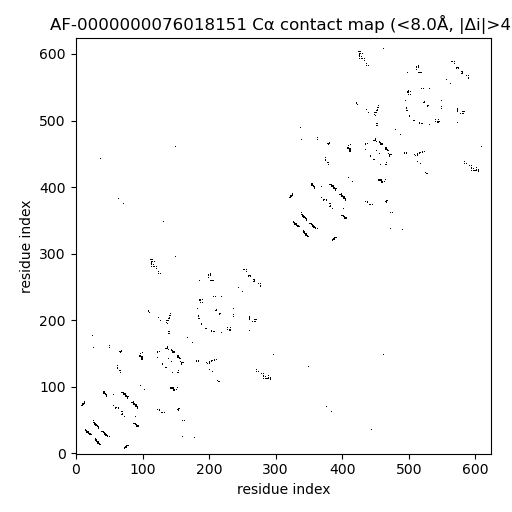1 28.17 4 ILE B O 1
ATOM 2507 N N . CYS B 1 5 ? 2.221 7.27 -24.203 1 34.56 5 CYS B N 1
ATOM 2508 C CA . CYS B 1 5 ? 1.568 6.668 -23.047 1 34.56 5 CYS B CA 1
ATOM 2509 C C . CYS B 1 5 ? 0.054 6.824 -23.141 1 34.56 5 CYS B C 1
ATOM 2511 O O . CYS B 1 5 ? -0.457 7.945 -23.172 1 34.56 5 CYS B O 1
ATOM 2513 N N . CYS B 1 6 ? -0.624 6.25 -24.031 1 36.38 6 CYS B N 1
ATOM 2514 C CA . CYS B 1 6 ? -2.082 6.297 -24.047 1 36.38 6 CYS B CA 1
ATOM 2515 C C . CYS B 1 6 ? -2.637 6.422 -22.641 1 36.38 6 CYS B C 1
ATOM 2517 O O . CYS B 1 6 ? -2.318 5.605 -21.766 1 36.38 6 CYS B O 1
ATOM 2519 N N . PRO B 1 7 ? -3.004 7.574 -22.156 1 48.47 7 PRO B N 1
ATOM 2520 C CA . PRO B 1 7 ? -3.691 7.734 -20.875 1 48.47 7 PRO B CA 1
ATOM 2521 C C . PRO B 1 7 ? -4.66 6.59 -20.578 1 48.47 7 PRO B C 1
ATOM 2523 O O . PRO B 1 7 ? -5.301 6.066 -21.5 1 48.47 7 PRO B O 1
ATOM 2526 N N . SER B 1 8 ? -4.352 5.66 -19.625 1 62.12 8 SER B N 1
ATOM 2527 C CA . SER B 1 8 ? -5.312 4.637 -19.234 1 62.12 8 SER B CA 1
ATOM 2528 C C . SER B 1 8 ? -6.746 5.145 -19.359 1 62.12 8 SER B C 1
ATOM 2530 O O . SER B 1 8 ? -7.02 6.312 -19.078 1 62.12 8 SER B O 1
ATOM 2532 N N . GLN B 1 9 ? -7.598 4.578 -20.188 1 77 9 GLN B N 1
ATOM 2533 C CA . GLN B 1 9 ? -9.023 4.855 -20.359 1 77 9 GLN B CA 1
ATOM 2534 C C . GLN B 1 9 ? -9.695 5.086 -19.016 1 77 9 GLN B C 1
ATOM 2536 O O . GLN B 1 9 ? -9.484 4.324 -18.062 1 77 9 GLN B O 1
ATOM 2541 N N . PRO B 1 10 ? -10.336 6.223 -18.953 1 89.94 10 PRO B N 1
ATOM 2542 C CA . PRO B 1 10 ? -11.047 6.48 -17.703 1 89.94 10 PRO B CA 1
ATOM 2543 C C . PRO B 1 10 ? -12.078 5.395 -17.375 1 89.94 10 PRO B C 1
ATOM 2545 O O . PRO B 1 10 ? -12.539 4.688 -18.281 1 89.94 10 PRO B O 1
ATOM 2548 N N . VAL B 1 11 ? -12.328 5.215 -16.172 1 94.25 11 VAL B N 1
ATOM 2549 C CA . VAL B 1 11 ? -13.328 4.27 -15.688 1 94.25 11 VAL B CA 1
ATOM 2550 C C . VAL B 1 11 ? -14.727 4.863 -15.859 1 94.25 11 VAL B C 1
ATOM 2552 O O . VAL B 1 11 ? -14.961 6.023 -15.516 1 94.25 11 VAL B O 1
ATOM 2555 N N . GLY B 1 12 ? -15.617 4.117 -16.484 1 93.62 12 GLY B N 1
ATOM 2556 C CA . GLY B 1 12 ? -17 4.523 -16.625 1 93.62 12 GLY B CA 1
ATOM 2557 C C . GLY B 1 12 ? -17.953 3.738 -15.75 1 93.62 12 GLY B C 1
ATOM 2558 O O . GLY B 1 12 ? -17.531 2.818 -15.039 1 93.62 12 GLY B O 1
ATOM 2559 N N . ASN B 1 13 ? -19.172 4.098 -15.789 1 93.31 13 ASN B N 1
ATOM 2560 C CA . ASN B 1 13 ? -20.188 3.51 -14.922 1 93.31 13 ASN B CA 1
ATOM 2561 C C . ASN B 1 13 ? -20.359 2.014 -15.18 1 93.31 13 ASN B C 1
ATOM 2563 O O . ASN B 1 13 ? -20.75 1.264 -14.281 1 93.31 13 ASN B O 1
ATOM 2567 N N . GLU B 1 14 ? -20.016 1.573 -16.344 1 92.94 14 GLU B N 1
ATOM 2568 C CA . GLU B 1 14 ? -20.234 0.182 -16.734 1 92.94 14 GLU B CA 1
ATOM 2569 C C . GLU B 1 14 ? -19.406 -0.766 -15.859 1 92.94 14 GLU B C 1
ATOM 2571 O O . GLU B 1 14 ? -19.781 -1.929 -15.68 1 92.94 14 GLU B O 1
ATOM 2576 N N . SER B 1 15 ? -18.359 -0.224 -15.281 1 94.88 15 SER B N 1
ATOM 2577 C CA . SER B 1 15 ? -17.469 -1.055 -14.477 1 94.88 15 SER B CA 1
ATOM 2578 C C . SER B 1 15 ? -17.734 -0.881 -12.992 1 94.88 15 SER B C 1
ATOM 2580 O O . SER B 1 15 ? -17.031 -1.438 -12.148 1 94.88 15 SER B O 1
ATOM 2582 N N . LEU B 1 16 ? -18.781 -0.144 -12.688 1 96 16 LEU B N 1
ATOM 2583 C CA . LEU B 1 16 ? -18.953 0.28 -11.297 1 96 16 LEU B CA 1
ATOM 2584 C C . LEU B 1 16 ? -20.344 -0.098 -10.789 1 96 16 LEU B C 1
ATOM 2586 O O . LEU B 1 16 ? -21.312 -0.055 -11.539 1 96 16 LEU B O 1
ATOM 2590 N N . ASP B 1 17 ? -20.391 -0.47 -9.523 1 94.75 17 ASP B N 1
ATOM 2591 C CA . ASP B 1 17 ? -21.672 -0.79 -8.875 1 94.75 17 ASP B CA 1
ATOM 2592 C C . ASP B 1 17 ? -21.609 -0.49 -7.379 1 94.75 17 ASP B C 1
ATOM 2594 O O . ASP B 1 17 ? -20.562 -0.097 -6.855 1 94.75 17 ASP B O 1
ATOM 2598 N N . LYS B 1 18 ? -22.828 -0.443 -6.699 1 95.25 18 LYS B N 1
ATOM 2599 C CA . LYS B 1 18 ? -22.969 -0.317 -5.25 1 95.25 18 LYS B CA 1
ATOM 2600 C C . LYS B 1 18 ? -22.375 1 -4.754 1 95.25 18 LYS B C 1
ATOM 2602 O O . LYS B 1 18 ? -21.562 1.011 -3.834 1 95.25 18 LYS B O 1
ATOM 2607 N N . TRP B 1 19 ? -22.891 2.047 -5.281 1 95 19 TRP B N 1
ATOM 2608 C CA . TRP B 1 19 ? -22.422 3.379 -4.902 1 95 19 TRP B CA 1
ATOM 2609 C C . TRP B 1 19 ? -22.938 3.758 -3.518 1 95 19 TRP B C 1
ATOM 2611 O O . TRP B 1 19 ? -24.125 3.627 -3.229 1 95 19 TRP B O 1
ATOM 2621 N N . GLU B 1 20 ? -22.062 4.145 -2.637 1 94.88 20 GLU B N 1
ATOM 2622 C CA . GLU B 1 20 ? -22.391 4.66 -1.311 1 94.88 20 GLU B CA 1
ATOM 2623 C C . GLU B 1 20 ? -21.703 5.996 -1.052 1 94.88 20 GLU B C 1
ATOM 2625 O O . GLU B 1 20 ? -20.469 6.105 -1.17 1 94.88 20 GLU B O 1
ATOM 2630 N N . LEU B 1 21 ? -22.406 6.988 -0.699 1 92.75 21 LEU B N 1
ATOM 2631 C CA . LEU B 1 21 ? -21.828 8.297 -0.401 1 92.75 21 LEU B CA 1
ATOM 2632 C C . LEU B 1 21 ? -21.062 8.273 0.916 1 92.75 21 LEU B C 1
ATOM 2634 O O . LEU B 1 21 ? -21.609 7.879 1.949 1 92.75 21 LEU B O 1
ATOM 2638 N N . LEU B 1 22 ? -19.828 8.578 0.851 1 91.88 22 LEU B N 1
ATOM 2639 C CA . LEU B 1 22 ? -19 8.617 2.047 1 91.88 22 LEU B CA 1
ATOM 2640 C C . LEU B 1 22 ? -19 10.008 2.672 1 91.88 22 LEU B C 1
ATOM 2642 O O . LEU B 1 22 ? -19 10.141 3.898 1 91.88 22 LEU B O 1
ATOM 2646 N N . GLY B 1 23 ? -18.906 11 1.837 1 86.38 23 GLY B N 1
ATOM 2647 C CA . GLY B 1 23 ? -18.891 12.359 2.338 1 86.38 23 GLY B CA 1
ATOM 2648 C C . GLY B 1 23 ? -18.812 13.406 1.237 1 86.38 23 GLY B C 1
ATOM 2649 O O . GLY B 1 23 ? -18.688 13.062 0.06 1 86.38 23 GLY B O 1
ATOM 2650 N N . SER B 1 24 ? -19.062 14.609 1.689 1 83.38 24 SER B N 1
ATOM 2651 C CA . SER B 1 24 ? -18.984 15.758 0.799 1 83.38 24 SER B CA 1
ATOM 2652 C C . SER B 1 24 ? -18.156 16.891 1.418 1 83.38 24 SER B C 1
ATOM 2654 O O . SER B 1 24 ? -18.109 17.016 2.643 1 83.38 24 SER B O 1
ATOM 2656 N N . GLY B 1 25 ? -17.406 17.5 0.557 1 73.38 25 GLY B N 1
ATOM 2657 C CA . GLY B 1 25 ? -16.641 18.641 1.035 1 73.38 25 GLY B CA 1
ATOM 2658 C C . GLY B 1 25 ? -16.438 19.719 -0.022 1 73.38 25 GLY B C 1
ATOM 2659 O O . GLY B 1 25 ? -17.141 19.734 -1.033 1 73.38 25 GLY B O 1
ATOM 2660 N N . GLY B 1 26 ? -15.531 20.656 0.27 1 70.06 26 GLY B N 1
ATOM 2661 C CA . GLY B 1 26 ? -15.273 21.797 -0.59 1 70.06 26 GLY B CA 1
ATOM 2662 C C . GLY B 1 26 ? -14.867 21.406 -1.998 1 70.06 26 GLY B C 1
ATOM 2663 O O . GLY B 1 26 ? -15.117 22.156 -2.949 1 70.06 26 GLY B O 1
ATOM 2664 N N . PHE B 1 27 ? -14.383 20.25 -2.111 1 77.06 27 PHE B N 1
ATOM 2665 C CA . PHE B 1 27 ? -13.836 19.891 -3.418 1 77.06 27 PHE B CA 1
ATOM 2666 C C . PHE B 1 27 ? -14.727 18.875 -4.121 1 77.06 27 PHE B C 1
ATOM 2668 O O . PHE B 1 27 ? -14.469 18.516 -5.273 1 77.06 27 PHE B O 1
ATOM 2675 N N . GLY B 1 28 ? -15.625 18.391 -3.436 1 83 28 GLY B N 1
ATOM 2676 C CA . GLY B 1 28 ? -16.547 17.469 -4.102 1 83 28 GLY B CA 1
ATOM 2677 C C . GLY B 1 28 ? -17.078 16.391 -3.188 1 83 28 GLY B C 1
ATOM 2678 O O . GLY B 1 28 ? -17.156 16.578 -1.972 1 83 28 GLY B O 1
ATOM 2679 N N . GLU B 1 29 ? -17.594 15.391 -3.873 1 90.38 29 GLU B N 1
ATOM 2680 C CA . GLU B 1 29 ? -18.188 14.258 -3.17 1 90.38 29 GLU B CA 1
ATOM 2681 C C . GLU B 1 29 ? -17.344 13 -3.346 1 90.38 29 GLU B C 1
ATOM 2683 O O . GLU B 1 29 ? -16.781 12.766 -4.418 1 90.38 29 GLU B O 1
ATOM 2688 N N . VAL B 1 30 ? -17.297 12.234 -2.295 1 94.62 30 VAL B N 1
ATOM 2689 C CA . VAL B 1 30 ? -16.562 10.977 -2.338 1 94.62 30 VAL B CA 1
ATOM 2690 C C . VAL B 1 30 ? -17.516 9.805 -2.139 1 94.62 30 VAL B C 1
ATOM 2692 O O . VAL B 1 30 ? -18.359 9.836 -1.252 1 94.62 30 VAL B O 1
ATOM 2695 N N . TYR B 1 31 ? -17.375 8.797 -2.959 1 95.06 31 TYR B N 1
ATOM 2696 C CA . TYR B 1 31 ? -18.219 7.605 -2.914 1 95.06 31 TYR B CA 1
ATOM 2697 C C . TYR B 1 31 ? -17.359 6.355 -2.721 1 95.06 31 TYR B C 1
ATOM 2699 O O . TYR B 1 31 ? -16.281 6.238 -3.293 1 95.06 31 TYR B O 1
ATOM 2707 N N . LYS B 1 32 ? -17.828 5.445 -1.91 1 97.44 32 LYS B N 1
ATOM 2708 C CA . LYS B 1 32 ? -17.391 4.055 -1.986 1 97.44 32 LYS B CA 1
ATOM 2709 C C . LYS B 1 32 ? -18.109 3.311 -3.111 1 97.44 32 LYS B C 1
ATOM 2711 O O . LYS B 1 32 ? -19.328 3.346 -3.203 1 97.44 32 LYS B O 1
ATOM 2716 N N . VAL B 1 33 ? -17.375 2.672 -3.98 1 97.38 33 VAL B N 1
ATOM 2717 C CA . VAL B 1 33 ? -17.938 2.023 -5.156 1 97.38 33 VAL B CA 1
ATOM 2718 C C . VAL B 1 33 ? -17.266 0.67 -5.375 1 97.38 33 VAL B C 1
ATOM 2720 O O . VAL B 1 33 ? -16.047 0.541 -5.215 1 97.38 33 VAL B O 1
ATOM 2723 N N . ARG B 1 34 ? -18.031 -0.322 -5.723 1 97.69 34 ARG B N 1
ATOM 2724 C CA . ARG B 1 34 ? -17.469 -1.602 -6.141 1 97.69 34 ARG B CA 1
ATOM 2725 C C . ARG B 1 34 ? -17 -1.549 -7.59 1 97.69 34 ARG B C 1
ATOM 2727 O O . ARG B 1 34 ? -17.797 -1.291 -8.492 1 97.69 34 ARG B O 1
ATOM 2734 N N . HIS B 1 35 ? -15.75 -1.633 -7.809 1 97.31 35 HIS B N 1
ATOM 2735 C CA . HIS B 1 35 ? -15.258 -1.811 -9.172 1 97.31 35 HIS B CA 1
ATOM 2736 C C . HIS B 1 35 ? -15.383 -3.264 -9.617 1 97.31 35 HIS B C 1
ATOM 2738 O O . HIS B 1 35 ? -14.57 -4.109 -9.234 1 97.31 35 HIS B O 1
ATOM 2744 N N . LYS B 1 36 ? -16.219 -3.578 -10.469 1 96.12 36 LYS B N 1
ATOM 2745 C CA . LYS B 1 36 ? -16.578 -4.945 -10.836 1 96.12 36 LYS B CA 1
ATOM 2746 C C . LYS B 1 36 ? -15.406 -5.652 -11.516 1 96.12 36 LYS B C 1
ATOM 2748 O O . LYS B 1 36 ? -15.188 -6.848 -11.312 1 96.12 36 LYS B O 1
ATOM 2753 N N . ASP B 1 37 ? -14.672 -4.949 -12.227 1 95 37 ASP B N 1
ATOM 2754 C CA . ASP B 1 37 ? -13.57 -5.555 -12.969 1 95 37 ASP B CA 1
ATOM 2755 C C . ASP B 1 37 ? -12.352 -5.77 -12.062 1 95 37 ASP B C 1
ATOM 2757 O O . ASP B 1 37 ? -11.703 -6.816 -12.125 1 95 37 ASP B O 1
ATOM 2761 N N . PHE B 1 38 ? -12.078 -4.738 -11.234 1 95.62 38 PHE B N 1
ATOM 2762 C CA . PHE B 1 38 ? -10.961 -4.887 -10.312 1 95.62 38 PHE B CA 1
ATOM 2763 C C . PHE B 1 38 ? -11.242 -5.973 -9.281 1 95.62 38 PHE B C 1
ATOM 2765 O O . PHE B 1 38 ? -10.312 -6.633 -8.805 1 95.62 38 PHE B O 1
ATOM 2772 N N . GLY B 1 39 ? -12.5 -6.105 -8.875 1 96.12 39 GLY B N 1
ATOM 2773 C CA . GLY B 1 39 ? -12.891 -7.105 -7.898 1 96.12 39 GLY B CA 1
ATOM 2774 C C . GLY B 1 39 ? -12.812 -6.605 -6.469 1 96.12 39 GLY B C 1
ATOM 2775 O O . GLY B 1 39 ? -12.891 -7.391 -5.523 1 96.12 39 GLY B O 1
ATOM 2776 N N . PHE B 1 40 ? -12.586 -5.301 -6.289 1 96 40 PHE B N 1
ATOM 2777 C CA . PHE B 1 40 ? -12.539 -4.746 -4.941 1 96 40 PHE B CA 1
ATOM 2778 C C . PHE B 1 40 ? -13.141 -3.344 -4.914 1 96 40 PHE B C 1
ATOM 2780 O O . PHE B 1 40 ? -13.414 -2.76 -5.965 1 96 40 PHE B O 1
ATOM 2787 N N . ASP B 1 41 ? -13.422 -2.842 -3.738 1 96.88 41 ASP B N 1
ATOM 2788 C CA . ASP B 1 41 ? -14.016 -1.523 -3.543 1 96.88 41 ASP B CA 1
ATOM 2789 C C . ASP B 1 41 ? -12.984 -0.418 -3.775 1 96.88 41 ASP B C 1
ATOM 2791 O O . ASP B 1 41 ? -11.82 -0.558 -3.402 1 96.88 41 ASP B O 1
ATOM 2795 N N . VAL B 1 42 ? -13.422 0.654 -4.383 1 97.81 42 VAL B N 1
ATOM 2796 C CA . VAL B 1 42 ? -12.625 1.856 -4.594 1 97.81 42 VAL B CA 1
ATOM 2797 C C . VAL B 1 42 ? -13.383 3.078 -4.082 1 97.81 42 VAL B C 1
ATOM 2799 O O . VAL B 1 42 ? -14.57 2.99 -3.766 1 97.81 42 VAL B O 1
ATOM 2802 N N . ALA B 1 43 ? -12.688 4.156 -3.871 1 97.38 43 ALA B N 1
ATOM 2803 C CA . ALA B 1 43 ? -13.297 5.457 -3.621 1 97.38 43 ALA B CA 1
ATOM 2804 C C . ALA B 1 43 ? -13.258 6.332 -4.871 1 97.38 43 ALA B C 1
ATOM 2806 O O . ALA B 1 43 ? -12.25 6.375 -5.574 1 97.38 43 ALA B O 1
ATOM 2807 N N . ILE B 1 44 ? -14.367 6.977 -5.188 1 96.31 44 ILE B N 1
ATOM 2808 C CA . ILE B 1 44 ? -14.422 7.922 -6.297 1 96.31 44 ILE B CA 1
ATOM 2809 C C . ILE B 1 44 ? -14.75 9.32 -5.77 1 96.31 44 ILE B C 1
ATOM 2811 O O . ILE B 1 44 ? -15.781 9.523 -5.133 1 96.31 44 ILE B O 1
ATOM 2815 N N . LYS B 1 45 ? -13.859 10.203 -5.969 1 94.38 45 LYS B N 1
ATOM 2816 C CA . LYS B 1 45 ? -14.109 11.609 -5.672 1 94.38 45 LYS B CA 1
ATOM 2817 C C . LYS B 1 45 ? -14.562 12.367 -6.918 1 94.38 45 LYS B C 1
ATOM 2819 O O . LYS B 1 45 ? -13.805 12.508 -7.879 1 94.38 45 LYS B O 1
ATOM 2824 N N . ILE B 1 46 ? -15.734 12.781 -6.895 1 92.44 46 ILE B N 1
ATOM 2825 C CA . ILE B 1 46 ? -16.281 13.617 -7.965 1 92.44 46 ILE B CA 1
ATOM 2826 C C . ILE B 1 46 ? -15.906 15.078 -7.715 1 92.44 46 ILE B C 1
ATOM 2828 O O . ILE B 1 46 ? -16.297 15.656 -6.699 1 92.44 46 ILE B O 1
ATOM 2832 N N . LEU B 1 47 ? -15.219 15.609 -8.648 1 88.44 47 LEU B N 1
ATOM 2833 C CA . LEU B 1 47 ? -14.641 16.922 -8.438 1 88.44 47 LEU B CA 1
ATOM 2834 C C . LEU B 1 47 ? -15.602 18.016 -8.898 1 88.44 47 LEU B C 1
ATOM 2836 O O . LEU B 1 47 ? -16.281 17.859 -9.914 1 88.44 47 LEU B O 1
ATOM 2840 N N . ARG B 1 48 ? -15.617 19.016 -8.102 1 82.88 48 ARG B N 1
ATOM 2841 C CA . ARG B 1 48 ? -16.422 20.188 -8.477 1 82.88 48 ARG B CA 1
ATOM 2842 C C . ARG B 1 48 ? -15.82 20.906 -9.68 1 82.88 48 ARG B C 1
ATOM 2844 O O . ARG B 1 48 ? -14.664 20.672 -10.039 1 82.88 48 ARG B O 1
ATOM 2851 N N . ASP B 1 49 ? -16.609 21.75 -10.188 1 75.88 49 ASP B N 1
ATOM 2852 C CA . ASP B 1 49 ? -16.172 22.516 -11.352 1 75.88 49 ASP B CA 1
ATOM 2853 C C . ASP B 1 49 ? -14.938 23.344 -11.047 1 75.88 49 ASP B C 1
ATOM 2855 O O . ASP B 1 49 ? -14.789 23.859 -9.938 1 75.88 49 ASP B O 1
ATOM 2859 N N . GLY B 1 50 ? -13.992 23.359 -11.906 1 74.5 50 GLY B N 1
ATOM 2860 C CA . GLY B 1 50 ? -12.797 24.172 -11.734 1 74.5 50 GLY B CA 1
ATOM 2861 C C . GLY B 1 50 ? -11.578 23.344 -11.352 1 74.5 50 GLY B C 1
ATOM 2862 O O . GLY B 1 50 ? -10.445 23.828 -11.461 1 74.5 50 GLY B O 1
ATOM 2863 N N . VAL B 1 51 ? -11.898 22.219 -10.828 1 77.38 51 VAL B N 1
ATOM 2864 C CA . VAL B 1 51 ? -10.773 21.359 -10.492 1 77.38 51 VAL B CA 1
ATOM 2865 C C . VAL B 1 51 ? -10.453 20.438 -11.68 1 77.38 51 VAL B C 1
ATOM 2867 O O . VAL B 1 51 ? -11.336 19.766 -12.203 1 77.38 51 VAL B O 1
ATOM 2870 N N . CYS B 1 52 ? -9.273 20.5 -12.062 1 82.06 52 CYS B N 1
ATOM 2871 C CA . CYS B 1 52 ? -8.844 19.656 -13.18 1 82.06 52 CYS B CA 1
ATOM 2872 C C . CYS B 1 52 ? -8.477 18.266 -12.695 1 82.06 52 CYS B C 1
ATOM 2874 O O . CYS B 1 52 ? -7.426 18.078 -12.086 1 82.06 52 CYS B O 1
ATOM 2876 N N . ALA B 1 53 ? -9.242 17.375 -13.039 1 86.38 53 ALA B N 1
ATOM 2877 C CA . ALA B 1 53 ? -9.047 15.984 -12.617 1 86.38 53 ALA B CA 1
ATOM 2878 C C . ALA B 1 53 ? -7.734 15.43 -13.148 1 86.38 53 ALA B C 1
ATOM 2880 O O . ALA B 1 53 ? -7.027 14.695 -12.453 1 86.38 53 ALA B O 1
ATOM 2881 N N . VAL B 1 54 ? -7.402 15.812 -14.289 1 87.56 54 VAL B N 1
ATOM 2882 C CA . VAL B 1 54 ? -6.215 15.289 -14.945 1 87.56 54 VAL B CA 1
ATOM 2883 C C . VAL B 1 54 ? -4.961 15.766 -14.211 1 87.56 54 VAL B C 1
ATOM 2885 O O . VAL B 1 54 ? -4.047 14.984 -13.961 1 87.56 54 VAL B O 1
ATOM 2888 N N . SER B 1 55 ? -4.969 17 -13.859 1 87.31 55 SER B N 1
ATOM 2889 C CA . SER B 1 55 ? -3.832 17.547 -13.133 1 87.31 55 SER B CA 1
ATOM 2890 C C . SER B 1 55 ? -3.654 16.875 -11.781 1 87.31 55 SER B C 1
ATOM 2892 O O . SER B 1 55 ? -2.535 16.531 -11.398 1 87.31 55 SER B O 1
ATOM 2894 N N . LEU B 1 56 ? -4.742 16.719 -11.133 1 88.31 56 LEU B N 1
ATOM 2895 C CA . LEU B 1 56 ? -4.699 16.047 -9.836 1 88.31 56 LEU B CA 1
ATOM 2896 C C . LEU B 1 56 ? -4.191 14.617 -9.984 1 88.31 56 LEU B C 1
ATOM 2898 O O . LEU B 1 56 ? -3.354 14.172 -9.195 1 88.31 56 LEU B O 1
ATOM 2902 N N . ALA B 1 57 ? -4.656 13.906 -10.945 1 90.06 57 ALA B N 1
ATOM 2903 C CA . ALA B 1 57 ? -4.23 12.539 -11.203 1 90.06 57 ALA B CA 1
ATOM 2904 C C . ALA B 1 57 ? -2.732 12.469 -11.477 1 90.06 57 ALA B C 1
ATOM 2906 O O . ALA B 1 57 ? -2.047 11.562 -11 1 90.06 57 ALA B O 1
ATOM 2907 N N . ASP B 1 58 ? -2.285 13.398 -12.211 1 88.94 58 ASP B N 1
ATOM 2908 C CA . ASP B 1 58 ? -0.861 13.438 -12.531 1 88.94 58 ASP B CA 1
ATOM 2909 C C . ASP B 1 58 ? -0.02 13.633 -11.273 1 88.94 58 ASP B C 1
ATOM 2911 O O . ASP B 1 58 ? 1.012 12.977 -11.102 1 88.94 58 ASP B O 1
ATOM 2915 N N . HIS B 1 59 ? -0.491 14.508 -10.43 1 90.12 59 HIS B N 1
ATOM 2916 C CA . HIS B 1 59 ? 0.207 14.734 -9.164 1 90.12 59 HIS B CA 1
ATOM 2917 C C . HIS B 1 59 ? 0.215 13.469 -8.305 1 90.12 59 HIS B C 1
ATOM 2919 O O . HIS B 1 59 ? 1.233 13.141 -7.695 1 90.12 59 HIS B O 1
ATOM 2925 N N . MET B 1 60 ? -0.876 12.812 -8.312 1 91.31 60 MET B N 1
ATOM 2926 C CA . MET B 1 60 ? -0.981 11.609 -7.5 1 91.31 60 MET B CA 1
ATOM 2927 C C . MET B 1 60 ? -0.099 10.492 -8.062 1 91.31 60 MET B C 1
ATOM 2929 O O . MET B 1 60 ? 0.495 9.727 -7.301 1 91.31 60 MET B O 1
ATOM 2933 N N . LYS B 1 61 ? -0.043 10.43 -9.336 1 88.75 61 LYS B N 1
ATOM 2934 C CA . LYS B 1 61 ? 0.849 9.461 -9.961 1 88.75 61 LYS B CA 1
ATOM 2935 C C . LYS B 1 61 ? 2.305 9.727 -9.594 1 88.75 61 LYS B C 1
ATOM 2937 O O . LYS B 1 61 ? 3.055 8.805 -9.289 1 88.75 61 LYS B O 1
ATOM 2942 N N . GLU B 1 62 ? 2.631 10.93 -9.555 1 88.12 62 GLU B N 1
ATOM 2943 C CA . GLU B 1 62 ? 3.996 11.336 -9.227 1 88.12 62 GLU B CA 1
ATOM 2944 C C . GLU B 1 62 ? 4.316 11.07 -7.762 1 88.12 62 GLU B C 1
ATOM 2946 O O . GLU B 1 62 ? 5.457 10.742 -7.422 1 88.12 62 GLU B O 1
ATOM 2951 N N . ALA B 1 63 ? 3.299 11.156 -6.965 1 91.25 63 ALA B N 1
ATOM 2952 C CA . ALA B 1 63 ? 3.494 11.039 -5.523 1 91.25 63 ALA B CA 1
ATOM 2953 C C . ALA B 1 63 ? 3.164 9.625 -5.043 1 91.25 63 ALA B C 1
ATOM 2955 O O . ALA B 1 63 ? 2.824 9.422 -3.873 1 91.25 63 ALA B O 1
ATOM 2956 N N . SER B 1 64 ? 3.246 8.703 -5.918 1 90.56 64 SER B N 1
ATOM 2957 C CA . SER B 1 64 ? 2.895 7.332 -5.559 1 90.56 64 SER B CA 1
ATOM 2958 C C . SER B 1 64 ? 3.881 6.754 -4.551 1 90.56 64 SER B C 1
ATOM 2960 O O . SER B 1 64 ? 5.062 6.578 -4.859 1 90.56 64 SER B O 1
ATOM 2962 N N . CYS B 1 65 ? 3.438 6.488 -3.344 1 92.81 65 CYS B N 1
ATOM 2963 C CA . CYS B 1 65 ? 4.203 5.848 -2.283 1 92.81 65 CYS B CA 1
ATOM 2964 C C . CYS B 1 65 ? 3.283 5.25 -1.228 1 92.81 65 CYS B C 1
ATOM 2966 O O . CYS B 1 65 ? 2.078 5.508 -1.23 1 92.81 65 CYS B O 1
ATOM 2968 N N . GLU B 1 66 ? 3.834 4.508 -0.343 1 93.94 66 GLU B N 1
ATOM 2969 C CA . GLU B 1 66 ? 3.066 3.77 0.655 1 93.94 66 GLU B CA 1
ATOM 2970 C C . GLU B 1 66 ? 2.328 4.719 1.595 1 93.94 66 GLU B C 1
ATOM 2972 O O . GLU B 1 66 ? 1.356 4.324 2.244 1 93.94 66 GLU B O 1
ATOM 2977 N N . PHE B 1 67 ? 2.754 5.922 1.667 1 97.19 67 PHE B N 1
ATOM 2978 C CA . PHE B 1 67 ? 2.234 6.836 2.678 1 97.19 67 PHE B CA 1
ATOM 2979 C C . PHE B 1 67 ? 1.355 7.902 2.041 1 97.19 67 PHE B C 1
ATOM 2981 O O . PHE B 1 67 ? 0.952 8.859 2.707 1 97.19 67 PHE B O 1
ATOM 2988 N N . VAL B 1 68 ? 1.128 7.766 0.771 1 96.31 68 VAL B N 1
ATOM 2989 C CA . VAL B 1 68 ? 0.236 8.633 0.013 1 96.31 68 VAL B CA 1
ATOM 2990 C C . VAL B 1 68 ? -0.877 7.809 -0.624 1 96.31 68 VAL B C 1
ATOM 2992 O O . VAL B 1 68 ? -0.63 6.711 -1.134 1 96.31 68 VAL B O 1
ATOM 2995 N N . LEU B 1 69 ? -2.037 8.328 -0.591 1 96.25 69 LEU B N 1
ATOM 2996 C CA . LEU B 1 69 ? -3.207 7.633 -1.114 1 96.25 69 LEU B CA 1
ATOM 2997 C C . LEU B 1 69 ? -3.01 7.266 -2.58 1 96.25 69 LEU B C 1
ATOM 2999 O O . LEU B 1 69 ? -2.574 8.094 -3.381 1 96.25 69 LEU B O 1
ATOM 3003 N N . ARG B 1 70 ? -3.406 6.109 -2.949 1 95.12 70 ARG B N 1
ATOM 3004 C CA . ARG B 1 70 ? -3.137 5.574 -4.277 1 95.12 70 ARG B CA 1
ATOM 3005 C C . ARG B 1 70 ? -4.223 5.988 -5.266 1 95.12 70 ARG B C 1
ATOM 3007 O O . ARG B 1 70 ? -5.41 5.93 -4.949 1 95.12 70 ARG B O 1
ATOM 3014 N N . LEU B 1 71 ? -3.783 6.352 -6.438 1 94.69 71 LEU B N 1
ATOM 3015 C CA . LEU B 1 71 ? -4.656 6.602 -7.582 1 94.69 71 LEU B CA 1
ATOM 3016 C C . LEU B 1 71 ? -4.773 5.355 -8.453 1 94.69 71 LEU B C 1
ATOM 3018 O O . LEU B 1 71 ? -3.779 4.676 -8.711 1 94.69 71 LEU B O 1
ATOM 3022 N N . TYR B 1 72 ? -5.98 5.078 -8.914 1 94.94 72 TYR B N 1
ATOM 3023 C CA . TYR B 1 72 ? -6.148 3.957 -9.836 1 94.94 72 TYR B CA 1
ATOM 3024 C C . TYR B 1 72 ? -6.438 4.449 -11.25 1 94.94 72 TYR B C 1
ATOM 3026 O O . TYR B 1 72 ? -5.953 3.875 -12.227 1 94.94 72 TYR B O 1
ATOM 3034 N N . ALA B 1 73 ? -7.277 5.543 -11.32 1 94.06 73 ALA B N 1
ATOM 3035 C CA . ALA B 1 73 ? -7.727 5.984 -12.641 1 94.06 73 ALA B CA 1
ATOM 3036 C C . ALA B 1 73 ? -8.516 7.289 -12.539 1 94.06 73 ALA B C 1
ATOM 3038 O O . ALA B 1 73 ? -8.789 7.773 -11.445 1 94.06 73 ALA B O 1
ATOM 3039 N N . LEU B 1 74 ? -8.75 7.84 -13.695 1 95.06 74 LEU B N 1
ATOM 3040 C CA . LEU B 1 74 ? -9.75 8.898 -13.805 1 95.06 74 LEU B CA 1
ATOM 3041 C C . LEU B 1 74 ? -11.148 8.305 -13.922 1 95.06 74 LEU B C 1
ATOM 3043 O O . LEU B 1 74 ? -11.32 7.188 -14.414 1 95.06 74 LEU B O 1
ATOM 3047 N N . TYR B 1 75 ? -12.086 8.961 -13.453 1 95.5 75 TYR B N 1
ATOM 3048 C CA . TYR B 1 75 ? -13.492 8.625 -13.625 1 95.5 75 TYR B CA 1
ATOM 3049 C C . TYR B 1 75 ? -14.172 9.578 -14.609 1 95.5 75 TYR B C 1
ATOM 3051 O O . TYR B 1 75 ? -13.945 10.789 -14.555 1 95.5 75 TYR B O 1
ATOM 3059 N N . HIS B 1 76 ? -14.875 9.086 -15.5 1 93.75 76 HIS B N 1
ATOM 3060 C CA . HIS B 1 76 ? -15.711 9.844 -16.422 1 93.75 76 HIS B CA 1
ATOM 3061 C C . HIS B 1 76 ? -17.062 9.172 -16.625 1 93.75 76 HIS B C 1
ATOM 3063 O O . HIS B 1 76 ? -17.141 8.102 -17.234 1 93.75 76 HIS B O 1
ATOM 3069 N N . GLY B 1 77 ? -18.062 9.719 -16.094 1 92.19 77 GLY B N 1
ATOM 3070 C CA . GLY B 1 77 ? -19.391 9.117 -16.219 1 92.19 77 GLY B CA 1
ATOM 3071 C C . GLY B 1 77 ? -20.453 9.867 -15.43 1 92.19 77 GLY B C 1
ATOM 3072 O O . GLY B 1 77 ? -20.25 11.023 -15.047 1 92.19 77 GLY B O 1
ATOM 3073 N N . CYS B 1 78 ? -21.641 9.266 -15.344 1 89.81 78 CYS B N 1
ATOM 3074 C CA . CYS B 1 78 ? -22.766 9.82 -14.594 1 89.81 78 CYS B CA 1
ATOM 3075 C C . CYS B 1 78 ? -23.047 9.008 -13.336 1 89.81 78 CYS B C 1
ATOM 3077 O O . CYS B 1 78 ? -23.641 7.934 -13.406 1 89.81 78 CYS B O 1
ATOM 3079 N N . PRO B 1 79 ? -22.625 9.57 -12.266 1 86.12 79 PRO B N 1
ATOM 3080 C CA . PRO B 1 79 ? -22.922 8.828 -11.047 1 86.12 79 PRO B CA 1
ATOM 3081 C C . PRO B 1 79 ? -24.422 8.625 -10.836 1 86.12 79 PRO B C 1
ATOM 3083 O O . PRO B 1 79 ? -25.234 9.477 -11.227 1 86.12 79 PRO B O 1
ATOM 3086 N N . PRO B 1 80 ? -24.812 7.434 -10.391 1 77.5 80 PRO B N 1
ATOM 3087 C CA . PRO B 1 80 ? -26.234 7.129 -10.297 1 77.5 80 PRO B CA 1
ATOM 3088 C C . PRO B 1 80 ? -27 8.117 -9.414 1 77.5 80 PRO B C 1
ATOM 3090 O O . PRO B 1 80 ? -28.188 8.367 -9.641 1 77.5 80 PRO B O 1
ATOM 3093 N N . ILE B 1 81 ? -26.406 8.539 -8.336 1 67.69 81 ILE B N 1
ATOM 3094 C CA . ILE B 1 81 ? -27.156 9.359 -7.402 1 67.69 81 ILE B CA 1
ATOM 3095 C C . ILE B 1 81 ? -27.312 10.766 -7.973 1 67.69 81 ILE B C 1
ATOM 3097 O O . ILE B 1 81 ? -28.203 11.516 -7.547 1 67.69 81 ILE B O 1
ATOM 3101 N N . ARG B 1 82 ? -26.359 11.07 -8.766 1 63.72 82 ARG B N 1
ATOM 3102 C CA . ARG B 1 82 ? -26.484 12.414 -9.312 1 63.72 82 ARG B CA 1
ATOM 3103 C C . ARG B 1 82 ? -27.078 12.383 -10.719 1 63.72 82 ARG B C 1
ATOM 3105 O O . ARG B 1 82 ? -26.969 11.367 -11.414 1 63.72 82 ARG B O 1
ATOM 3112 N N . GLU B 1 83 ? -27.859 13.25 -11.016 1 62.47 83 GLU B N 1
ATOM 3113 C CA . GLU B 1 83 ? -28.609 13.492 -12.25 1 62.47 83 GLU B CA 1
ATOM 3114 C C . GLU B 1 83 ? -27.75 13.242 -13.477 1 62.47 83 GLU B C 1
ATOM 3116 O O . GLU B 1 83 ? -26.578 12.891 -13.359 1 62.47 83 GLU B O 1
ATOM 3121 N N . THR B 1 84 ? -28.172 13.68 -14.773 1 64.12 84 THR B N 1
ATOM 3122 C CA . THR B 1 84 ? -28 13.43 -16.203 1 64.12 84 THR B CA 1
ATOM 3123 C C . THR B 1 84 ? -26.703 14.047 -16.719 1 64.12 84 THR B C 1
ATOM 3125 O O . THR B 1 84 ? -26.391 13.938 -17.906 1 64.12 84 THR B O 1
ATOM 3128 N N . ALA B 1 85 ? -25.719 14.547 -15.781 1 78.94 85 ALA B N 1
ATOM 3129 C CA . ALA B 1 85 ? -24.594 15.195 -16.453 1 78.94 85 ALA B CA 1
ATOM 3130 C C . ALA B 1 85 ? -23.312 14.398 -16.281 1 78.94 85 ALA B C 1
ATOM 3132 O O . ALA B 1 85 ? -23.094 13.789 -15.227 1 78.94 85 ALA B O 1
ATOM 3133 N N . LEU B 1 86 ? -22.5 14.328 -17.266 1 86.25 86 LEU B N 1
ATOM 3134 C CA . LEU B 1 86 ? -21.172 13.719 -17.281 1 86.25 86 LEU B CA 1
ATOM 3135 C C . LEU B 1 86 ? -20.266 14.406 -16.266 1 86.25 86 LEU B C 1
ATOM 3137 O O . LEU B 1 86 ? -20.172 15.641 -16.234 1 86.25 86 LEU B O 1
ATOM 3141 N N . GLN B 1 87 ? -19.797 13.648 -15.383 1 89.56 87 GLN B N 1
ATOM 3142 C CA . GLN B 1 87 ? -18.906 14.156 -14.352 1 89.56 87 GLN B CA 1
ATOM 3143 C C . GLN B 1 87 ? -17.5 13.555 -14.484 1 89.56 87 GLN B C 1
ATOM 3145 O O . GLN B 1 87 ? -17.328 12.508 -15.117 1 89.56 87 GLN B O 1
ATOM 3150 N N . GLN B 1 88 ? -16.547 14.312 -13.945 1 91.62 88 GLN B N 1
ATOM 3151 C CA . GLN B 1 88 ? -15.164 13.852 -13.859 1 91.62 88 GLN B CA 1
ATOM 3152 C C . GLN B 1 88 ? -14.734 13.68 -12.406 1 91.62 88 GLN B C 1
ATOM 3154 O O . GLN B 1 88 ? -15.195 14.398 -11.523 1 91.62 88 GLN B O 1
ATOM 3159 N N . GLY B 1 89 ? -13.898 12.68 -12.219 1 94 89 GLY B N 1
ATOM 3160 C CA . GLY B 1 89 ? -13.383 12.422 -10.891 1 94 89 GLY B CA 1
ATOM 3161 C C . GLY B 1 89 ? -12.117 11.578 -10.898 1 94 89 GLY B C 1
ATOM 3162 O O . GLY B 1 89 ? -11.477 11.414 -11.938 1 94 89 GLY B O 1
ATOM 3163 N N . ILE B 1 90 ? -11.766 11.18 -9.695 1 94.81 90 ILE B N 1
ATOM 3164 C CA . ILE B 1 90 ? -10.586 10.336 -9.539 1 94.81 90 ILE B CA 1
ATOM 3165 C C . ILE B 1 90 ? -10.977 9.047 -8.812 1 94.81 90 ILE B C 1
ATOM 3167 O O . ILE B 1 90 ? -11.758 9.078 -7.859 1 94.81 90 ILE B O 1
ATOM 3171 N N . VAL B 1 91 ? -10.531 7.926 -9.312 1 96.44 91 VAL B N 1
ATOM 3172 C CA . VAL B 1 91 ? -10.695 6.613 -8.688 1 96.44 91 VAL B CA 1
ATOM 3173 C C . VAL B 1 91 ? -9.477 6.301 -7.824 1 96.44 91 VAL B C 1
ATOM 3175 O O . VAL B 1 91 ? -8.344 6.25 -8.32 1 96.44 91 VAL B O 1
ATOM 3178 N N . MET B 1 92 ? -9.703 6.078 -6.52 1 96.62 92 MET B N 1
ATOM 3179 C CA . MET B 1 92 ? -8.586 5.898 -5.598 1 96.62 92 MET B CA 1
ATOM 3180 C C . MET B 1 92 ? -8.875 4.785 -4.602 1 96.62 92 MET B C 1
ATOM 3182 O O . MET B 1 92 ? -9.953 4.184 -4.629 1 96.62 92 MET B O 1
ATOM 3186 N N . GLU B 1 93 ? -7.852 4.496 -3.881 1 96.69 93 GLU B N 1
ATOM 3187 C CA . GLU B 1 93 ? -7.961 3.459 -2.857 1 96.69 93 GLU B CA 1
ATOM 3188 C C . GLU B 1 93 ? -9.016 3.818 -1.818 1 96.69 93 GLU B C 1
ATOM 3190 O O . GLU B 1 93 ? -9.109 4.969 -1.386 1 96.69 93 GLU B O 1
ATOM 3195 N N . TYR B 1 94 ? -9.906 2.855 -1.546 1 97.12 94 TYR B N 1
ATOM 3196 C CA . TYR B 1 94 ? -10.891 3.029 -0.487 1 97.12 94 TYR B CA 1
ATOM 3197 C C . TYR B 1 94 ? -10.305 2.674 0.873 1 97.12 94 TYR B C 1
ATOM 3199 O O . TYR B 1 94 ? -9.828 1.554 1.077 1 97.12 94 TYR B O 1
ATOM 3207 N N . MET B 1 95 ? -10.312 3.646 1.786 1 96.56 95 MET B N 1
ATOM 3208 C CA . MET B 1 95 ? -9.781 3.477 3.137 1 96.56 95 MET B CA 1
ATOM 3209 C C . MET B 1 95 ? -10.914 3.256 4.141 1 96.56 95 MET B C 1
ATOM 3211 O O . MET B 1 95 ? -11.516 4.215 4.621 1 96.56 95 MET B O 1
ATOM 3215 N N . ARG B 1 96 ? -11.078 2.059 4.566 1 92.06 96 ARG B N 1
ATOM 3216 C CA . ARG B 1 96 ? -12.258 1.623 5.309 1 92.06 96 ARG B CA 1
ATOM 3217 C C . ARG B 1 96 ? -12.242 2.172 6.734 1 92.06 96 ARG B C 1
ATOM 3219 O O . ARG B 1 96 ? -13.297 2.408 7.324 1 92.06 96 ARG B O 1
ATOM 3226 N N . ARG B 1 97 ? -11.07 2.486 7.281 1 94.75 97 ARG B N 1
ATOM 3227 C CA . ARG B 1 97 ? -10.977 2.879 8.68 1 94.75 97 ARG B CA 1
ATOM 3228 C C . ARG B 1 97 ? -11.148 4.387 8.844 1 94.75 97 ARG B C 1
ATOM 3230 O O . ARG B 1 97 ? -10.953 4.922 9.938 1 94.75 97 ARG B O 1
ATOM 3237 N N . GLY B 1 98 ? -11.445 5.07 7.703 1 94.56 98 GLY B N 1
ATOM 3238 C CA . GLY B 1 98 ? -11.656 6.508 7.789 1 94.56 98 GLY B CA 1
ATOM 3239 C C . GLY B 1 98 ? -10.367 7.293 7.918 1 94.56 98 GLY B C 1
ATOM 3240 O O . GLY B 1 98 ? -9.367 6.965 7.273 1 94.56 98 GLY B O 1
ATOM 3241 N N . SER B 1 99 ? -10.445 8.383 8.68 1 96.38 99 SER B N 1
ATOM 3242 C CA . SER B 1 99 ? -9.328 9.305 8.812 1 96.38 99 SER B CA 1
ATOM 3243 C C . SER B 1 99 ? -8.812 9.352 10.242 1 96.38 99 SER B C 1
ATOM 3245 O O . SER B 1 99 ? -9.414 8.766 11.148 1 96.38 99 SER B O 1
ATOM 3247 N N . VAL B 1 100 ? -7.672 10 10.43 1 98.12 100 VAL B N 1
ATOM 3248 C CA . VAL B 1 100 ? -7.184 10.281 11.773 1 98.12 100 VAL B CA 1
ATOM 3249 C C . VAL B 1 100 ? -8.234 11.062 12.555 1 98.12 100 VAL B C 1
ATOM 3251 O O . VAL B 1 100 ? -8.445 10.82 13.75 1 98.12 100 VAL B O 1
ATOM 3254 N N . GLN B 1 101 ? -8.961 11.977 11.859 1 96.19 101 GLN B N 1
ATOM 3255 C CA . GLN B 1 101 ? -10.016 12.727 12.523 1 96.19 101 GLN B CA 1
ATOM 3256 C C . GLN B 1 101 ? -11.094 11.797 13.078 1 96.19 101 GLN B C 1
ATOM 3258 O O . GLN B 1 101 ? -11.484 11.906 14.242 1 96.19 101 GLN B O 1
ATOM 3263 N N . SER B 1 102 ? -11.609 10.883 12.258 1 94.94 102 SER B N 1
ATOM 3264 C CA . SER B 1 102 ? -12.656 9.969 12.703 1 94.94 102 SER B CA 1
ATOM 3265 C C . SER B 1 102 ? -12.164 9.07 13.828 1 94.94 102 SER B C 1
ATOM 3267 O O . SER B 1 102 ? -12.93 8.703 14.719 1 94.94 102 SER B O 1
ATOM 3269 N N . LEU B 1 103 ? -10.891 8.68 13.789 1 96.75 103 LEU B N 1
ATOM 3270 C CA . LEU B 1 103 ? -10.305 7.887 14.867 1 96.75 103 LEU B CA 1
ATOM 3271 C C . LEU B 1 103 ? -10.305 8.664 16.188 1 96.75 103 LEU B C 1
ATOM 3273 O O . LEU B 1 103 ? -10.727 8.133 17.219 1 96.75 103 LEU B O 1
ATOM 3277 N N . LEU B 1 104 ? -9.852 9.898 16.125 1 96.81 104 LEU B N 1
ATOM 3278 C CA . LEU B 1 104 ? -9.797 10.727 17.328 1 96.81 104 LEU B CA 1
ATOM 3279 C C . LEU B 1 104 ? -11.195 10.953 17.891 1 96.81 104 LEU B C 1
ATOM 3281 O O . LEU B 1 104 ? -11.398 10.898 19.094 1 96.81 104 LEU B O 1
ATOM 3285 N N . ASP B 1 105 ? -12.148 11.18 16.984 1 94.88 105 ASP B N 1
ATOM 3286 C CA . ASP B 1 105 ? -13.531 11.359 17.406 1 94.88 105 ASP B CA 1
ATOM 3287 C C . ASP B 1 105 ? -14.07 10.102 18.078 1 94.88 105 ASP B C 1
ATOM 3289 O O . ASP B 1 105 ? -14.766 10.188 19.094 1 94.88 105 ASP B O 1
ATOM 3293 N N . TYR B 1 106 ? -13.742 9.008 17.516 1 93.81 106 TYR B N 1
ATOM 3294 C CA . TYR B 1 106 ? -14.203 7.727 18.047 1 93.81 106 TYR B CA 1
ATOM 3295 C C . TYR B 1 106 ? -13.609 7.461 19.422 1 93.81 106 TYR B C 1
ATOM 3297 O O . TYR B 1 106 ? -14.312 7.02 20.328 1 93.81 106 TYR B O 1
ATOM 3305 N N . LEU B 1 107 ? -12.336 7.777 19.547 1 95.38 107 LEU B N 1
ATOM 3306 C CA . LEU B 1 107 ? -11.617 7.48 20.781 1 95.38 107 LEU B CA 1
ATOM 3307 C C . LEU B 1 107 ? -11.953 8.5 21.875 1 95.38 107 LEU B C 1
ATOM 3309 O O . LEU B 1 107 ? -11.719 8.25 23.062 1 95.38 107 LEU B O 1
ATOM 3313 N N . ARG B 1 108 ? -12.484 9.656 21.438 1 95.06 108 ARG B N 1
ATOM 3314 C CA . ARG B 1 108 ? -12.664 10.773 22.359 1 95.06 108 ARG B CA 1
ATOM 3315 C C . ARG B 1 108 ? -11.406 11.023 23.172 1 95.06 108 ARG B C 1
ATOM 3317 O O . ARG B 1 108 ? -11.469 11.164 24.406 1 95.06 108 ARG B O 1
ATOM 3324 N N . GLY B 1 109 ? -10.32 10.93 22.516 1 95.19 109 GLY B N 1
ATOM 3325 C CA . GLY B 1 109 ? -8.984 11.047 23.094 1 95.19 109 GLY B CA 1
ATOM 3326 C C . GLY B 1 109 ? -7.887 10.602 22.156 1 95.19 109 GLY B C 1
ATOM 3327 O O . GLY B 1 109 ? -8.141 10.328 20.969 1 95.19 109 GLY B O 1
ATOM 3328 N N . PRO B 1 110 ? -6.648 10.633 22.656 1 96.62 110 PRO B N 1
ATOM 3329 C CA . PRO B 1 110 ? -5.531 10.227 21.797 1 96.62 110 PRO B CA 1
ATOM 3330 C C . PRO B 1 110 ? -5.441 8.711 21.609 1 96.62 110 PRO B C 1
ATOM 3332 O O . PRO B 1 110 ? -5.926 7.957 22.453 1 96.62 110 PRO B O 1
ATOM 3335 N N . PRO B 1 111 ? -4.82 8.281 20.516 1 97.88 111 PRO B N 1
ATOM 3336 C CA . PRO B 1 111 ? -4.496 6.859 20.406 1 97.88 111 PRO B CA 1
ATOM 3337 C C . PRO B 1 111 ? -3.432 6.414 21.406 1 97.88 111 PRO B C 1
ATOM 3339 O O . PRO B 1 111 ? -2.771 7.254 22.016 1 97.88 111 PRO B O 1
ATOM 3342 N N . PRO B 1 112 ? -3.291 5.055 21.594 1 98.12 112 PRO B N 1
ATOM 3343 C CA . PRO B 1 112 ? -2.137 4.598 22.359 1 98.12 112 PRO B CA 1
ATOM 3344 C C . PRO B 1 112 ? -0.811 5.129 21.812 1 98.12 112 PRO B C 1
ATOM 3346 O O . PRO B 1 112 ? -0.663 5.305 20.609 1 98.12 112 PRO B O 1
ATOM 3349 N N . TRP B 1 113 ? 0.155 5.316 22.641 1 98.38 113 TRP B N 1
ATOM 3350 C CA . TRP B 1 113 ? 1.378 6.051 22.328 1 98.38 113 TRP B CA 1
ATOM 3351 C C . TRP B 1 113 ? 2.113 5.418 21.156 1 98.38 113 TRP B C 1
ATOM 3353 O O . TRP B 1 113 ? 2.543 6.117 20.234 1 98.38 113 TRP B O 1
ATOM 3363 N N . PRO B 1 114 ? 2.26 4.062 21.078 1 98.62 114 PRO B N 1
ATOM 3364 C CA . PRO B 1 114 ? 2.945 3.49 19.922 1 98.62 114 PRO B CA 1
ATOM 3365 C C . PRO B 1 114 ? 2.277 3.863 18.594 1 98.62 114 PRO B C 1
ATOM 3367 O O . PRO B 1 114 ? 2.965 4.145 17.609 1 98.62 114 PRO B O 1
ATOM 3370 N N . LEU B 1 115 ? 0.948 3.865 18.625 1 98.69 115 LEU B N 1
ATOM 3371 C CA . LEU B 1 115 ? 0.216 4.238 17.422 1 98.69 115 LEU B CA 1
ATOM 3372 C C . LEU B 1 115 ? 0.351 5.73 17.141 1 98.69 115 LEU B C 1
ATOM 3374 O O . LEU B 1 115 ? 0.491 6.145 15.992 1 98.69 115 LEU B O 1
ATOM 3378 N N . THR B 1 116 ? 0.312 6.566 18.172 1 98.75 116 THR B N 1
ATOM 3379 C CA . THR B 1 116 ? 0.53 8 18.047 1 98.75 116 THR B CA 1
ATOM 3380 C C . THR B 1 116 ? 1.84 8.289 17.328 1 98.75 116 THR B C 1
ATOM 3382 O O . THR B 1 116 ? 1.866 9.062 16.359 1 98.75 116 THR B O 1
ATOM 3385 N N . PHE B 1 117 ? 2.865 7.617 17.734 1 98.88 117 PHE B N 1
ATOM 3386 C CA . PHE B 1 117 ? 4.191 7.879 17.188 1 98.88 117 PHE B CA 1
ATOM 3387 C C . PHE B 1 117 ? 4.312 7.309 15.781 1 98.88 117 PHE B C 1
ATOM 3389 O O . PHE B 1 117 ? 5.004 7.875 14.938 1 98.88 117 PHE B O 1
ATOM 3396 N N . ARG B 1 118 ? 3.66 6.215 15.516 1 98.75 118 ARG B N 1
ATOM 3397 C CA . ARG B 1 118 ? 3.652 5.691 14.148 1 98.75 118 ARG B CA 1
ATOM 3398 C C . ARG B 1 118 ? 2.975 6.668 13.195 1 98.75 118 ARG B C 1
ATOM 3400 O O . ARG B 1 118 ? 3.492 6.945 12.109 1 98.75 118 ARG B O 1
ATOM 3407 N N . LEU B 1 119 ? 1.81 7.129 13.633 1 98.88 119 LEU B N 1
ATOM 3408 C CA . LEU B 1 119 ? 1.089 8.086 12.797 1 98.88 119 LEU B CA 1
ATOM 3409 C C . LEU B 1 119 ? 1.931 9.328 12.547 1 98.88 119 LEU B C 1
ATOM 3411 O O . LEU B 1 119 ? 2.023 9.805 11.414 1 98.88 119 LEU B O 1
ATOM 3415 N N . ALA B 1 120 ? 2.559 9.828 13.602 1 98.94 120 ALA B N 1
ATOM 3416 C CA . ALA B 1 120 ? 3.43 11 13.469 1 98.94 120 ALA B CA 1
ATOM 3417 C C . ALA B 1 120 ? 4.512 10.758 12.414 1 98.94 120 ALA B C 1
ATOM 3419 O O . ALA B 1 120 ? 4.75 11.617 11.562 1 98.94 120 ALA B O 1
ATOM 3420 N N . HIS B 1 121 ? 5.102 9.625 12.469 1 98.94 121 HIS B N 1
ATOM 3421 C CA . HIS B 1 121 ? 6.215 9.289 11.586 1 98.94 121 HIS B CA 1
ATOM 3422 C C . HIS B 1 121 ? 5.738 9.062 10.156 1 98.94 121 HIS B C 1
ATOM 3424 O O . HIS B 1 121 ? 6.332 9.586 9.211 1 98.94 121 HIS B O 1
ATOM 3430 N N . GLU B 1 122 ? 4.664 8.32 9.984 1 98.81 122 GLU B N 1
ATOM 3431 C CA . GLU B 1 122 ? 4.188 7.969 8.648 1 98.81 122 GLU B CA 1
ATOM 3432 C C . GLU B 1 122 ? 3.656 9.195 7.91 1 98.81 122 GLU B C 1
ATOM 3434 O O . GLU B 1 122 ? 3.809 9.305 6.695 1 98.81 122 GLU B O 1
ATOM 3439 N N . VAL B 1 123 ? 3.055 10.117 8.633 1 98.94 123 VAL B N 1
ATOM 3440 C CA . VAL B 1 123 ? 2.637 11.375 8.016 1 98.94 123 VAL B CA 1
ATOM 3441 C C . VAL B 1 123 ? 3.863 12.148 7.535 1 98.94 123 VAL B C 1
ATOM 3443 O O . VAL B 1 123 ? 3.875 12.68 6.426 1 98.94 123 VAL B O 1
ATOM 3446 N N . ALA B 1 124 ? 4.867 12.188 8.391 1 98.88 124 ALA B N 1
ATOM 3447 C CA . ALA B 1 124 ? 6.098 12.875 8.008 1 98.88 124 ALA B CA 1
ATOM 3448 C C . ALA B 1 124 ? 6.719 12.242 6.766 1 98.88 124 ALA B C 1
ATOM 3450 O O . ALA B 1 124 ? 7.215 12.945 5.883 1 98.88 124 ALA B O 1
ATOM 3451 N N . LEU B 1 125 ? 6.715 10.961 6.684 1 98.69 125 LEU B N 1
ATOM 3452 C CA . LEU B 1 125 ? 7.246 10.258 5.523 1 98.69 125 LEU B CA 1
ATOM 3453 C C . LEU B 1 125 ? 6.48 10.641 4.258 1 98.69 125 LEU B C 1
ATOM 3455 O O . LEU B 1 125 ? 7.09 10.953 3.232 1 98.69 125 LEU B O 1
ATOM 3459 N N . GLY B 1 126 ? 5.145 10.609 4.352 1 98.44 126 GLY B N 1
ATOM 3460 C CA . GLY B 1 126 ? 4.32 10.992 3.213 1 98.44 126 GLY B CA 1
ATOM 3461 C C . GLY B 1 126 ? 4.555 12.422 2.76 1 98.44 126 GLY B C 1
ATOM 3462 O O . GLY B 1 126 ? 4.715 12.68 1.566 1 98.44 126 GLY B O 1
ATOM 3463 N N . MET B 1 127 ? 4.625 13.312 3.697 1 98.5 127 MET B N 1
ATOM 3464 C CA . MET B 1 127 ? 4.828 14.719 3.383 1 98.5 127 MET B CA 1
ATOM 3465 C C . MET B 1 127 ? 6.223 14.953 2.807 1 98.5 127 MET B C 1
ATOM 3467 O O . MET B 1 127 ? 6.391 15.742 1.878 1 98.5 127 MET B O 1
ATOM 3471 N N . ASN B 1 128 ? 7.188 14.305 3.416 1 98.19 128 ASN B N 1
ATOM 3472 C CA . ASN B 1 128 ? 8.539 14.383 2.873 1 98.19 128 ASN B CA 1
ATOM 3473 C C . ASN B 1 128 ? 8.578 13.953 1.408 1 98.19 128 ASN B C 1
ATOM 3475 O O . ASN B 1 128 ? 9.211 14.617 0.581 1 98.19 128 ASN B O 1
ATOM 3479 N N . PHE B 1 129 ? 7.91 12.914 1.091 1 96.69 129 PHE B N 1
ATOM 3480 C CA . PHE B 1 129 ? 7.883 12.398 -0.272 1 96.69 129 PHE B CA 1
ATOM 3481 C C . PHE B 1 129 ? 7.223 13.391 -1.217 1 96.69 129 PHE B C 1
ATOM 3483 O O . PHE B 1 129 ? 7.727 13.648 -2.312 1 96.69 129 PHE B O 1
ATOM 3490 N N . LEU B 1 130 ? 6.121 13.977 -0.815 1 96.25 130 LEU B N 1
ATOM 3491 C CA . LEU B 1 130 ? 5.477 15.016 -1.605 1 96.25 130 LEU B CA 1
ATOM 3492 C C . LEU B 1 130 ? 6.449 16.156 -1.903 1 96.25 130 LEU B C 1
ATOM 3494 O O . LEU B 1 130 ? 6.57 16.594 -3.051 1 96.25 130 LEU B O 1
ATOM 3498 N N . HIS B 1 131 ? 7.125 16.562 -0.904 1 96.5 131 HIS B N 1
ATOM 3499 C CA . HIS B 1 131 ? 8.008 17.719 -1.049 1 96.5 131 HIS B CA 1
ATOM 3500 C C . HIS B 1 131 ? 9.195 17.391 -1.95 1 96.5 131 HIS B C 1
ATOM 3502 O O . HIS B 1 131 ? 9.664 18.25 -2.701 1 96.5 131 HIS B O 1
ATOM 3508 N N . ILE B 1 132 ? 9.688 16.156 -1.846 1 93.56 132 ILE B N 1
ATOM 3509 C CA . ILE B 1 132 ? 10.758 15.711 -2.725 1 93.56 132 ILE B CA 1
ATOM 3510 C C . ILE B 1 132 ? 10.305 15.789 -4.18 1 93.56 132 ILE B C 1
ATOM 3512 O O . ILE B 1 132 ? 11.094 16.125 -5.066 1 93.56 132 ILE B O 1
ATOM 3516 N N . LYS B 1 133 ? 9.008 15.539 -4.438 1 91.81 133 LYS B N 1
ATOM 3517 C CA . LYS B 1 133 ? 8.438 15.594 -5.781 1 91.81 133 LYS B CA 1
ATOM 3518 C C . LYS B 1 133 ? 7.977 17.016 -6.121 1 91.81 133 LYS B C 1
ATOM 3520 O O . LYS B 1 133 ? 7.27 17.219 -7.109 1 91.81 133 LYS B O 1
ATOM 3525 N N . LYS B 1 134 ? 8.25 17.953 -5.203 1 92.62 134 LYS B N 1
ATOM 3526 C CA . LYS B 1 134 ? 7.953 19.375 -5.379 1 92.62 134 LYS B CA 1
ATOM 3527 C C . LYS B 1 134 ? 6.449 19.625 -5.367 1 92.62 134 LYS B C 1
ATOM 3529 O O . LYS B 1 134 ? 5.949 20.484 -6.094 1 92.62 134 LYS B O 1
ATOM 3534 N N . LEU B 1 135 ? 5.812 18.828 -4.652 1 93.38 135 LEU B N 1
ATOM 3535 C CA . LEU B 1 135 ? 4.383 19 -4.426 1 93.38 135 LEU B CA 1
ATOM 3536 C C . LEU B 1 135 ? 4.113 19.562 -3.031 1 93.38 135 LEU B C 1
ATOM 3538 O O . LEU B 1 135 ? 4.781 19.172 -2.068 1 93.38 135 LEU B O 1
ATOM 3542 N N . ILE B 1 136 ? 3.201 20.469 -2.969 1 94.19 136 ILE B N 1
ATOM 3543 C CA . ILE B 1 136 ? 2.77 21.047 -1.701 1 94.19 136 ILE B CA 1
ATOM 3544 C C . ILE B 1 136 ? 1.362 20.562 -1.363 1 94.19 136 ILE B C 1
ATOM 3546 O O . ILE B 1 136 ? 0.483 20.531 -2.229 1 94.19 136 ILE B O 1
ATOM 3550 N N . HIS B 1 137 ? 1.163 20.141 -0.141 1 95.31 137 HIS B N 1
ATOM 3551 C CA . HIS B 1 137 ? -0.157 19.656 0.26 1 95.31 137 HIS B CA 1
ATOM 3552 C C . HIS B 1 137 ? -1.143 20.812 0.39 1 95.31 137 HIS B C 1
ATOM 3554 O O . HIS B 1 137 ? -2.141 20.875 -0.333 1 95.31 137 HIS B O 1
ATOM 3560 N N . HIS B 1 138 ? -0.881 21.781 1.347 1 93.69 138 HIS B N 1
ATOM 3561 C CA . HIS B 1 138 ? -1.539 23.062 1.551 1 93.69 138 HIS B CA 1
ATOM 3562 C C . HIS B 1 138 ? -2.832 22.906 2.344 1 93.69 138 HIS B C 1
ATOM 3564 O O . HIS B 1 138 ? -3.605 23.859 2.48 1 93.69 138 HIS B O 1
ATOM 3570 N N . ASP B 1 139 ? -3.109 21.672 2.891 1 93.31 139 ASP B N 1
ATOM 3571 C CA . ASP B 1 139 ? -4.266 21.453 3.752 1 93.31 139 ASP B CA 1
ATOM 3572 C C . ASP B 1 139 ? -4.078 20.219 4.621 1 93.31 139 ASP B C 1
ATOM 3574 O O . ASP B 1 139 ? -4.977 19.375 4.73 1 93.31 139 ASP B O 1
ATOM 3578 N N . LEU B 1 140 ? -2.918 20.016 5.129 1 96.88 140 LEU B N 1
ATOM 3579 C CA . LEU B 1 140 ? -2.645 18.891 6.012 1 96.88 140 LEU B CA 1
ATOM 3580 C C . LEU B 1 140 ? -3.383 19.047 7.336 1 96.88 140 LEU B C 1
ATOM 3582 O O . LEU B 1 140 ? -3.209 20.047 8.039 1 96.88 140 LEU B O 1
ATOM 3586 N N . LYS B 1 141 ? -4.262 18.141 7.652 1 97 141 LYS B N 1
ATOM 3587 C CA . LYS B 1 141 ? -5.082 18.062 8.859 1 97 141 LYS B CA 1
ATOM 3588 C C . LYS B 1 141 ? -5.574 16.641 9.094 1 97 141 LYS B C 1
ATOM 3590 O O . LYS B 1 141 ? -5.445 15.781 8.219 1 97 141 LYS B O 1
ATOM 3595 N N . PRO B 1 142 ? -6.09 16.312 10.25 1 97.75 142 PRO B N 1
ATOM 3596 C CA . PRO B 1 142 ? -6.449 14.938 10.586 1 97.75 142 PRO B CA 1
ATOM 3597 C C . PRO B 1 142 ? -7.457 14.336 9.609 1 97.75 142 PRO B C 1
ATOM 3599 O O . PRO B 1 142 ? -7.402 13.133 9.32 1 97.75 142 PRO B O 1
ATOM 3602 N N . SER B 1 143 ? -8.367 15.125 9.016 1 95 143 SER B N 1
ATOM 3603 C CA . SER B 1 143 ? -9.391 14.609 8.125 1 95 143 SER B CA 1
ATOM 3604 C C . SER B 1 143 ? -8.805 14.234 6.766 1 95 143 SER B C 1
ATOM 3606 O O . SER B 1 143 ? -9.438 13.523 5.98 1 95 143 SER B O 1
ATOM 3608 N N . ASN B 1 144 ? -7.543 14.711 6.504 1 95.56 144 ASN B N 1
ATOM 3609 C CA . ASN B 1 144 ? -6.898 14.438 5.223 1 95.56 144 ASN B CA 1
ATOM 3610 C C . ASN B 1 144 ? -5.793 13.398 5.363 1 95.56 144 ASN B C 1
ATOM 3612 O O . ASN B 1 144 ? -4.945 13.258 4.477 1 95.56 144 ASN B O 1
ATOM 3616 N N . VAL B 1 145 ? -5.719 12.758 6.492 1 98.25 145 VAL B N 1
ATOM 3617 C CA . VAL B 1 145 ? -4.879 11.586 6.723 1 98.25 145 VAL B CA 1
ATOM 3618 C C . VAL B 1 145 ? -5.758 10.352 6.934 1 98.25 145 VAL B C 1
ATOM 3620 O O . VAL B 1 145 ? -6.363 10.188 7.996 1 98.25 145 VAL B O 1
ATOM 3623 N N . LEU B 1 146 ? -5.785 9.539 5.945 1 97.94 146 LEU B N 1
ATOM 3624 C CA . LEU B 1 146 ? -6.645 8.359 5.988 1 97.94 146 LEU B CA 1
ATOM 3625 C C . LEU B 1 146 ? -5.898 7.164 6.574 1 97.94 146 LEU B C 1
ATOM 3627 O O . LEU B 1 146 ? -4.676 7.199 6.707 1 97.94 146 LEU B O 1
ATOM 3631 N N . LEU B 1 147 ? -6.695 6.145 6.996 1 98.06 147 LEU B N 1
ATOM 3632 C CA . LEU B 1 147 ? -6.105 5.02 7.715 1 98.06 147 LEU B CA 1
ATOM 3633 C C . LEU B 1 147 ? -6.406 3.705 7.008 1 98.06 147 LEU B C 1
ATOM 3635 O O . LEU B 1 147 ? -7.551 3.453 6.621 1 98.06 147 LEU B O 1
ATOM 3639 N N . SER B 1 148 ? -5.355 2.908 6.875 1 96.5 148 SER B N 1
ATOM 3640 C CA . SER B 1 148 ? -5.527 1.562 6.332 1 96.5 148 SER B CA 1
ATOM 3641 C C . SER B 1 148 ? -6.219 0.648 7.34 1 96.5 148 SER B C 1
ATOM 3643 O O . SER B 1 148 ? -6.527 1.066 8.453 1 96.5 148 SER B O 1
ATOM 3645 N N . ASP B 1 149 ? -6.406 -0.614 6.934 1 93.5 149 ASP B N 1
ATOM 3646 C CA . ASP B 1 149 ? -7.047 -1.604 7.797 1 93.5 149 ASP B CA 1
ATOM 3647 C C . ASP B 1 149 ? -6.223 -1.848 9.062 1 93.5 149 ASP B C 1
ATOM 3649 O O . ASP B 1 149 ? -6.777 -2.17 10.109 1 93.5 149 ASP B O 1
ATOM 3653 N N . GLU B 1 150 ? -4.906 -1.636 8.945 1 95.5 150 GLU B N 1
ATOM 3654 C CA . GLU B 1 150 ? -4.016 -1.824 10.086 1 95.5 150 GLU B CA 1
ATOM 3655 C C . GLU B 1 150 ? -3.586 -0.484 10.68 1 95.5 150 GLU B C 1
ATOM 3657 O O . GLU B 1 150 ? -2.57 -0.405 11.375 1 95.5 150 GLU B O 1
ATOM 3662 N N . LEU B 1 151 ? -4.258 0.625 10.258 1 97.56 151 LEU B N 1
ATOM 3663 C CA . LEU B 1 151 ? -4.156 1.96 10.836 1 97.56 151 LEU B CA 1
ATOM 3664 C C . LEU B 1 151 ? -2.842 2.625 10.445 1 97.56 151 LEU B C 1
ATOM 3666 O O . LEU B 1 151 ? -2.277 3.404 11.219 1 97.56 151 LEU B O 1
ATOM 3670 N N . HIS B 1 152 ? -2.303 2.223 9.297 1 98.19 152 HIS B N 1
ATOM 3671 C CA . HIS B 1 152 ? -1.243 3.025 8.695 1 98.19 152 HIS B CA 1
ATOM 3672 C C . HIS B 1 152 ? -1.796 4.328 8.125 1 98.19 152 HIS B C 1
ATOM 3674 O O . HIS B 1 152 ? -2.887 4.344 7.551 1 98.19 152 HIS B O 1
ATOM 3680 N N . ALA B 1 153 ? -1.036 5.348 8.164 1 98.62 153 ALA B N 1
ATOM 3681 C CA . ALA B 1 153 ? -1.451 6.66 7.688 1 98.62 153 ALA B CA 1
ATOM 3682 C C . ALA B 1 153 ? -1.176 6.812 6.191 1 98.62 153 ALA B C 1
ATOM 3684 O O . ALA B 1 153 ? -0.123 6.395 5.703 1 98.62 153 ALA B O 1
ATOM 3685 N N . LYS B 1 154 ? -2.105 7.398 5.457 1 98.25 154 LYS B N 1
ATOM 3686 C CA . LYS B 1 154 ? -1.931 7.797 4.062 1 98.25 154 LYS B CA 1
ATOM 3687 C C . LYS B 1 154 ? -2.416 9.227 3.834 1 98.25 154 LYS B C 1
ATOM 3689 O O . LYS B 1 154 ? -3.537 9.57 4.211 1 98.25 154 LYS B O 1
ATOM 3694 N N . ILE B 1 155 ? -1.566 10.008 3.236 1 98 155 ILE B N 1
ATOM 3695 C CA . ILE B 1 155 ? -1.884 11.406 2.943 1 98 155 ILE B CA 1
ATOM 3696 C C . ILE B 1 155 ? -2.904 11.477 1.811 1 98 155 ILE B C 1
ATOM 3698 O O . ILE B 1 155 ? -2.75 10.805 0.785 1 98 155 ILE B O 1
ATOM 3702 N N . ALA B 1 156 ? -3.93 12.203 1.999 1 95.12 156 ALA B N 1
ATOM 3703 C CA . ALA B 1 156 ? -4.973 12.367 0.989 1 95.12 156 ALA B CA 1
ATOM 3704 C C . ALA B 1 156 ? -5.25 13.844 0.72 1 95.12 156 ALA B C 1
ATOM 3706 O O . ALA B 1 156 ? -4.789 14.719 1.461 1 95.12 156 ALA B O 1
ATOM 3707 N N . ASP B 1 157 ? -5.836 14.172 -0.449 1 90.81 157 ASP B N 1
ATOM 3708 C CA . ASP B 1 157 ? -6.406 15.469 -0.813 1 90.81 157 ASP B CA 1
ATOM 3709 C C . ASP B 1 157 ? -5.328 16.547 -0.861 1 90.81 157 ASP B C 1
ATOM 3711 O O . ASP B 1 157 ? -5.543 17.672 -0.392 1 90.81 157 ASP B O 1
ATOM 3715 N N . PHE B 1 158 ? -4.215 16.188 -1.373 1 89.38 158 PHE B N 1
ATOM 3716 C CA . PHE B 1 158 ? -3.184 17.203 -1.542 1 89.38 158 PHE B CA 1
ATOM 3717 C C . PHE B 1 158 ? -3.34 17.922 -2.881 1 89.38 158 PHE B C 1
ATOM 3719 O O . PHE B 1 158 ? -3.834 17.328 -3.846 1 89.38 158 PHE B O 1
ATOM 3726 N N . GLY B 1 159 ? -2.941 19.156 -2.941 1 76.69 159 GLY B N 1
ATOM 3727 C CA . GLY B 1 159 ? -2.889 19.922 -4.168 1 76.69 159 GLY B CA 1
ATOM 3728 C C . GLY B 1 159 ? -4.238 20.484 -4.582 1 76.69 159 GLY B C 1
ATOM 3729 O O . GLY B 1 159 ? -4.371 21.062 -5.66 1 76.69 159 GLY B O 1
ATOM 3730 N N . LEU B 1 160 ? -5.234 20.281 -3.766 1 70.5 160 LEU B N 1
ATOM 3731 C CA . LEU B 1 160 ? -6.578 20.703 -4.145 1 70.5 160 LEU B CA 1
ATOM 3732 C C . LEU B 1 160 ? -6.84 22.141 -3.701 1 70.5 160 LEU B C 1
ATOM 3734 O O . LEU B 1 160 ? -7.691 22.828 -4.27 1 70.5 160 LEU B O 1
ATOM 3738 N N . SER B 1 161 ? -6.227 22.531 -2.609 1 59.09 161 SER B N 1
ATOM 3739 C CA . SER B 1 161 ? -6.488 23.859 -2.051 1 59.09 161 SER B CA 1
ATOM 3740 C C . SER B 1 161 ? -5.953 24.953 -2.961 1 59.09 161 SER B C 1
ATOM 3742 O O . SER B 1 161 ? -6.422 26.094 -2.904 1 59.09 161 SER B O 1
ATOM 3744 N N . ARG B 1 162 ? -4.902 24.75 -3.688 1 55.25 162 ARG B N 1
ATOM 3745 C CA . ARG B 1 162 ? -4.395 25.797 -4.566 1 55.25 162 ARG B CA 1
ATOM 3746 C C . ARG B 1 162 ? -5.445 26.203 -5.59 1 55.25 162 ARG B C 1
ATOM 3748 O O . ARG B 1 162 ? -5.426 27.344 -6.086 1 55.25 162 ARG B O 1
ATOM 3755 N N . VAL B 1 163 ? -6.301 25.219 -5.742 1 46 163 VAL B N 1
ATOM 3756 C CA . VAL B 1 163 ? -7.32 25.562 -6.73 1 46 163 VAL B CA 1
ATOM 3757 C C . VAL B 1 163 ? -8.32 26.547 -6.125 1 46 163 VAL B C 1
ATOM 3759 O O . VAL B 1 163 ? -8.859 27.406 -6.828 1 46 163 VAL B O 1
ATOM 3762 N N . SER B 1 164 ? -8.398 26.422 -4.766 1 42.12 164 SER B N 1
ATOM 3763 C CA . SER B 1 164 ? -9.414 27.266 -4.141 1 42.12 164 SER B CA 1
ATOM 3764 C C . SER B 1 164 ? -8.969 28.719 -4.059 1 42.12 164 SER B C 1
ATOM 3766 O O . SER B 1 164 ? -9.797 29.625 -3.965 1 42.12 164 SER B O 1
ATOM 3768 N N . THR B 1 165 ? -7.672 28.953 -3.84 1 39.47 165 THR B N 1
ATOM 3769 C CA . THR B 1 165 ? -7.348 30.375 -3.674 1 39.47 165 THR B CA 1
ATOM 3770 C C . THR B 1 165 ? -7.695 31.156 -4.934 1 39.47 165 THR B C 1
ATOM 3772 O O . THR B 1 165 ? -8.008 32.344 -4.863 1 39.47 165 THR B O 1
ATOM 3775 N N . SER B 1 166 ? -7.488 30.516 -6.043 1 37.34 166 SER B N 1
ATOM 3776 C CA . SER B 1 166 ? -7.988 31.375 -7.105 1 37.34 166 SER B CA 1
ATOM 3777 C C . SER B 1 166 ? -9.492 31.609 -6.965 1 37.34 166 SER B C 1
ATOM 3779 O O . SER B 1 166 ? -10.008 32.625 -7.426 1 37.34 166 SER B O 1
ATOM 3781 N N . ALA B 1 167 ? -10.148 30.578 -6.422 1 36.22 167 ALA B N 1
ATOM 3782 C CA . ALA B 1 167 ? -11.586 30.781 -6.277 1 36.22 167 ALA B CA 1
ATOM 3783 C C . ALA B 1 167 ? -11.898 31.578 -5.012 1 36.22 167 ALA B C 1
ATOM 3785 O O . ALA B 1 167 ? -13.047 31.969 -4.789 1 36.22 167 ALA B O 1
ATOM 3786 N N . LEU B 1 168 ? -11 31.516 -4.039 1 36.31 168 LEU B N 1
ATOM 3787 C CA . LEU B 1 168 ? -11.258 32.312 -2.838 1 36.31 168 LEU B CA 1
ATOM 3788 C C . LEU B 1 168 ? -11.266 33.812 -3.156 1 36.31 168 LEU B C 1
ATOM 3790 O O . LEU B 1 168 ? -11.703 34.625 -2.338 1 36.31 168 LEU B O 1
ATOM 3794 N N . ASN B 1 169 ? -10.508 34.281 -4.066 1 34.81 169 ASN B N 1
ATOM 3795 C CA . ASN B 1 169 ? -10.609 35.719 -4.242 1 34.81 169 ASN B CA 1
ATOM 3796 C C . ASN B 1 169 ? -12.047 36.156 -4.527 1 34.81 169 ASN B C 1
ATOM 3798 O O . ASN B 1 169 ? -12.367 37.344 -4.465 1 34.81 169 ASN B O 1
ATOM 3802 N N . SER B 1 170 ? -12.812 35.469 -5.32 1 34.06 170 SER B N 1
ATOM 3803 C CA . SER B 1 170 ? -14.086 36.125 -5.609 1 34.06 170 SER B CA 1
ATOM 3804 C C . SER B 1 170 ? -15 36.125 -4.387 1 34.06 170 SER B C 1
ATOM 3806 O O . SER B 1 170 ? -15.68 37.125 -4.121 1 34.06 170 SER B O 1
ATOM 3808 N N . ASN B 1 171 ? -15.914 35.156 -3.938 1 33.09 171 ASN B N 1
ATOM 3809 C CA . ASN B 1 171 ? -16.969 35.281 -2.943 1 33.09 171 ASN B CA 1
ATOM 3810 C C . ASN B 1 171 ? -16.469 34.969 -1.539 1 33.09 171 ASN B C 1
ATOM 3812 O O . ASN B 1 171 ? -16.297 33.812 -1.178 1 33.09 171 ASN B O 1
ATOM 3816 N N . ARG B 1 172 ? -15.711 35.812 -0.776 1 36.88 172 ARG B N 1
ATOM 3817 C CA . ARG B 1 172 ? -15.258 35.906 0.606 1 36.88 172 ARG B CA 1
ATOM 3818 C C . ARG B 1 172 ? -16.266 35.25 1.559 1 36.88 172 ARG B C 1
ATOM 3820 O O . ARG B 1 172 ? -15.883 34.75 2.617 1 36.88 172 ARG B O 1
ATOM 3827 N N . GLU B 1 173 ? -17.547 35.781 1.497 1 35.84 173 GLU B N 1
ATOM 3828 C CA . GLU B 1 173 ? -18.594 35.531 2.486 1 35.84 173 GLU B CA 1
ATOM 3829 C C . GLU B 1 173 ? -18.797 34.062 2.74 1 35.84 173 GLU B C 1
ATOM 3831 O O . GLU B 1 173 ? -19 33.625 3.883 1 35.84 173 GLU B O 1
ATOM 3836 N N . THR B 1 174 ? -19.453 33.438 1.726 1 32.69 174 THR B N 1
ATOM 3837 C CA . THR B 1 174 ? -20 32.094 1.874 1 32.69 174 THR B CA 1
ATOM 3838 C C . THR B 1 174 ? -18.891 31.047 1.848 1 32.69 174 THR B C 1
ATOM 3840 O O . THR B 1 174 ? -19.156 29.859 1.651 1 32.69 174 THR B O 1
ATOM 3843 N N . THR B 1 175 ? -17.672 31.406 1.401 1 34.5 175 THR B N 1
ATOM 3844 C CA . THR B 1 175 ? -16.703 30.312 1.388 1 34.5 175 THR B CA 1
ATOM 3845 C C . THR B 1 175 ? -16.578 29.703 2.777 1 34.5 175 THR B C 1
ATOM 3847 O O . THR B 1 175 ? -16.031 30.328 3.691 1 34.5 175 THR B O 1
ATOM 3850 N N . GLY B 1 176 ? -17.578 29.469 3.42 1 35.72 176 GLY B N 1
ATOM 3851 C CA . GLY B 1 176 ? -17.484 28.531 4.531 1 35.72 176 GLY B CA 1
ATOM 3852 C C . GLY B 1 176 ? -16.172 27.781 4.559 1 35.72 176 GLY B C 1
ATOM 3853 O O . GLY B 1 176 ? -15.867 27.016 3.643 1 35.72 176 GLY B O 1
ATOM 3854 N N . VAL B 1 177 ? -14.984 28.547 4.742 1 44.09 177 VAL B N 1
ATOM 3855 C CA . VAL B 1 177 ? -13.773 27.797 5.062 1 44.09 177 VAL B CA 1
ATOM 3856 C C . VAL B 1 177 ? -14.148 26.406 5.594 1 44.09 177 VAL B C 1
ATOM 3858 O O . VAL B 1 177 ? -14.617 26.281 6.727 1 44.09 177 VAL B O 1
ATOM 3861 N N . ASP B 1 178 ? -14.781 25.672 5.004 1 49 178 ASP B N 1
ATOM 3862 C CA . ASP B 1 178 ? -15.32 24.328 5.199 1 49 178 ASP B CA 1
ATOM 3863 C C . ASP B 1 178 ? -14.234 23.375 5.676 1 49 178 ASP B C 1
ATOM 3865 O O . ASP B 1 178 ? -13.07 23.5 5.305 1 49 178 ASP B O 1
ATOM 3869 N N . GLY B 1 179 ? -14.398 22.828 6.84 1 63 179 GLY B N 1
ATOM 3870 C CA . GLY B 1 179 ? -13.914 21.562 7.363 1 63 179 GLY B CA 1
ATOM 3871 C C . GLY B 1 179 ? -12.797 21.719 8.375 1 63 179 GLY B C 1
ATOM 3872 O O . GLY B 1 179 ? -12.062 20.766 8.664 1 63 179 GLY B O 1
ATOM 3873 N N . GLY B 1 180 ? -12.555 23.141 8.906 1 81.94 180 GLY B N 1
ATOM 3874 C CA . GLY B 1 180 ? -11.609 23.297 10.008 1 81.94 180 GLY B CA 1
ATOM 3875 C C . GLY B 1 180 ? -10.18 23.469 9.539 1 81.94 180 GLY B C 1
ATOM 3876 O O . GLY B 1 180 ? -9.25 23.406 10.352 1 81.94 180 GLY B O 1
ATOM 3877 N N . SER B 1 181 ? -9.977 23.859 8.211 1 89.31 181 SER B N 1
ATOM 3878 C CA . SER B 1 181 ? -8.633 23.953 7.648 1 89.31 181 SER B CA 1
ATOM 3879 C C . SER B 1 181 ? -7.887 25.156 8.211 1 89.31 181 SER B C 1
ATOM 3881 O O . SER B 1 181 ? -6.672 25.094 8.414 1 89.31 181 SER B O 1
ATOM 3883 N N . TYR B 1 182 ? -8.641 26.266 8.508 1 91.44 182 TYR B N 1
ATOM 3884 C CA . TYR B 1 182 ? -8.023 27.5 8.977 1 91.44 182 TYR B CA 1
ATOM 3885 C C . TYR B 1 182 ? -7.293 27.297 10.297 1 91.44 182 TYR B C 1
ATOM 3887 O O . TYR B 1 182 ? -6.363 28.031 10.625 1 91.44 182 TYR B O 1
ATOM 3895 N N . LYS B 1 183 ? -7.676 26.266 10.992 1 95.12 183 LYS B N 1
ATOM 3896 C CA . LYS B 1 183 ? -7.07 25.984 12.289 1 95.12 183 LYS B CA 1
ATOM 3897 C C . LYS B 1 183 ? -5.656 25.438 12.133 1 95.12 183 LYS B C 1
ATOM 3899 O O . LYS B 1 183 ? -4.887 25.391 13.094 1 95.12 183 LYS B O 1
ATOM 3904 N N . TYR B 1 184 ? -5.309 25.031 10.938 1 95.81 184 TYR B N 1
ATOM 3905 C CA . TYR B 1 184 ? -4.02 24.406 10.672 1 95.81 184 TYR B CA 1
ATOM 3906 C C . TYR B 1 184 ? -3.145 25.297 9.797 1 95.81 184 TYR B C 1
ATOM 3908 O O . TYR B 1 184 ? -2.055 24.891 9.383 1 95.81 184 TYR B O 1
ATOM 3916 N N . MET B 1 185 ? -3.547 26.547 9.547 1 94.94 185 MET B N 1
ATOM 3917 C CA . MET B 1 185 ? -2.838 27.469 8.672 1 94.94 185 MET B CA 1
ATOM 3918 C C . MET B 1 185 ? -1.777 28.25 9.453 1 94.94 185 MET B C 1
ATOM 3920 O O . MET B 1 185 ? -2.004 28.641 10.594 1 94.94 185 MET B O 1
ATOM 3924 N N . PRO B 1 186 ? -0.717 28.484 8.789 1 96.44 186 PRO B N 1
ATOM 3925 C CA . PRO B 1 186 ? 0.34 29.281 9.43 1 96.44 186 PRO B CA 1
ATOM 3926 C C . PRO B 1 186 ? 0.019 30.766 9.461 1 96.44 186 PRO B C 1
ATOM 3928 O O . PRO B 1 186 ? -0.84 31.234 8.711 1 96.44 186 PRO B O 1
ATOM 3931 N N . PRO B 1 187 ? 0.679 31.516 10.328 1 96.06 187 PRO B N 1
ATOM 3932 C CA . PRO B 1 187 ? 0.408 32.938 10.477 1 96.06 187 PRO B CA 1
ATOM 3933 C C . PRO B 1 187 ? 0.51 33.719 9.164 1 96.06 187 PRO B C 1
ATOM 3935 O O . PRO B 1 187 ? -0.33 34.562 8.875 1 96.06 187 PRO B O 1
ATOM 3938 N N . GLU B 1 188 ? 1.525 33.406 8.289 1 94.75 188 GLU B N 1
ATOM 3939 C CA . GLU B 1 188 ? 1.766 34.188 7.07 1 94.75 188 GLU B CA 1
ATOM 3940 C C . GLU B 1 188 ? 0.655 33.938 6.047 1 94.75 188 GLU B C 1
ATOM 3942 O O . GLU B 1 188 ? 0.482 34.75 5.121 1 94.75 188 GLU B O 1
ATOM 3947 N N . ALA B 1 189 ? -0.097 32.875 6.184 1 92.69 189 ALA B N 1
ATOM 3948 C CA . ALA B 1 189 ? -1.139 32.531 5.215 1 92.69 189 ALA B CA 1
ATOM 3949 C C . ALA B 1 189 ? -2.342 33.469 5.363 1 92.69 189 ALA B C 1
ATOM 3951 O O . ALA B 1 189 ? -3.215 33.5 4.492 1 92.69 189 ALA B O 1
ATOM 3952 N N . PHE B 1 190 ? -2.469 34.219 6.488 1 91.06 190 PHE B N 1
ATOM 3953 C CA . PHE B 1 190 ? -3.582 35.125 6.734 1 91.06 190 PHE B CA 1
ATOM 3954 C C . PHE B 1 190 ? -3.291 36.5 6.16 1 91.06 190 PHE B C 1
ATOM 3956 O O . PHE B 1 190 ? -4.145 37.375 6.199 1 91.06 190 PHE B O 1
ATOM 3963 N N . GLU B 1 191 ? -2.094 36.594 5.582 1 89.31 191 GLU B N 1
ATOM 3964 C CA . GLU B 1 191 ? -1.725 37.844 4.938 1 89.31 191 GLU B CA 1
ATOM 3965 C C . GLU B 1 191 ? -2.227 37.906 3.496 1 89.31 191 GLU B C 1
ATOM 3967 O O . GLU B 1 191 ? -2.242 36.875 2.805 1 89.31 191 GLU B O 1
ATOM 3972 N N . ALA B 1 192 ? -2.473 39.031 3.029 1 81.25 192 ALA B N 1
ATOM 3973 C CA . ALA B 1 192 ? -3.039 39.219 1.697 1 81.25 192 ALA B CA 1
ATOM 3974 C C . ALA B 1 192 ? -2.029 38.844 0.614 1 81.25 192 ALA B C 1
ATOM 3976 O O . ALA B 1 192 ? -2.4 38.344 -0.442 1 81.25 192 ALA B O 1
ATOM 3977 N N . SER B 1 193 ? -0.804 39 0.753 1 82.62 193 SER B N 1
ATOM 3978 C CA . SER B 1 193 ? 0.229 38.812 -0.257 1 82.62 193 SER B CA 1
ATOM 3979 C C . SER B 1 193 ? 0.862 37.438 -0.134 1 82.62 193 SER B C 1
ATOM 3981 O O . SER B 1 193 ? 1.862 37.125 -0.792 1 82.62 193 SER B O 1
ATOM 3983 N N . TYR B 1 194 ? 0.201 36.594 0.481 1 82.44 194 TYR B N 1
ATOM 3984 C CA . TYR B 1 194 ? 0.827 35.312 0.784 1 82.44 194 TYR B CA 1
ATOM 3985 C C . TYR B 1 194 ? 0.863 34.406 -0.45 1 82.44 194 TYR B C 1
ATOM 3987 O O . TYR B 1 194 ? -0.13 34.312 -1.174 1 82.44 194 TYR B O 1
ATOM 3995 N N . LYS B 1 195 ? 2.131 33.781 -0.64 1 81.19 195 LYS B N 1
ATOM 3996 C CA . LYS B 1 195 ? 2.305 32.75 -1.65 1 81.19 195 LYS B CA 1
ATOM 3997 C C . LYS B 1 195 ? 2.562 31.391 -1.004 1 81.19 195 LYS B C 1
ATOM 3999 O O . LYS B 1 195 ? 3.443 31.266 -0.151 1 81.19 195 LYS B O 1
ATOM 4004 N N . PRO B 1 196 ? 1.822 30.484 -1.44 1 78.19 196 PRO B N 1
ATOM 4005 C CA . PRO B 1 196 ? 1.984 29.156 -0.851 1 78.19 196 PRO B CA 1
ATOM 4006 C C . PRO B 1 196 ? 3.398 28.609 -1.018 1 78.19 196 PRO B C 1
ATOM 4008 O O . PRO B 1 196 ? 4.016 28.781 -2.072 1 78.19 196 PRO B O 1
ATOM 4011 N N . CYS B 1 197 ? 3.9 28.047 0.111 1 86.75 197 CYS B N 1
ATOM 4012 C CA . CYS B 1 197 ? 5.211 27.406 0.068 1 86.75 197 CYS B CA 1
ATOM 4013 C C . CYS B 1 197 ? 5.246 26.188 0.964 1 86.75 197 CYS B C 1
ATOM 4015 O O . CYS B 1 197 ? 4.277 25.891 1.666 1 86.75 197 CYS B O 1
ATOM 4017 N N . ARG B 1 198 ? 6.297 25.484 0.925 1 92.06 198 ARG B N 1
ATOM 4018 C CA . ARG B 1 198 ? 6.465 24.219 1.621 1 92.06 198 ARG B CA 1
ATOM 4019 C C . ARG B 1 198 ? 6.395 24.406 3.133 1 92.06 198 ARG B C 1
ATOM 4021 O O . ARG B 1 198 ? 6 23.484 3.859 1 92.06 198 ARG B O 1
ATOM 4028 N N . ALA B 1 199 ? 6.742 25.578 3.568 1 96.38 199 ALA B N 1
ATOM 4029 C CA . ALA B 1 199 ? 6.746 25.859 5.004 1 96.38 199 ALA B CA 1
ATOM 4030 C C . ALA B 1 199 ? 5.336 25.797 5.578 1 96.38 199 ALA B C 1
ATOM 4032 O O . ALA B 1 199 ? 5.156 25.594 6.777 1 96.38 199 ALA B O 1
ATOM 4033 N N . PHE B 1 200 ? 4.316 26.047 4.762 1 96.12 200 PHE B N 1
ATOM 4034 C CA . PHE B 1 200 ? 2.916 25.906 5.152 1 96.12 200 PHE B CA 1
ATOM 4035 C C . PHE B 1 200 ? 2.635 24.516 5.691 1 96.12 200 PHE B C 1
ATOM 4037 O O . PHE B 1 200 ? 2.084 24.359 6.785 1 96.12 200 PHE B O 1
ATOM 4044 N N . ASP B 1 201 ? 3.094 23.547 4.926 1 98 201 ASP B N 1
ATOM 4045 C CA . ASP B 1 201 ? 2.871 22.156 5.285 1 98 201 ASP B CA 1
ATOM 4046 C C . ASP B 1 201 ? 3.568 21.797 6.598 1 98 201 ASP B C 1
ATOM 4048 O O . ASP B 1 201 ? 3.045 21.016 7.395 1 98 201 ASP B O 1
ATOM 4052 N N . ARG B 1 202 ? 4.727 22.391 6.805 1 98.75 202 ARG B N 1
ATOM 4053 C CA . ARG B 1 202 ? 5.5 22.109 8.016 1 98.75 202 ARG B CA 1
ATOM 4054 C C . ARG B 1 202 ? 4.789 22.656 9.25 1 98.75 202 ARG B C 1
ATOM 4056 O O . ARG B 1 202 ? 4.77 22 10.297 1 98.75 202 ARG B O 1
ATOM 4063 N N . TYR B 1 203 ? 4.199 23.797 9.086 1 98.5 203 TYR B N 1
ATOM 4064 C CA . TYR B 1 203 ? 3.385 24.359 10.156 1 98.5 203 TYR B CA 1
ATOM 4065 C C . TYR B 1 203 ? 2.189 23.469 10.461 1 98.5 203 TYR B C 1
ATOM 4067 O O . TYR B 1 203 ? 1.96 23.094 11.609 1 98.5 203 TYR B O 1
ATOM 4075 N N . SER B 1 204 ? 1.432 23.141 9.422 1 98.12 204 SER B N 1
ATOM 4076 C CA . SER B 1 204 ? 0.245 22.297 9.57 1 98.12 204 SER B CA 1
ATOM 4077 C C . SER B 1 204 ? 0.584 20.969 10.242 1 98.12 204 SER B C 1
ATOM 4079 O O . SER B 1 204 ? -0.21 20.453 11.023 1 98.12 204 SER B O 1
ATOM 4081 N N . TYR B 1 205 ? 1.785 20.484 9.93 1 98.88 205 TYR B N 1
ATOM 4082 C CA . TYR B 1 205 ? 2.236 19.234 10.539 1 98.88 205 TYR B CA 1
ATOM 4083 C C . TYR B 1 205 ? 2.395 19.391 12.047 1 98.88 205 TYR B C 1
ATOM 4085 O O . TYR B 1 205 ? 1.991 18.516 12.812 1 98.88 205 TYR B O 1
ATOM 4093 N N . GLY B 1 206 ? 2.969 20.453 12.492 1 98.88 206 GLY B N 1
ATOM 4094 C CA . GLY B 1 206 ? 3.086 20.703 13.914 1 98.88 206 GLY B CA 1
ATOM 4095 C C . GLY B 1 206 ? 1.749 20.719 14.633 1 98.88 206 GLY B C 1
ATOM 4096 O O . GLY B 1 206 ? 1.607 20.109 15.703 1 98.88 206 GLY B O 1
ATOM 4097 N N . ILE B 1 207 ? 0.763 21.359 14.016 1 98.62 207 ILE B N 1
ATOM 4098 C CA . ILE B 1 207 ? -0.569 21.438 14.602 1 98.62 207 ILE B CA 1
ATOM 4099 C C . ILE B 1 207 ? -1.22 20.047 14.586 1 98.62 207 ILE B C 1
ATOM 4101 O O . ILE B 1 207 ? -1.864 19.656 15.555 1 98.62 207 ILE B O 1
ATOM 4105 N N . LEU B 1 208 ? -1.057 19.312 13.523 1 98.75 208 LEU B N 1
ATOM 4106 C CA . LEU B 1 208 ? -1.571 17.953 13.414 1 98.75 208 LEU B CA 1
ATOM 4107 C C . LEU B 1 208 ? -0.993 17.062 14.516 1 98.75 208 LEU B C 1
ATOM 4109 O O . LEU B 1 208 ? -1.712 16.25 15.109 1 98.75 208 LEU B O 1
ATOM 4113 N N . LEU B 1 209 ? 0.329 17.203 14.758 1 98.81 209 LEU B N 1
ATOM 4114 C CA . LEU B 1 209 ? 0.955 16.438 15.836 1 98.81 209 LEU B CA 1
ATOM 4115 C C . LEU B 1 209 ? 0.251 16.688 17.156 1 98.81 209 LEU B C 1
ATOM 4117 O O . LEU B 1 209 ? -0.004 15.758 17.922 1 98.81 209 LEU B O 1
ATOM 4121 N N . TRP B 1 210 ? -0.046 17.938 17.406 1 98.75 210 TRP B N 1
ATOM 4122 C CA . TRP B 1 210 ? -0.742 18.297 18.641 1 98.75 210 TRP B CA 1
ATOM 4123 C C . TRP B 1 210 ? -2.084 17.578 18.719 1 98.75 210 TRP B C 1
ATOM 4125 O O . TRP B 1 210 ? -2.432 17.016 19.766 1 98.75 210 TRP B O 1
ATOM 4135 N N . SER B 1 211 ? -2.801 17.562 17.656 1 98.25 211 SER B N 1
ATOM 4136 C CA . SER B 1 211 ? -4.105 16.906 17.625 1 98.25 211 SER B CA 1
ATOM 4137 C C . SER B 1 211 ? -3.98 15.414 17.891 1 98.25 211 SER B C 1
ATOM 4139 O O . SER B 1 211 ? -4.773 14.844 18.641 1 98.25 211 SER B O 1
ATOM 4141 N N . ILE B 1 212 ? -2.973 14.773 17.297 1 98.56 212 ILE B N 1
ATOM 4142 C CA . ILE B 1 212 ? -2.779 13.336 17.453 1 98.56 212 ILE B CA 1
ATOM 4143 C C . ILE B 1 212 ? -2.385 13.023 18.906 1 98.56 212 ILE B C 1
ATOM 4145 O O . ILE B 1 212 ? -2.885 12.062 19.5 1 98.56 212 ILE B O 1
ATOM 4149 N N . VAL B 1 213 ? -1.548 13.859 19.484 1 98.5 213 VAL B N 1
ATOM 4150 C CA . VAL B 1 213 ? -0.995 13.633 20.828 1 98.5 213 VAL B CA 1
ATOM 4151 C C . VAL B 1 213 ? -2.076 13.859 21.875 1 98.5 213 VAL B C 1
ATOM 4153 O O . VAL B 1 213 ? -2.127 13.156 22.891 1 98.5 213 VAL B O 1
ATOM 4156 N N . THR B 1 214 ? -3.008 14.859 21.609 1 97.81 214 THR B N 1
ATOM 4157 C CA . THR B 1 214 ? -3.969 15.234 22.641 1 97.81 214 THR B CA 1
ATOM 4158 C C . THR B 1 214 ? -5.324 14.578 22.375 1 97.81 214 THR B C 1
ATOM 4160 O O . THR B 1 214 ? -6.133 14.438 23.297 1 97.81 214 THR B O 1
ATOM 4163 N N . GLY B 1 215 ? -5.543 14.234 21.062 1 97.31 215 GLY B N 1
ATOM 4164 C CA . GLY B 1 215 ? -6.855 13.742 20.672 1 97.31 215 GLY B CA 1
ATOM 4165 C C . GLY B 1 215 ? -7.898 14.836 20.578 1 97.31 215 GLY B C 1
ATOM 4166 O O . GLY B 1 215 ? -9.102 14.562 20.609 1 97.31 215 GLY B O 1
ATOM 4167 N N . LYS B 1 216 ? -7.438 16.109 20.438 1 95.94 216 LYS B N 1
ATOM 4168 C CA . LYS B 1 216 ? -8.344 17.25 20.484 1 95.94 216 LYS B CA 1
ATOM 4169 C C . LYS B 1 216 ? -8.25 18.078 19.203 1 95.94 216 LYS B C 1
ATOM 4171 O O . LYS B 1 216 ? -7.309 17.922 18.422 1 95.94 216 LYS B O 1
ATOM 4176 N N . ASP B 1 217 ? -9.25 18.906 18.969 1 94.44 217 ASP B N 1
ATOM 4177 C CA . ASP B 1 217 ? -9.227 19.922 17.906 1 94.44 217 ASP B CA 1
ATOM 4178 C C . ASP B 1 217 ? -8.516 21.188 18.375 1 94.44 217 ASP B C 1
ATOM 4180 O O . ASP B 1 217 ? -8.797 21.703 19.469 1 94.44 217 ASP B O 1
ATOM 4184 N N . PRO B 1 218 ? -7.633 21.594 17.562 1 95.94 218 PRO B N 1
ATOM 4185 C CA . PRO B 1 218 ? -6.992 22.859 17.969 1 95.94 218 PRO B CA 1
ATOM 4186 C C . PRO B 1 218 ? -7.957 24.031 17.938 1 95.94 218 PRO B C 1
ATOM 4188 O O . PRO B 1 218 ? -8.867 24.078 17.109 1 95.94 218 PRO B O 1
ATOM 4191 N N . TYR B 1 219 ? -7.816 24.906 18.859 1 93.94 219 TYR B N 1
ATOM 4192 C CA . TYR B 1 219 ? -8.594 26.141 18.938 1 93.94 219 TYR B CA 1
ATOM 4193 C C . TYR B 1 219 ? -10.086 25.844 18.969 1 93.94 219 TYR B C 1
ATOM 4195 O O . TYR B 1 219 ? -10.859 26.453 18.219 1 93.94 219 TYR B O 1
ATOM 4203 N N . SER B 1 220 ? -10.555 24.891 19.625 1 85.38 220 SER B N 1
ATOM 4204 C CA . SER B 1 220 ? -11.875 24.266 19.547 1 85.38 220 SER B CA 1
ATOM 4205 C C . SER B 1 220 ? -12.977 25.312 19.703 1 85.38 220 SER B C 1
ATOM 4207 O O . SER B 1 220 ? -14.055 25.172 19.125 1 85.38 220 SER B O 1
ATOM 4209 N N . VAL B 1 221 ? -12.797 26.391 20.328 1 82.81 221 VAL B N 1
ATOM 4210 C CA . VAL B 1 221 ? -13.875 27.344 20.578 1 82.81 221 VAL B CA 1
ATOM 4211 C C . VAL B 1 221 ? -13.711 28.562 19.672 1 82.81 221 VAL B C 1
ATOM 4213 O O . VAL B 1 221 ? -14.539 29.469 19.703 1 82.81 221 VAL B O 1
ATOM 4216 N N . ALA B 1 222 ? -12.734 28.516 18.844 1 85.75 222 ALA B N 1
ATOM 4217 C CA . ALA B 1 222 ? -12.438 29.719 18.062 1 85.75 222 ALA B CA 1
ATOM 4218 C C . ALA B 1 222 ? -13.016 29.609 16.656 1 85.75 222 ALA B C 1
ATOM 4220 O O . ALA B 1 222 ? -12.938 28.562 16.031 1 85.75 222 ALA B O 1
ATOM 4221 N N . ASP B 1 223 ? -13.625 30.609 16.266 1 87.25 223 ASP B N 1
ATOM 4222 C CA . ASP B 1 223 ? -14.055 30.688 14.883 1 87.25 223 ASP B CA 1
ATOM 4223 C C . ASP B 1 223 ? -12.945 31.234 13.992 1 87.25 223 ASP B C 1
ATOM 4225 O O . ASP B 1 223 ? -11.836 31.5 14.461 1 87.25 223 ASP B O 1
ATOM 4229 N N . TYR B 1 224 ? -13.188 31.359 12.734 1 87.62 224 TYR B N 1
ATOM 4230 C CA . TYR B 1 224 ? -12.188 31.766 11.75 1 87.62 224 TYR B CA 1
ATOM 4231 C C . TYR B 1 224 ? -11.594 33.125 12.102 1 87.62 224 TYR B C 1
ATOM 4233 O O . TYR B 1 224 ? -10.367 33.312 12.078 1 87.62 224 TYR B O 1
ATOM 4241 N N . SER B 1 225 ? -12.523 34.062 12.367 1 89.88 225 SER B N 1
ATOM 4242 C CA . SER B 1 225 ? -12.078 35.438 12.625 1 89.88 225 SER B CA 1
ATOM 4243 C C . SER B 1 225 ? -11.094 35.469 13.789 1 89.88 225 SER B C 1
ATOM 4245 O O . SER B 1 225 ? -10.078 36.156 13.719 1 89.88 225 SER B O 1
ATOM 4247 N N . LEU B 1 226 ? -11.438 34.781 14.781 1 91.06 226 LEU B N 1
ATOM 4248 C CA . LEU B 1 226 ? -10.578 34.75 15.961 1 91.06 226 LEU B CA 1
ATOM 4249 C C . LEU B 1 226 ? -9.25 34.094 15.648 1 91.06 226 LEU B C 1
ATOM 4251 O O . LEU B 1 226 ? -8.188 34.594 16.031 1 91.06 226 LEU B O 1
ATOM 4255 N N . VAL B 1 227 ? -9.266 33 14.945 1 91.12 227 VAL B N 1
ATOM 4256 C CA . VAL B 1 227 ? -8.062 32.281 14.586 1 91.12 227 VAL B CA 1
ATOM 4257 C C . VAL B 1 227 ? -7.184 33.156 13.68 1 91.12 227 VAL B C 1
ATOM 4259 O O . VAL B 1 227 ? -5.969 33.219 13.867 1 91.12 227 VAL B O 1
ATOM 4262 N N . ALA B 1 228 ? -7.797 33.781 12.734 1 90.12 228 ALA B N 1
ATOM 4263 C CA . ALA B 1 228 ? -7.09 34.625 11.773 1 90.12 228 ALA B CA 1
ATOM 4264 C C . ALA B 1 228 ? -6.402 35.812 12.469 1 90.12 228 ALA B C 1
ATOM 4266 O O . ALA B 1 228 ? -5.359 36.281 12.016 1 90.12 228 ALA B O 1
ATOM 4267 N N . LEU B 1 229 ? -7 36.25 13.547 1 92.38 229 LEU B N 1
ATOM 4268 C CA . LEU B 1 229 ? -6.441 37.344 14.305 1 92.38 229 LEU B CA 1
ATOM 4269 C C . LEU B 1 229 ? -5.336 36.875 15.242 1 92.38 229 LEU B C 1
ATOM 4271 O O . LEU B 1 229 ? -4.254 37.469 15.289 1 92.38 229 LEU B O 1
ATOM 4275 N N . ARG B 1 230 ? -5.559 35.781 15.914 1 95.69 230 ARG B N 1
ATOM 4276 C CA . ARG B 1 230 ? -4.746 35.406 17.062 1 95.69 230 ARG B CA 1
ATOM 4277 C C . ARG B 1 230 ? -3.518 34.625 16.625 1 95.69 230 ARG B C 1
ATOM 4279 O O . ARG B 1 230 ? -2.449 34.75 17.234 1 95.69 230 ARG B O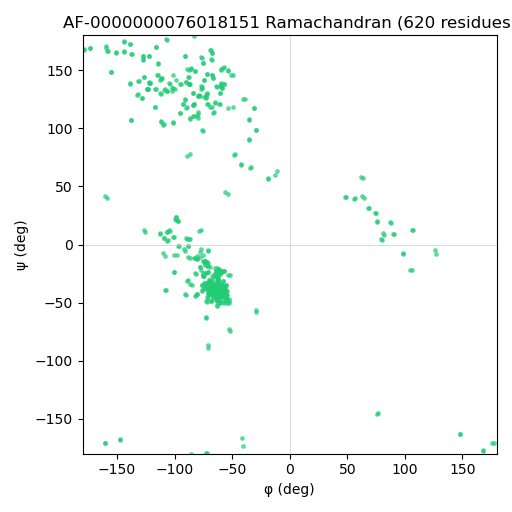 1
ATOM 4286 N N . ILE B 1 231 ? -3.559 33.812 15.602 1 95.69 231 ILE B N 1
ATOM 4287 C CA . ILE B 1 231 ? -2.438 33 15.172 1 95.69 231 ILE B CA 1
ATOM 4288 C C . ILE B 1 231 ? -1.278 33.875 14.727 1 95.69 231 ILE B C 1
ATOM 4290 O O . ILE B 1 231 ? -0.14 33.688 15.156 1 95.69 231 ILE B O 1
ATOM 4294 N N . PRO B 1 232 ? -1.561 34.875 13.891 1 95.31 232 PRO B N 1
ATOM 4295 C CA . PRO B 1 232 ? -0.464 35.781 13.539 1 95.31 232 PRO B CA 1
ATOM 4296 C C . PRO B 1 232 ? 0.126 36.5 14.758 1 95.31 232 PRO B C 1
ATOM 4298 O O . PRO B 1 232 ? 1.308 36.875 14.75 1 95.31 232 PRO B O 1
ATOM 4301 N N . MET B 1 233 ? -0.668 36.656 15.828 1 96.25 233 MET B N 1
ATOM 4302 C CA . MET B 1 233 ? -0.214 37.344 17.031 1 96.25 233 MET B CA 1
ATOM 4303 C C . MET B 1 233 ? 0.595 36.406 17.922 1 96.25 233 MET B C 1
ATOM 4305 O O . MET B 1 233 ? 1.18 36.844 18.922 1 96.25 233 MET B O 1
ATOM 4309 N N . GLY B 1 234 ? 0.553 35.062 17.609 1 95.94 234 GLY B N 1
ATOM 4310 C CA . GLY B 1 234 ? 1.467 34.156 18.312 1 95.94 234 GLY B CA 1
ATOM 4311 C C . GLY B 1 234 ? 0.77 33 18.969 1 95.94 234 GLY B C 1
ATOM 4312 O O . GLY B 1 234 ? 1.426 32.094 19.484 1 95.94 234 GLY B O 1
ATOM 4313 N N . ASP B 1 235 ? -0.563 33 18.922 1 96.12 235 ASP B N 1
ATOM 4314 C CA . ASP B 1 235 ? -1.295 31.906 19.562 1 96.12 235 ASP B CA 1
ATOM 4315 C C . ASP B 1 235 ? -0.984 30.578 18.891 1 96.12 235 ASP B C 1
ATOM 4317 O O . ASP B 1 235 ? -0.862 30.5 17.672 1 96.12 235 ASP B O 1
ATOM 4321 N N . ARG B 1 236 ? -0.788 29.609 19.672 1 97.5 236 ARG B N 1
ATOM 4322 C CA . ARG B 1 236 ? -0.641 28.203 19.312 1 97.5 236 ARG B CA 1
ATOM 4323 C C . ARG B 1 236 ? -1.41 27.312 20.281 1 97.5 236 ARG B C 1
ATOM 4325 O O . ARG B 1 236 ? -1.839 27.75 21.344 1 97.5 236 ARG B O 1
ATOM 4332 N N . PRO B 1 237 ? -1.633 26.016 19.859 1 95.88 237 PRO B N 1
ATOM 4333 C CA . PRO B 1 237 ? -2.336 25.125 20.781 1 95.88 237 PRO B CA 1
ATOM 4334 C C . PRO B 1 237 ? -1.604 24.938 22.109 1 95.88 237 PRO B C 1
ATOM 4336 O O . PRO B 1 237 ? -0.372 24.984 22.141 1 95.88 237 PRO B O 1
ATOM 4339 N N . ASP B 1 238 ? -2.359 24.688 23.141 1 94.31 238 ASP B N 1
ATOM 4340 C CA . ASP B 1 238 ? -1.841 24.625 24.516 1 94.31 238 ASP B CA 1
ATOM 4341 C C . ASP B 1 238 ? -1.015 23.359 24.734 1 94.31 238 ASP B C 1
ATOM 4343 O O . ASP B 1 238 ? -1.501 22.25 24.516 1 94.31 238 ASP B O 1
ATOM 4347 N N . LEU B 1 239 ? 0.182 23.547 25.203 1 95.88 239 LEU B N 1
ATOM 4348 C CA . LEU B 1 239 ? 1.073 22.406 25.453 1 95.88 239 LEU B CA 1
ATOM 4349 C C . LEU B 1 239 ? 1.049 22 26.922 1 95.88 239 LEU B C 1
ATOM 4351 O O . LEU B 1 239 ? 1.532 20.922 27.266 1 95.88 239 LEU B O 1
ATOM 4355 N N . GLU B 1 240 ? 0.417 22.812 27.734 1 92.25 240 GLU B N 1
ATOM 4356 C CA . GLU B 1 240 ? 0.453 22.578 29.172 1 92.25 240 GLU B CA 1
ATOM 4357 C C . GLU B 1 240 ? -0.288 21.312 29.547 1 92.25 240 GLU B C 1
ATOM 4359 O O . GLU B 1 240 ? 0.062 20.656 30.531 1 92.25 240 GLU B O 1
ATOM 4364 N N . GLU B 1 241 ? -1.223 20.953 28.766 1 89.31 241 GLU B N 1
ATOM 4365 C CA . GLU B 1 241 ? -2.027 19.781 29.109 1 89.31 241 GLU B CA 1
ATOM 4366 C C . GLU B 1 241 ? -1.302 18.5 28.734 1 89.31 241 GLU B C 1
ATOM 4368 O O . GLU B 1 241 ? -1.697 17.406 29.172 1 89.31 241 GLU B O 1
ATOM 4373 N N . ILE B 1 242 ? -0.209 18.609 28 1 96.38 242 ILE B N 1
ATOM 4374 C CA . ILE B 1 242 ? 0.526 17.422 27.594 1 96.38 242 ILE B CA 1
ATOM 4375 C C . ILE B 1 242 ? 1.521 17.031 28.672 1 96.38 242 ILE B C 1
ATOM 4377 O O . ILE B 1 242 ? 2.508 17.734 28.906 1 96.38 242 ILE B O 1
ATOM 4381 N N . ASP B 1 243 ? 1.238 15.945 29.375 1 96.25 243 ASP B N 1
ATOM 4382 C CA . ASP B 1 243 ? 2.217 15.375 30.297 1 96.25 243 ASP B CA 1
ATOM 4383 C C . ASP B 1 243 ? 3.32 14.641 29.547 1 96.25 243 ASP B C 1
ATOM 4385 O O . ASP B 1 243 ? 3.162 13.477 29.188 1 96.25 243 ASP B O 1
ATOM 4389 N N . GLN B 1 244 ? 4.398 15.266 29.344 1 96 244 GLN B N 1
ATOM 4390 C CA . GLN B 1 244 ? 5.469 14.812 28.453 1 96 244 GLN B CA 1
ATOM 4391 C C . GLN B 1 244 ? 6.203 13.609 29.047 1 96 244 GLN B C 1
ATOM 4393 O O . GLN B 1 244 ? 7.023 12.984 28.375 1 96 244 GLN B O 1
ATOM 4398 N N . THR B 1 245 ? 5.863 13.219 30.281 1 95.88 245 THR B N 1
ATOM 4399 C CA . THR B 1 245 ? 6.504 12.086 30.938 1 95.88 245 THR B CA 1
ATOM 4400 C C . THR B 1 245 ? 5.734 10.797 30.672 1 95.88 245 THR B C 1
ATOM 4402 O O . THR B 1 245 ? 6.199 9.703 31 1 95.88 245 THR B O 1
ATOM 4405 N N . LYS B 1 246 ? 4.672 10.938 30.016 1 96.44 246 LYS B N 1
ATOM 4406 C CA . LYS B 1 246 ? 3.752 9.82 29.875 1 96.44 246 LYS B CA 1
ATOM 4407 C C . LYS B 1 246 ? 4.301 8.781 28.906 1 96.44 246 LYS B C 1
ATOM 4409 O O . LYS B 1 246 ? 3.85 7.633 28.891 1 96.44 246 LYS B O 1
ATOM 4414 N N . ALA B 1 247 ? 5.258 9.148 28.094 1 97.62 247 ALA B N 1
ATOM 4415 C CA . ALA B 1 247 ? 5.836 8.203 27.141 1 97.62 247 ALA B CA 1
ATOM 4416 C C . ALA B 1 247 ? 7.258 8.609 26.75 1 97.62 247 ALA B C 1
ATOM 4418 O O . ALA B 1 247 ? 7.551 9.797 26.609 1 97.62 247 ALA B O 1
ATOM 4419 N N . ASP B 1 248 ? 8.008 7.59 26.484 1 97.94 248 ASP B N 1
ATOM 4420 C CA . ASP B 1 248 ? 9.367 7.852 26.016 1 97.94 248 ASP B CA 1
ATOM 4421 C C . ASP B 1 248 ? 9.359 8.562 24.656 1 97.94 248 ASP B C 1
ATOM 4423 O O . ASP B 1 248 ? 8.758 8.07 23.703 1 97.94 248 ASP B O 1
ATOM 4427 N N . GLY B 1 249 ? 9.984 9.742 24.578 1 98.38 249 GLY B N 1
ATOM 4428 C CA . GLY B 1 249 ? 10.094 10.445 23.297 1 98.38 249 GLY B CA 1
ATOM 4429 C C . GLY B 1 249 ? 9.055 11.531 23.125 1 98.38 249 GLY B C 1
ATOM 4430 O O . GLY B 1 249 ? 9.117 12.312 22.172 1 98.38 249 GLY B O 1
ATOM 4431 N N . LEU B 1 250 ? 8.078 11.602 24.062 1 98.56 250 LEU B N 1
ATOM 4432 C CA . LEU B 1 250 ? 7.016 12.602 23.953 1 98.56 250 LEU B CA 1
ATOM 4433 C C . LEU B 1 250 ? 7.586 14.016 24.016 1 98.56 250 LEU B C 1
ATOM 4435 O O . LEU B 1 250 ? 7.113 14.914 23.312 1 98.56 250 LEU B O 1
ATOM 4439 N N . GLU B 1 251 ? 8.625 14.188 24.859 1 98.38 251 GLU B N 1
ATOM 4440 C CA . GLU B 1 251 ? 9.281 15.492 24.953 1 98.38 251 GLU B CA 1
ATOM 4441 C C . GLU B 1 251 ? 9.859 15.922 23.609 1 98.38 251 GLU B C 1
ATOM 4443 O O . GLU B 1 251 ? 9.75 17.094 23.219 1 98.38 251 GLU B O 1
ATOM 4448 N N . GLU B 1 252 ? 10.477 14.984 22.906 1 98.75 252 GLU B N 1
ATOM 4449 C CA . GLU B 1 252 ? 11.047 15.266 21.594 1 98.75 252 GLU B CA 1
ATOM 4450 C C . GLU B 1 252 ? 9.961 15.648 20.594 1 98.75 252 GLU B C 1
ATOM 4452 O O . GLU B 1 252 ? 10.172 16.531 19.75 1 98.75 252 GLU B O 1
ATOM 4457 N N . ILE B 1 253 ? 8.805 15.016 20.703 1 98.81 253 ILE B N 1
ATOM 4458 C CA . ILE B 1 253 ? 7.695 15.305 19.797 1 98.81 253 ILE B CA 1
ATOM 4459 C C . ILE B 1 253 ? 7.141 16.703 20.094 1 98.81 253 ILE B C 1
ATOM 4461 O O . ILE B 1 253 ? 6.816 17.453 19.172 1 98.81 253 ILE B O 1
ATOM 4465 N N . VAL B 1 254 ? 7.027 17.047 21.359 1 98.69 254 VAL B N 1
ATOM 4466 C CA . VAL B 1 254 ? 6.539 18.375 21.734 1 98.69 254 VAL B CA 1
ATOM 4467 C C . VAL B 1 254 ? 7.5 19.438 21.234 1 98.69 254 VAL B C 1
ATOM 4469 O O . VAL B 1 254 ? 7.07 20.469 20.703 1 98.69 254 VAL B O 1
ATOM 4472 N N . LYS B 1 255 ? 8.805 19.188 21.344 1 98.62 255 LYS B N 1
ATOM 4473 C CA . LYS B 1 255 ? 9.805 20.109 20.812 1 98.62 255 LYS B CA 1
ATOM 4474 C C . LYS B 1 255 ? 9.664 20.25 19.297 1 98.62 255 LYS B C 1
ATOM 4476 O O . LYS B 1 255 ? 9.797 21.344 18.766 1 98.62 255 LYS B O 1
ATOM 4481 N N . LEU B 1 256 ? 9.414 19.156 18.672 1 98.88 256 LEU B N 1
ATOM 4482 C CA . LEU B 1 256 ? 9.227 19.156 17.219 1 98.88 256 LEU B CA 1
ATOM 4483 C C . LEU B 1 256 ? 8.008 19.984 16.828 1 98.88 256 LEU B C 1
ATOM 4485 O O . LEU B 1 256 ? 8.055 20.75 15.859 1 98.88 256 LEU B O 1
ATOM 4489 N N . MET B 1 257 ? 6.887 19.891 17.578 1 98.56 257 MET B N 1
ATOM 4490 C CA . MET B 1 257 ? 5.695 20.703 17.344 1 98.56 257 MET B CA 1
ATOM 4491 C C . MET B 1 257 ? 6.039 22.188 17.328 1 98.56 257 MET B C 1
ATOM 4493 O O . MET B 1 257 ? 5.707 22.906 16.391 1 98.56 257 MET B O 1
ATOM 4497 N N . LYS B 1 258 ? 6.723 22.531 18.328 1 98.31 258 LYS B N 1
ATOM 4498 C CA . LYS B 1 258 ? 7.066 23.938 18.516 1 98.31 258 LYS B CA 1
ATOM 4499 C C . LYS B 1 258 ? 7.953 24.438 17.375 1 98.31 258 LYS B C 1
ATOM 4501 O O . LYS B 1 258 ? 7.77 25.547 16.875 1 98.31 258 LYS B O 1
ATOM 4506 N N . SER B 1 259 ? 8.891 23.594 17 1 98.75 259 SER B N 1
ATOM 4507 C CA . SER B 1 259 ? 9.758 23.969 15.891 1 98.75 259 SER B CA 1
ATOM 4508 C C . SER B 1 259 ? 8.977 24.094 14.586 1 98.75 259 SER B C 1
ATOM 4510 O O . SER B 1 259 ? 9.203 25.031 13.812 1 98.75 259 SER B O 1
ATOM 4512 N N . CYS B 1 260 ? 8.055 23.25 14.352 1 98.81 260 CYS B N 1
ATOM 4513 C CA . CYS B 1 260 ? 7.27 23.219 13.125 1 98.81 260 CYS B CA 1
ATOM 4514 C C . CYS B 1 260 ? 6.34 24.438 13.047 1 98.81 260 CYS B C 1
ATOM 4516 O O . CYS B 1 260 ? 6.09 24.953 11.961 1 98.81 260 CYS B O 1
ATOM 4518 N N . TRP B 1 261 ? 5.805 24.812 14.219 1 98.38 261 TRP B N 1
ATOM 4519 C CA . TRP B 1 261 ? 4.801 25.859 14.141 1 98.38 261 TRP B CA 1
ATOM 4520 C C . TRP B 1 261 ? 5.406 27.219 14.484 1 98.38 261 TRP B C 1
ATOM 4522 O O . TRP B 1 261 ? 4.695 28.141 14.891 1 98.38 261 TRP B O 1
ATOM 4532 N N . ASP B 1 262 ? 6.75 27.328 14.359 1 98.19 262 ASP B N 1
ATOM 4533 C CA . ASP B 1 262 ? 7.422 28.609 14.516 1 98.19 262 ASP B CA 1
ATOM 4534 C C . ASP B 1 262 ? 6.75 29.688 13.672 1 98.19 262 ASP B C 1
ATOM 4536 O O . ASP B 1 262 ? 6.277 29.422 12.57 1 98.19 262 ASP B O 1
ATOM 4540 N N . LYS B 1 263 ? 6.738 30.875 14.172 1 97 263 LYS B N 1
ATOM 4541 C CA . LYS B 1 263 ? 6.125 32 13.469 1 97 263 LYS B CA 1
ATOM 4542 C C . LYS B 1 263 ? 6.844 32.281 12.156 1 97 263 LYS B C 1
ATOM 4544 O O . LYS B 1 263 ? 6.211 32.656 11.164 1 97 263 LYS B O 1
ATOM 4549 N N . THR B 1 264 ? 8.141 32.094 12.125 1 96.5 264 THR B N 1
ATOM 4550 C CA . THR B 1 264 ? 8.969 32.375 10.953 1 96.5 264 THR B CA 1
ATOM 4551 C C . THR B 1 264 ? 9.055 31.141 10.047 1 96.5 264 THR B C 1
ATOM 4553 O O . THR B 1 264 ? 9.594 30.109 10.445 1 96.5 264 THR B O 1
ATOM 4556 N N . PRO B 1 265 ? 8.602 31.234 8.859 1 96.88 265 PRO B N 1
ATOM 4557 C CA . PRO B 1 265 ? 8.57 30.078 7.957 1 96.88 265 PRO B CA 1
ATOM 4558 C C . PRO B 1 265 ? 9.945 29.438 7.766 1 96.88 265 PRO B C 1
ATOM 4560 O O . PRO B 1 265 ? 10.062 28.219 7.789 1 96.88 265 PRO B O 1
ATOM 4563 N N . SER B 1 266 ? 11.023 30.203 7.617 1 96.5 266 SER B N 1
ATOM 4564 C CA . SER B 1 266 ? 12.359 29.688 7.312 1 96.5 266 SER B CA 1
ATOM 4565 C C . SER B 1 266 ? 12.953 28.953 8.516 1 96.5 266 SER B C 1
ATOM 4567 O O . SER B 1 266 ? 13.945 28.234 8.375 1 96.5 266 SER B O 1
ATOM 4569 N N . ALA B 1 267 ? 12.375 29.172 9.672 1 98 267 ALA B N 1
ATOM 4570 C CA . ALA B 1 267 ? 12.883 28.531 10.891 1 98 267 ALA B CA 1
ATOM 4571 C C . ALA B 1 267 ? 12.273 27.156 11.086 1 98 267 ALA B C 1
ATOM 4573 O O . ALA B 1 267 ? 12.742 26.375 11.922 1 98 267 ALA B O 1
ATOM 4574 N N . ARG B 1 268 ? 11.258 26.828 10.328 1 98.69 268 ARG B N 1
ATOM 4575 C CA . ARG B 1 268 ? 10.586 25.547 10.461 1 98.69 268 ARG B CA 1
ATOM 4576 C C . ARG B 1 268 ? 11.414 24.422 9.836 1 98.69 268 ARG B C 1
ATOM 4578 O O . ARG B 1 268 ? 11.945 24.594 8.734 1 98.69 268 ARG B O 1
ATOM 4585 N N . PRO B 1 269 ? 11.523 23.328 10.5 1 98.69 269 PRO B N 1
ATOM 4586 C CA . PRO B 1 269 ? 12.336 22.234 9.953 1 98.69 269 PRO B CA 1
ATOM 4587 C C . PRO B 1 269 ? 11.734 21.609 8.695 1 98.69 269 PRO B C 1
ATOM 4589 O O . PRO B 1 269 ? 10.508 21.516 8.578 1 98.69 269 PRO B O 1
ATOM 4592 N N . GLU B 1 270 ? 12.594 21.188 7.785 1 98.25 270 GLU B N 1
ATOM 4593 C CA . GLU B 1 270 ? 12.133 20.359 6.664 1 98.25 270 GLU B CA 1
ATOM 4594 C C . GLU B 1 270 ? 11.672 18.984 7.133 1 98.25 270 GLU B C 1
ATOM 4596 O O . GLU B 1 270 ? 12.07 18.531 8.211 1 98.25 270 GLU B O 1
ATOM 4601 N N . PHE B 1 271 ? 10.906 18.391 6.348 1 98.56 271 PHE B N 1
ATOM 4602 C CA . PHE B 1 271 ? 10.367 17.109 6.754 1 98.56 271 PHE B CA 1
ATOM 4603 C C . PHE B 1 271 ? 11.492 16.094 6.938 1 98.56 271 PHE B C 1
ATOM 4605 O O . PHE B 1 271 ? 11.414 15.211 7.801 1 98.56 271 PHE B O 1
ATOM 4612 N N . LYS B 1 272 ? 12.562 16.188 6.211 1 97.19 272 LYS B N 1
ATOM 4613 C CA . LYS B 1 272 ? 13.703 15.297 6.398 1 97.19 272 LYS B CA 1
ATOM 4614 C C . LYS B 1 272 ? 14.219 15.359 7.836 1 97.19 272 LYS B C 1
ATOM 4616 O O . LYS B 1 272 ? 14.586 14.328 8.414 1 97.19 272 LYS B O 1
ATOM 4621 N N . GLU B 1 273 ? 14.227 16.547 8.391 1 98.19 273 GLU B N 1
ATOM 4622 C CA . GLU B 1 273 ? 14.641 16.719 9.773 1 98.19 273 GLU B CA 1
ATOM 4623 C C . GLU B 1 273 ? 13.594 16.172 10.742 1 98.19 273 GLU B C 1
ATOM 4625 O O . GLU B 1 273 ? 13.938 15.609 11.781 1 98.19 273 GLU B O 1
ATOM 4630 N N . CYS B 1 274 ? 12.336 16.344 10.414 1 98.81 274 CYS B N 1
ATOM 4631 C CA . CYS B 1 274 ? 11.266 15.789 11.234 1 98.81 274 CYS B CA 1
ATOM 4632 C C . CYS B 1 274 ? 11.367 14.273 11.328 1 98.81 274 CYS B C 1
ATOM 4634 O O . CYS B 1 274 ? 11.117 13.695 12.383 1 98.81 274 CYS B O 1
ATOM 4636 N N . LEU B 1 275 ? 11.742 13.664 10.188 1 98.69 275 LEU B N 1
ATOM 4637 C CA . LEU B 1 275 ? 11.844 12.203 10.109 1 98.69 275 LEU B CA 1
ATOM 4638 C C . LEU B 1 275 ? 12.883 11.68 11.094 1 98.69 275 LEU B C 1
ATOM 4640 O O . LEU B 1 275 ? 12.695 10.617 11.695 1 98.69 275 LEU B O 1
ATOM 4644 N N . GLU B 1 276 ? 13.953 12.398 11.297 1 98 276 GLU B N 1
ATOM 4645 C CA . GLU B 1 276 ? 14.977 11.977 12.242 1 98 276 GLU B CA 1
ATOM 4646 C C . GLU B 1 276 ? 14.414 11.867 13.656 1 98 276 GLU B C 1
ATOM 4648 O O . GLU B 1 276 ? 14.672 10.891 14.359 1 98 276 GLU B O 1
ATOM 4653 N N . VAL B 1 277 ? 13.617 12.805 14 1 98.75 277 VAL B N 1
ATOM 4654 C CA . VAL B 1 277 ? 13.031 12.844 15.336 1 98.75 277 VAL B CA 1
ATOM 4655 C C . VAL B 1 277 ? 11.977 11.742 15.469 1 98.75 277 VAL B C 1
ATOM 4657 O O . VAL B 1 277 ? 12.023 10.938 16.391 1 98.75 277 VAL B O 1
ATOM 4660 N N . THR B 1 278 ? 11.109 11.672 14.516 1 98.81 278 THR B N 1
ATOM 4661 C CA . THR B 1 278 ? 9.969 10.773 14.633 1 98.81 278 THR B CA 1
ATOM 4662 C C . THR B 1 278 ? 10.406 9.32 14.492 1 98.81 278 THR B C 1
ATOM 4664 O O . THR B 1 278 ? 9.828 8.43 15.125 1 98.81 278 THR B O 1
ATOM 4667 N N . GLU B 1 279 ? 11.383 9.07 13.633 1 98.38 279 GLU B N 1
ATOM 4668 C CA . GLU B 1 279 ? 11.906 7.715 13.516 1 98.38 279 GLU B CA 1
ATOM 4669 C C . GLU B 1 279 ? 12.531 7.246 14.82 1 98.38 279 GLU B C 1
ATOM 4671 O O . GLU B 1 279 ? 12.328 6.102 15.242 1 98.38 279 GLU B O 1
ATOM 4676 N N . ASN B 1 280 ? 13.297 8.109 15.43 1 98.44 280 ASN B N 1
ATOM 4677 C CA . ASN B 1 280 ? 13.93 7.781 16.703 1 98.44 280 ASN B CA 1
ATOM 4678 C C . ASN B 1 280 ? 12.898 7.492 17.781 1 98.44 280 ASN B C 1
ATOM 4680 O O . ASN B 1 280 ? 13.016 6.512 18.516 1 98.44 280 ASN B O 1
ATOM 4684 N N . VAL B 1 281 ? 11.891 8.289 17.859 1 98.75 281 VAL B N 1
ATOM 4685 C CA . VAL B 1 281 ? 10.859 8.109 18.875 1 98.75 281 VAL B CA 1
ATOM 4686 C C . VAL B 1 281 ? 10.086 6.816 18.609 1 98.75 281 VAL B C 1
ATOM 4688 O O . VAL B 1 281 ? 9.836 6.031 19.531 1 98.75 281 VAL B O 1
ATOM 4691 N N . LEU B 1 282 ? 9.766 6.594 17.328 1 98.5 282 LEU B N 1
ATOM 4692 C CA . LEU B 1 282 ? 9.031 5.387 16.969 1 98.5 282 LEU B CA 1
ATOM 4693 C C . LEU B 1 282 ? 9.828 4.137 17.312 1 98.5 282 LEU B C 1
ATOM 4695 O O . LEU B 1 282 ? 9.258 3.129 17.734 1 98.5 282 LEU B O 1
ATOM 4699 N N . SER B 1 283 ? 11.141 4.215 17.141 1 97.56 283 SER B N 1
ATOM 4700 C CA . SER B 1 283 ? 12 3.064 17.391 1 97.56 283 SER B CA 1
ATOM 4701 C C . SER B 1 283 ? 11.906 2.615 18.844 1 97.56 283 SER B C 1
ATOM 4703 O O . SER B 1 283 ? 12.102 1.438 19.156 1 97.56 283 SER B O 1
ATOM 4705 N N . LYS B 1 284 ? 11.508 3.492 19.734 1 97.69 284 LYS B N 1
ATOM 4706 C CA . LYS B 1 284 ? 11.383 3.186 21.156 1 97.69 284 LYS B CA 1
ATOM 4707 C C . LYS B 1 284 ? 10.078 2.459 21.453 1 97.69 284 LYS B C 1
ATOM 4709 O O . LYS B 1 284 ? 9.906 1.894 22.531 1 97.69 284 LYS B O 1
ATOM 4714 N N . HIS B 1 285 ? 9.211 2.461 20.484 1 97.62 285 HIS B N 1
ATOM 4715 C CA . HIS B 1 285 ? 7.867 1.962 20.75 1 97.62 285 HIS B CA 1
ATOM 4716 C C . HIS B 1 285 ? 7.477 0.877 19.766 1 97.62 285 HIS B C 1
ATOM 4718 O O . HIS B 1 285 ? 6.301 0.505 19.672 1 97.62 285 HIS B O 1
ATOM 4724 N N . ARG B 1 286 ? 8.391 0.367 18.984 1 93.38 286 ARG B N 1
ATOM 4725 C CA . ARG B 1 286 ? 8.117 -0.565 17.891 1 93.38 286 ARG B CA 1
ATOM 4726 C C . ARG B 1 286 ? 7.449 -1.832 18.422 1 93.38 286 ARG B C 1
ATOM 4728 O O . ARG B 1 286 ? 6.551 -2.375 17.766 1 93.38 286 ARG B O 1
ATOM 4735 N N . LYS B 1 287 ? 7.809 -2.266 19.578 1 90.19 287 LYS B N 1
ATOM 4736 C CA . LYS B 1 287 ? 7.316 -3.521 20.141 1 90.19 287 LYS B CA 1
ATOM 4737 C C . LYS B 1 287 ? 5.848 -3.408 20.547 1 90.19 287 LYS B C 1
ATOM 4739 O O . LYS B 1 287 ? 5.125 -4.406 20.562 1 90.19 287 LYS B O 1
ATOM 4744 N N . GLY B 1 288 ? 5.43 -2.178 20.797 1 95.06 288 GLY B N 1
ATOM 4745 C CA . GLY B 1 288 ? 4.074 -1.996 21.281 1 95.06 288 GLY B CA 1
ATOM 4746 C C . GLY B 1 288 ? 3.078 -1.662 20.188 1 95.06 288 GLY B C 1
ATOM 4747 O O . GLY B 1 288 ? 1.874 -1.577 20.453 1 95.06 288 GLY B O 1
ATOM 4748 N N . ILE B 1 289 ? 3.543 -1.549 19 1 95.44 289 ILE B N 1
ATOM 4749 C CA . ILE B 1 289 ? 2.697 -1.035 17.922 1 95.44 289 ILE B CA 1
ATOM 4750 C C . ILE B 1 289 ? 1.588 -2.039 17.609 1 95.44 289 ILE B C 1
ATOM 4752 O O . ILE B 1 289 ? 0.419 -1.664 17.5 1 95.44 289 ILE B O 1
ATOM 4756 N N . ARG B 1 290 ? 1.945 -3.262 17.453 1 92.81 290 ARG B N 1
ATOM 4757 C CA . ARG B 1 290 ? 0.956 -4.277 17.109 1 92.81 290 ARG B CA 1
ATOM 4758 C C . ARG B 1 290 ? -0.121 -4.383 18.172 1 92.81 290 ARG B C 1
ATOM 4760 O O . ARG B 1 290 ? -1.309 -4.496 17.859 1 92.81 290 ARG B O 1
ATOM 4767 N N . VAL B 1 291 ? 0.313 -4.348 19.422 1 94 291 VAL B N 1
ATOM 4768 C CA . VAL B 1 291 ? -0.613 -4.41 20.547 1 94 291 VAL B CA 1
ATOM 4769 C C . VAL B 1 291 ? -1.544 -3.197 20.531 1 94 291 VAL B C 1
ATOM 4771 O O . VAL B 1 291 ? -2.756 -3.334 20.703 1 94 291 VAL B O 1
ATOM 4774 N N . ALA B 1 292 ? -0.988 -2.045 20.266 1 97 292 ALA B N 1
ATOM 4775 C CA . ALA B 1 292 ? -1.764 -0.808 20.219 1 97 292 ALA B CA 1
ATOM 4776 C C . ALA B 1 292 ? -2.793 -0.849 19.078 1 97 292 ALA B C 1
ATOM 4778 O O . ALA B 1 292 ? -3.959 -0.504 19.281 1 97 292 ALA B O 1
ATOM 4779 N N . VAL B 1 293 ? -2.395 -1.313 17.938 1 96.31 293 VAL B N 1
ATOM 4780 C CA . VAL B 1 293 ? -3.271 -1.388 16.766 1 96.31 293 VAL B CA 1
ATOM 4781 C C . VAL B 1 293 ? -4.395 -2.387 17.031 1 96.31 293 VAL B C 1
ATOM 4783 O O . VAL B 1 293 ? -5.566 -2.096 16.781 1 96.31 293 VAL B O 1
ATOM 4786 N N . ASN B 1 294 ? -4.043 -3.527 17.594 1 92.69 294 ASN B N 1
ATOM 4787 C CA . ASN B 1 294 ? -5.043 -4.551 17.875 1 92.69 294 ASN B CA 1
ATOM 4788 C C . ASN B 1 294 ? -6.07 -4.066 18.906 1 92.69 294 ASN B C 1
ATOM 4790 O O . ASN B 1 294 ? -7.258 -4.375 18.797 1 92.69 294 ASN B O 1
ATOM 4794 N N . ARG B 1 295 ? -5.59 -3.389 19.844 1 93.5 295 ARG B N 1
ATOM 4795 C CA . ARG B 1 295 ? -6.48 -2.838 20.844 1 93.5 295 ARG B CA 1
ATOM 4796 C C . ARG B 1 295 ? -7.52 -1.913 20.219 1 93.5 295 ARG B C 1
ATOM 4798 O O . ARG B 1 295 ? -8.711 -2.002 20.531 1 93.5 295 ARG B O 1
ATOM 4805 N N . ILE B 1 296 ? -7.094 -1.09 19.328 1 95.62 296 ILE B N 1
ATOM 4806 C CA . ILE B 1 296 ? -7.984 -0.126 18.688 1 95.62 296 ILE B CA 1
ATOM 4807 C C . ILE B 1 296 ? -8.945 -0.853 17.75 1 95.62 296 ILE B C 1
ATOM 4809 O O . ILE B 1 296 ? -10.148 -0.571 17.734 1 95.62 296 ILE B O 1
ATOM 4813 N N . LEU B 1 297 ? -8.438 -1.81 17.016 1 92.44 297 LEU B N 1
ATOM 4814 C CA . LEU B 1 297 ? -9.266 -2.514 16.031 1 92.44 297 LEU B CA 1
ATOM 4815 C C . LEU B 1 297 ? -10.336 -3.348 16.734 1 92.44 297 LEU B C 1
ATOM 4817 O O . LEU B 1 297 ? -11.445 -3.498 16.219 1 92.44 297 LEU B O 1
ATOM 4821 N N . LYS B 1 298 ? -10.031 -3.928 17.875 1 88.62 298 LYS B N 1
ATOM 4822 C CA . LYS B 1 298 ? -11.023 -4.664 18.656 1 88.62 298 LYS B CA 1
ATOM 4823 C C . LYS B 1 298 ? -12.156 -3.748 19.094 1 88.62 298 LYS B C 1
ATOM 4825 O O . LYS B 1 298 ? -13.32 -4.156 19.125 1 88.62 298 LYS B O 1
ATOM 4830 N N . ARG B 1 299 ? -11.805 -2.527 19.359 1 87.38 299 ARG B N 1
ATOM 4831 C CA . ARG B 1 299 ? -12.805 -1.559 19.797 1 87.38 299 ARG B CA 1
ATOM 4832 C C . ARG B 1 299 ? -13.68 -1.108 18.641 1 87.38 299 ARG B C 1
ATOM 4834 O O . ARG B 1 299 ? -14.875 -0.874 18.812 1 87.38 299 ARG B O 1
ATOM 4841 N N . LEU B 1 300 ? -13.102 -0.972 17.469 1 83.31 300 LEU B N 1
ATOM 4842 C CA . LEU B 1 300 ? -13.828 -0.512 16.297 1 83.31 300 LEU B CA 1
ATOM 4843 C C . LEU B 1 300 ? -14.812 -1.572 15.812 1 83.31 300 LEU B C 1
ATOM 4845 O O . LEU B 1 300 ? -15.898 -1.243 15.328 1 83.31 300 LEU B O 1
ATOM 4849 N N . VAL B 1 301 ? -14.484 -2.861 15.797 1 71.31 301 VAL B N 1
ATOM 4850 C CA . VAL B 1 301 ? -15.359 -3.951 15.383 1 71.31 301 VAL B CA 1
ATOM 4851 C C . VAL B 1 301 ? -16.516 -4.086 16.375 1 71.31 301 VAL B C 1
ATOM 4853 O O . VAL B 1 301 ? -17.656 -4.34 15.961 1 71.31 301 VAL B O 1
ATOM 4856 N N . LEU B 1 302 ? -16.188 -3.918 17.562 1 61.22 302 LEU B N 1
ATOM 4857 C CA . LEU B 1 302 ? -17.219 -4.031 18.578 1 61.22 302 LEU B CA 1
ATOM 4858 C C . LEU B 1 302 ? -18.297 -2.973 18.375 1 61.22 302 LEU B C 1
ATOM 4860 O O . LEU B 1 302 ? -19.484 -3.244 18.578 1 61.22 302 LEU B O 1
ATOM 4864 N N . LEU B 1 303 ? -17.891 -1.896 17.844 1 55.03 303 LEU B N 1
ATOM 4865 C CA . LEU B 1 303 ? -18.859 -0.836 17.609 1 55.03 303 LEU B CA 1
ATOM 4866 C C . LEU B 1 303 ? -19.734 -1.159 16.391 1 55.03 303 LEU B C 1
ATOM 4868 O O . LEU B 1 303 ? -20.938 -0.874 16.391 1 55.03 303 LEU B O 1
ATOM 4872 N N . LEU B 1 304 ? -19.047 -1.722 15.383 1 54.81 304 LEU B N 1
ATOM 4873 C CA . LEU B 1 304 ? -19.844 -2.092 14.211 1 54.81 304 LEU B CA 1
ATOM 4874 C C . LEU B 1 304 ? -20.859 -3.166 14.562 1 54.81 304 LEU B C 1
ATOM 4876 O O . LEU B 1 304 ? -21.984 -3.164 14.039 1 54.81 304 LEU B O 1
ATOM 4880 N N . HIS B 1 305 ? -20.484 -4.086 15.391 1 50.12 305 HIS B N 1
ATOM 4881 C CA . HIS B 1 305 ? -21.406 -5.113 15.844 1 50.12 305 HIS B CA 1
ATOM 4882 C C . HIS B 1 305 ? -22.516 -4.516 16.719 1 50.12 305 HIS B C 1
ATOM 4884 O O . HIS B 1 305 ? -23.672 -4.93 16.625 1 50.12 305 HIS B O 1
ATOM 4890 N N . PHE B 1 306 ? -22.141 -3.594 17.531 1 44.28 306 PHE B N 1
ATOM 4891 C CA . PHE B 1 306 ? -23.125 -2.969 18.406 1 44.28 306 PHE B CA 1
ATOM 4892 C C . PHE B 1 306 ? -24.125 -2.152 17.578 1 44.28 306 PHE B C 1
ATOM 4894 O O . PHE B 1 306 ? -25.312 -2.125 17.891 1 44.28 306 PHE B O 1
ATOM 4901 N N . ILE B 1 307 ? -23.641 -1.504 16.641 1 45.53 307 ILE B N 1
ATOM 4902 C CA . ILE B 1 307 ? -24.531 -0.729 15.781 1 45.53 307 ILE B CA 1
ATOM 4903 C C . ILE B 1 307 ? -25.438 -1.673 14.984 1 45.53 307 ILE B C 1
ATOM 4905 O O . ILE B 1 307 ? -26.625 -1.41 14.828 1 45.53 307 ILE B O 1
ATOM 4909 N N . SER B 1 308 ? -24.859 -2.688 14.414 1 42.34 308 SER B N 1
ATOM 4910 C CA . SER B 1 308 ? -25.688 -3.65 13.695 1 42.34 308 SER B CA 1
ATOM 4911 C C . SER B 1 308 ? -26.703 -4.309 14.625 1 42.34 308 SER B C 1
ATOM 4913 O O . SER B 1 308 ? -27.828 -4.59 14.211 1 42.34 308 SER B O 1
ATOM 4915 N N . GLU B 1 309 ? -26.375 -4.605 15.766 1 42 309 GLU B N 1
ATOM 4916 C CA . GLU B 1 309 ? -27.328 -5.195 16.703 1 42 309 GLU B CA 1
ATOM 4917 C C . GLU B 1 309 ? -28.375 -4.176 17.141 1 42 309 GLU B C 1
ATOM 4919 O O . GLU B 1 309 ? -29.547 -4.523 17.359 1 42 309 GLU B O 1
ATOM 4924 N N . ASN B 1 310 ? -28.047 -2.988 17.422 1 36.03 310 ASN B N 1
ATOM 4925 C CA . ASN B 1 310 ? -29.031 -2.004 17.859 1 36.03 310 ASN B CA 1
ATOM 4926 C C . ASN B 1 310 ? -29.859 -1.479 16.688 1 36.03 310 ASN B C 1
ATOM 4928 O O . ASN B 1 310 ? -30.812 -0.712 16.891 1 36.03 310 ASN B O 1
ATOM 4932 N N . GLU B 1 311 ? -29.484 -1.528 15.57 1 31.5 311 GLU B N 1
ATOM 4933 C CA . GLU B 1 311 ? -30.375 -1.229 14.453 1 31.5 311 GLU B CA 1
ATOM 4934 C C . GLU B 1 311 ? -31.297 -2.406 14.156 1 31.5 311 GLU B C 1
ATOM 4936 O O . GLU B 1 311 ? -32.125 -2.328 13.258 1 31.5 311 GLU B O 1
ATOM 4941 N N . ILE B 1 312 ? -31.094 -3.531 14.82 1 23.08 312 ILE B N 1
ATOM 4942 C CA . ILE B 1 312 ? -32.188 -4.52 14.789 1 23.08 312 ILE B CA 1
ATOM 4943 C C . ILE B 1 312 ? -33.156 -4.246 15.93 1 23.08 312 ILE B C 1
ATOM 4945 O O . ILE B 1 312 ? -32.75 -4.09 17.078 1 23.08 312 ILE B O 1
#

InterPro domains:
  IPR000719 Protein kinase domain [PS50011] (16-282)
  IPR000719 Protein kinase domain [SM00220] (16-277)
  IPR001245 Serine-threonine/tyrosine-protein kinase, catalytic domain [PF07714] (20-276)
  IPR001245 Serine-threonine/tyrosine-protein kinase, catalytic domain [PR00109] (92-105)
  IPR001245 Serine-threonine/tyrosine-protein kinase, catalytic domain [PR00109] (129-147)
  IPR001245 Serine-threonine/tyrosine-protein kinase, catalytic domain [PR00109] (249-271)
  IPR008271 Serine/threonine-protein kinase, active site [PS00108] (135-147)
  IPR011009 Protein kinase-like domain superfamily [SSF56112] (12-277)
  IPR017441 Protein kinase, ATP binding site [PS00107] (22-45)
  IPR051681 Serine/Threonine Kinases and Pseudokinases [PTHR44329] (14-283)